Protein 3BB9 (pdb70)

Foldseek 3Di:
DAEPLPDLLNVLVVQCVVCLCPPLVSVLVQADQQAWEADPNDIDGGPCRCSVPVVVSCVSPFWDKAWDYWYWDDDPFKIKIDTDIFIAGDDCGDTDWWIWIWGQDPVRHIHTRYIHID/DEEPLPDLLNVLVVQCVVCLCPPPVSVVLAADQQAWEADDNDIAGGPVRCVVPVVVSLQSPFWDKAWDYWYWDDDDQKIKIDTDIFIFGAHPRHTGTGWWIWIWGQDPVRRIHTRYIHMD/DAECCPPLLVVLVVQCVVCLCPPLVSVLLQADQQAWEADDNDIDGGPVRCSPPVVVSLQSPFKDWAWDYWYWDDDPQKIWIDTDTWIFGDDPRHTDTDWWIWIWGQDPVGDIHTRYIHID/DDPFCPDLLVVLVVQCVVCLCPPVVSVLLQADQQAWEADDNDIDGGPVRCVVPCVVSLVSPFKDWAWDDWDWDDDDFKMKIDTDTWIFGDDPPHTDTDWWIWMWGQDPVRHIHTRYIHID/DEEPLPDLQNVLVVQCVVCLCPPLVSVVVAADQQAWEADDNDIDGGPVRCVPPCVVSLQSPFKDKAWDYWYWDDDPQKIKIDTDIWIFGADPRHTGTGWWIWIWGLDPVRHIHTRYIYMD/DDLLVVLVVQCVVCLCPPLVSVLVQAAQQAWEADDNDIDGGPVSCSVPVVVSLQSPFKDKAWDDWDWDDDPFKIKIDTDIWIFGDDPHDGDTGWWIWIWGQDPVGHIHTRYIHID

Nearest PDB structures (foldseek):
  3bb9-assembly3_E  TM=1.002E+00  e=1.475E-18  Shewanella frigidimarina NCIMB 400
  3bb9-assembly1_A  TM=9.875E-01  e=2.648E-18  Shewanella frigidimarina NCIMB 400
  3ke7-assembly1_A  TM=6.988E-01  e=7.154E-06  Parabacteroides distasonis ATCC 8503
  3ksp-assembly1_A-2  TM=7.611E-01  e=5.885E-05  Exiguobacterium sibiricum 255-15
  7rxf-assembly1_B  TM=6.652E-01  e=6.000E-03  Pseudomonas putida

Sequence (713 aa):
AFIGVDSAAGNVVKQFHAALQGNEAIVRQSLAANVQIYEGGKVERSLTEYANHHLADAYLKGLTITPKEHQITITGDIIAISTSISHAQGEYKSIDSTETLVLIKQADGRWKITHVHWSAFIGVDSAAGNVVKQFHAALQGNEAIVRQSLAANVQIYEGGKVERSLTEYANHHLADAYLKGLTITPKEHQITTITGDIIAISTSISHAQGEYKGKSSIDSTETLVLIIKQADGRWKITHVHWSAFIGVDSAAGNVVKQFHAALQGNEAIIVRQSLAANVQIIYEGGKVERSLTEYANHHLADAYLKGLTITPKEHQITITGDIAISTSISHAQGEYKGKSIDSTETLVLIKQQADGRWKITHVHWSAFIGVDDSAAGNVVKQFHAALQGNEAIVRRQSLAANVQIYEGGKVERSLTTEYANNHHLADAYLKGLTITPKEHQIITITGDIAISTSISHAQGEYKGKSIDSTETLVLIKQADGRWKITHVHWSAFIGVDSAAGNVVKQFHAALQGNEAIVRRQSLAANVQIYEGGKVERSLTEYANHHLADAYLKGLTITPKEHQITITGDIAISTSISHAQGEYKGKSIDSTETLVLIKQADGRWKITHVHWSDSAAGNVVKQFHAALQGNEEAIVRQSLAANVQIYEGGKVERSLTEYANHHLADAYLKGLTITPKEHQITITGDIAISTSISHAQGEYKGKSIDSTETLVLIIKQADGRWKITHVHWS

InterPro domains:
  IPR032710 NTF2-like domain superfamily [SSF54427] (32-147)
  IPR037401 SnoaL-like domain [PF13474] (34-147)

Secondary structure (DSSP, 8-state):
-EESTTSHHHHHHHHHHHHH---HHHHHHHEEEEEEEEETTEEE-SHHHHHH------TGGGEEEEEEEEEEEEETTEEEEEEEEEEEE----EE---EEEEEE-TTS-EEEEEEEE-/-EESTTSHHHHHHHHHHHHH---HHHHHHHEEEEEEEEETTEEE-SHHHHHHH-----TTTTEEEEEEEEEEEEETTEEEEEEEEEEEEEETTEEEE---EEEEEE-TTS-EEEEEEEE-/-EESTTSHHHHHHHHHHHHH---HHHHHHHEEEEEEEEETTEEE-SHHHHHH------TTTTEEEEEEEEEEEEETTEEEEEEEEEEEEEETTEEEE---EEEEEE-TTS-EEEEEEEE-/--TTTTSHHHHHHHHHHHHH---HHHHHHHEEEEEEEEETTEEE-SHHHHHH------TTTTEEEEEEEEEEEEETTEEEEEEEEEEEEEETTEEEE---EEEEEE-TTS-EEEEEEEE-/-EES-SSHHHHHHHHHHHHH---HHHHHHHEEEEEEEEETTEEE-SHHHHHH------TGGGEEEEEEEEEEEEETTEEEEEEEEEEEEEETTEEEE---EEEEEE-TTS-EEEEEEE--/--HHHHHHHHHHHHH---HHHHHHHEEEEEEEEETTEEE-SHHHHHH------GGGGEEEEEEEEEEEEETTEEEEEEEEEEEEEETTEEEE---EEEEEE-TTS-EEEEEEEE-

CATH classification: 3.10.450.50

B-factor: mean 24.29, std 7.82, range [7.96, 63.89]

Structure (mmCIF, N/CA/C/O backbone):
data_3BB9
#
_entry.id   3BB9
#
_cell.length_a   42.558
_cell.length_b   113.820
_cell.length_c   137.132
_cell.angle_alpha  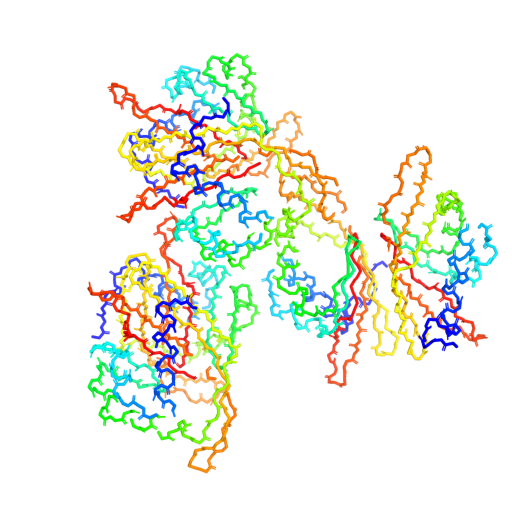 90.000
_cell.angle_beta   90.000
_cell.angle_gamma   90.000
#
_symmetry.space_group_name_H-M   'P 21 21 21'
#
loop_
_entity.id
_entity.type
_entity.pdbx_description
1 polymer 'Putative orphan protein'
2 non-polymer 1,2-ETHANEDIOL
3 water water
#
loop_
_atom_site.group_PDB
_atom_site.id
_atom_site.type_symbol
_atom_site.label_atom_id
_atom_site.label_alt_id
_atom_site.label_comp_id
_atom_site.label_asym_id
_atom_site.label_entity_id
_atom_site.label_seq_id
_atom_site.pdbx_PDB_ins_code
_atom_site.Cartn_x
_atom_site.Cartn_y
_atom_site.Cartn_z
_atom_site.occupancy
_atom_site.B_iso_or_equiv
_atom_site.auth_seq_id
_atom_site.auth_comp_id
_atom_site.auth_asym_id
_atom_site.auth_atom_id
_atom_site.pdbx_PDB_model_num
ATOM 1 N N . ALA A 1 24 ? -0.954 106.676 12.375 1.00 27.98 23 ALA A N 1
ATOM 2 C CA . ALA A 1 24 ? -0.758 105.819 13.585 1.00 29.42 23 ALA A CA 1
ATOM 3 C C . ALA A 1 24 ? -1.345 104.420 13.426 1.00 26.91 23 ALA A C 1
ATOM 4 O O . ALA A 1 24 ? -0.936 103.564 14.159 1.00 22.48 23 ALA A O 1
ATOM 6 N N . PHE A 1 25 ? -2.301 104.191 12.535 1.00 23.08 24 PHE A N 1
ATOM 7 C CA . PHE A 1 25 ? -2.409 102.888 11.881 1.00 22.90 24 PHE A CA 1
ATOM 8 C C . PHE A 1 25 ? -2.105 102.908 10.404 1.00 22.59 24 PHE A C 1
ATOM 9 O O . PHE A 1 25 ? -2.925 103.251 9.636 1.00 22.16 24 PHE A O 1
ATOM 17 N N . ILE A 1 26 ? -0.916 102.466 10.049 1.00 23.49 25 ILE A N 1
ATOM 18 C CA . ILE A 1 26 ? -0.373 102.534 8.699 1.00 24.82 25 ILE A CA 1
ATOM 19 C C . ILE A 1 26 ? 0.108 101.175 8.271 1.00 24.46 25 ILE A C 1
ATOM 20 O O . ILE A 1 26 ? 0.784 100.483 9.048 1.00 27.46 25 ILE A O 1
ATOM 25 N N . GLY A 1 27 ? -0.239 100.786 7.046 1.00 24.11 26 GLY A N 1
ATOM 26 C CA . GLY A 1 27 ? 0.270 99.536 6.452 1.00 27.99 26 GLY A CA 1
ATOM 27 C C . GLY A 1 27 ? -0.249 98.221 7.031 1.00 28.63 26 GLY A C 1
ATOM 28 O O . GLY A 1 27 ? 0.276 97.160 6.703 1.00 29.97 26 GLY A O 1
ATOM 29 N N . VAL A 1 28 ? -1.296 98.269 7.856 1.00 28.12 27 VAL A N 1
ATOM 30 C CA . VAL A 1 28 ? -1.760 97.081 8.603 1.00 30.93 27 VAL A CA 1
ATOM 31 C C . VAL A 1 28 ? -2.561 96.060 7.753 1.00 30.79 27 VAL A C 1
ATOM 32 O O . VAL A 1 28 ? -2.741 94.894 8.144 1.00 30.03 27 VAL A O 1
ATOM 36 N N . ASP A 1 29 ? -3.047 96.507 6.601 1.00 31.81 28 ASP A N 1
ATOM 37 C CA . ASP A 1 29 ? -3.811 95.645 5.692 1.00 33.08 28 ASP A CA 1
ATOM 38 C C . ASP A 1 29 ? -2.941 95.007 4.583 1.00 30.90 28 ASP A C 1
ATOM 39 O O . ASP A 1 29 ? -3.452 94.388 3.646 1.00 33.50 28 ASP A O 1
ATOM 44 N N . SER A 1 30 ? -1.629 95.125 4.718 1.00 29.44 29 SER A N 1
ATOM 45 C CA . SER A 1 30 ? -0.716 94.526 3.773 1.00 26.57 29 SER A CA 1
ATOM 46 C C . SER A 1 30 ? -0.655 93.027 4.018 1.00 24.35 29 SER A C 1
ATOM 47 O O . SER A 1 30 ? -1.212 92.509 5.005 1.00 24.02 29 SER A O 1
ATOM 50 N N . ALA A 1 31 ? -0.012 92.336 3.079 1.00 23.63 30 ALA A N 1
ATOM 51 C CA . ALA A 1 31 ? 0.230 90.913 3.178 1.00 23.66 30 ALA A CA 1
ATOM 52 C C . ALA A 1 31 ? 1.012 90.624 4.453 1.00 21.01 30 ALA A C 1
ATOM 53 O O . ALA A 1 31 ? 0.717 89.691 5.177 1.00 18.65 30 ALA A O 1
ATOM 55 N N . ALA A 1 32 ? 2.017 91.440 4.744 1.00 21.22 31 ALA A N 1
ATOM 56 C CA . ALA A 1 32 ? 2.796 91.238 5.975 1.00 18.03 31 ALA A CA 1
ATOM 57 C C . ALA A 1 32 ? 1.953 91.519 7.220 1.00 18.13 31 ALA A C 1
ATOM 58 O O . ALA A 1 32 ? 2.038 90.808 8.222 1.00 18.53 31 ALA A O 1
ATOM 60 N N . GLY A 1 33 ? 1.090 92.523 7.100 1.00 19.88 32 GLY A N 1
ATOM 61 C CA . GLY A 1 33 ? 0.146 92.924 8.113 1.00 18.45 32 GLY A CA 1
ATOM 62 C C . GLY A 1 33 ? -0.803 91.819 8.448 1.00 18.67 32 GLY A C 1
ATOM 63 O O . GLY A 1 33 ? -1.138 91.644 9.604 1.00 21.87 32 GLY A O 1
ATOM 64 N N . ASN A 1 34 ? -1.218 91.043 7.457 1.00 20.42 33 ASN A N 1
ATOM 65 C CA . ASN A 1 34 ? -2.084 89.902 7.720 1.00 19.61 33 ASN A CA 1
ATOM 66 C C . ASN A 1 34 ? -1.395 88.796 8.520 1.00 16.95 33 ASN A C 1
ATOM 67 O O . ASN A 1 34 ? -2.044 88.087 9.241 1.00 18.71 33 ASN A O 1
ATOM 72 N N . VAL A 1 35 ? -0.097 88.597 8.334 1.00 17.83 34 VAL A N 1
ATOM 73 C CA . VAL A 1 35 ? 0.628 87.594 9.115 1.00 17.34 34 VAL A CA 1
ATOM 74 C C . VAL A 1 35 ? 0.724 88.126 10.552 1.00 18.34 34 VAL A C 1
ATOM 75 O O . VAL A 1 35 ? 0.570 87.379 11.509 1.00 17.52 34 VAL A O 1
ATOM 79 N N . VAL A 1 36 ? 0.959 89.428 10.699 1.00 18.94 35 VAL A N 1
ATOM 80 C CA . VAL A 1 36 ? 1.062 90.043 12.035 1.00 18.08 35 VAL A CA 1
ATOM 81 C C . VAL A 1 36 ? -0.291 89.853 12.763 1.00 20.19 35 VAL A C 1
ATOM 82 O O . VAL A 1 36 ? -0.322 89.453 13.932 1.00 17.51 35 VAL A O 1
ATOM 86 N N . LYS A 1 37 ? -1.391 90.104 12.054 1.00 19.67 36 LYS A N 1
ATOM 87 C CA . LYS A 1 37 ? -2.747 89.959 12.605 1.00 21.41 36 LYS A CA 1
ATOM 88 C C . LYS A 1 37 ? -3.059 88.526 13.051 1.00 20.49 36 LYS A C 1
ATOM 89 O O . LYS A 1 37 ? -3.522 88.303 14.181 1.00 20.19 36 LYS A O 1
ATOM 92 N N . GLN A 1 38 ? -2.811 87.561 12.167 1.00 20.97 37 GLN A N 1
ATOM 93 C CA . GLN A 1 38 ? -2.924 86.133 12.511 1.00 21.15 37 GLN A CA 1
ATOM 94 C C . GLN A 1 38 ? -2.064 85.679 13.677 1.00 20.83 37 GLN A C 1
ATOM 95 O O . GLN A 1 38 ? -2.454 84.799 14.434 1.00 20.71 37 GLN A O 1
ATOM 101 N N . PHE A 1 39 ? -0.868 86.251 13.797 1.00 21.79 38 PHE A N 1
ATOM 102 C CA . PHE A 1 39 ? 0.065 85.891 14.873 1.00 19.95 38 PHE A CA 1
ATOM 103 C C . PHE A 1 39 ? -0.506 86.359 16.209 1.00 18.25 38 PHE A C 1
ATOM 104 O O . PHE A 1 39 ? -0.561 85.616 17.210 1.00 22.14 38 PHE A O 1
ATOM 112 N N . HIS A 1 40 ? -0.881 87.636 16.230 1.00 20.50 39 HIS A N 1
ATOM 113 C CA . HIS A 1 40 ? -1.509 88.247 17.399 1.00 21.16 39 HIS A CA 1
ATOM 114 C C . HIS A 1 40 ? -2.750 87.441 17.776 1.00 22.40 39 HIS A C 1
ATOM 115 O O . HIS A 1 40 ? -2.891 87.024 18.911 1.00 22.06 39 HIS A O 1
ATOM 122 N N . ALA A 1 41 ? -3.655 87.228 16.821 1.00 21.44 40 ALA A N 1
ATOM 123 C CA . ALA A 1 41 ? -4.900 86.536 17.135 1.00 21.04 40 ALA A CA 1
ATOM 124 C C . ALA A 1 41 ? -4.629 85.112 17.645 1.00 23.46 40 ALA A C 1
ATOM 125 O O . ALA A 1 41 ? -5.260 84.653 18.593 1.00 23.77 40 ALA A O 1
ATOM 127 N N . ALA A 1 42 ? -3.669 84.430 17.020 1.00 23.14 41 ALA A N 1
ATOM 128 C CA . ALA A 1 42 ? -3.318 83.057 17.367 1.00 23.50 41 ALA A CA 1
ATOM 129 C C . ALA A 1 42 ? -2.710 82.925 18.779 1.00 22.62 41 ALA A C 1
ATOM 130 O O . ALA A 1 42 ? -3.005 81.977 19.488 1.00 22.31 41 ALA A O 1
ATOM 132 N N . LEU A 1 43 ? -1.849 83.848 19.183 1.00 22.70 42 LEU A N 1
ATOM 133 C CA . LEU A 1 43 ? -1.381 83.872 20.564 1.00 22.02 42 LEU A CA 1
ATOM 134 C C . LEU A 1 43 ? -2.541 84.111 21.551 1.00 23.89 42 LEU A C 1
ATOM 135 O O . LEU A 1 43 ? -2.677 83.399 22.571 1.00 26.96 42 LEU A O 1
ATOM 140 N N . GLN A 1 44 ? -3.387 85.090 21.228 1.00 25.88 43 GLN A N 1
ATOM 141 C CA . GLN A 1 44 ? -4.487 85.483 22.117 1.00 27.68 43 GLN A CA 1
ATOM 142 C C . GLN A 1 44 ? -5.545 84.381 22.188 1.00 28.26 43 GLN A C 1
ATOM 143 O O . GLN A 1 44 ? -6.263 84.286 23.177 1.00 32.22 43 GLN A O 1
ATOM 157 N N . GLY A 1 46 ? -4.782 80.931 21.557 1.00 26.59 45 GLY A N 1
ATOM 158 C CA . GLY A 1 46 ? -4.189 79.654 21.810 1.00 25.36 45 GLY A CA 1
ATOM 159 C C . GLY A 1 46 ? -4.105 78.751 20.587 1.00 24.24 45 GLY A C 1
ATOM 160 O O . GLY A 1 46 ? -4.217 77.546 20.714 1.00 23.61 45 GLY A O 1
ATOM 161 N N . ASN A 1 47 ? -3.857 79.305 19.405 1.00 23.42 46 ASN A N 1
ATOM 162 C CA . ASN A 1 47 ? -3.745 78.447 18.209 1.00 23.33 46 ASN A CA 1
ATOM 163 C C . ASN A 1 47 ? -2.259 78.207 17.826 1.00 23.51 46 ASN A C 1
ATOM 164 O O . ASN A 1 47 ? -1.634 79.019 17.167 1.00 23.85 46 ASN A O 1
ATOM 169 N N . GLU A 1 48 ? -1.715 77.078 18.252 1.00 24.24 47 GLU A N 1
ATOM 170 C CA . GLU A 1 48 ? -0.293 76.773 18.053 1.00 28.30 47 GLU A CA 1
ATOM 171 C C . GLU A 1 48 ? 0.066 76.574 16.582 1.00 25.38 47 GLU A C 1
ATOM 172 O O . GLU A 1 48 ? 1.160 76.955 16.167 1.00 25.34 47 GLU A O 1
ATOM 178 N N . ALA A 1 49 ? -0.843 75.962 15.809 1.00 21.98 48 ALA A N 1
ATOM 179 C CA . ALA A 1 49 ? -0.598 75.730 14.411 1.00 22.62 48 ALA A CA 1
ATOM 180 C C . ALA A 1 49 ? -0.341 77.050 13.702 1.00 21.90 48 ALA A C 1
ATOM 181 O O . ALA A 1 49 ? 0.573 77.156 12.877 1.00 23.91 48 ALA A O 1
ATOM 183 N N . ILE A 1 50 ? -1.163 78.052 13.993 1.00 21.62 49 ILE A N 1
ATOM 184 C CA . ILE A 1 50 ? -1.021 79.338 13.311 1.00 23.21 49 ILE A CA 1
ATOM 185 C C . ILE A 1 50 ? 0.251 80.043 13.809 1.00 24.13 49 ILE A C 1
ATOM 186 O O . ILE A 1 50 ? 1.024 80.527 13.000 1.00 25.82 49 ILE A O 1
ATOM 191 N N . VAL A 1 51 ? 0.478 80.087 15.116 1.00 23.66 50 VAL A N 1
ATOM 192 C CA . VAL A 1 51 ? 1.721 80.710 15.629 1.00 23.55 50 VAL A CA 1
ATOM 193 C C . VAL A 1 51 ? 2.942 80.063 14.919 1.00 23.99 50 VAL A C 1
ATOM 194 O O . VAL A 1 51 ? 3.778 80.773 14.381 1.00 24.23 50 VAL A O 1
ATOM 198 N N . ARG A 1 52 ? 2.964 78.735 14.811 1.00 23.94 51 ARG A N 1
ATOM 199 C CA . ARG A 1 52 ? 4.077 78.025 14.170 1.00 28.16 51 ARG A CA 1
ATOM 200 C C . ARG A 1 52 ? 4.248 78.360 12.674 1.00 28.44 51 ARG A C 1
ATOM 201 O O . ARG A 1 52 ? 5.377 78.382 12.173 1.00 33.07 51 ARG A O 1
ATOM 209 N N . GLN A 1 53 ? 3.159 78.655 11.972 1.00 24.33 52 GLN A N 1
ATOM 210 C CA . GLN A 1 53 ? 3.266 78.988 10.547 1.00 25.30 52 GLN A CA 1
ATOM 211 C C . GLN A 1 53 ? 3.670 80.437 10.335 1.00 21.86 52 GLN A C 1
ATOM 212 O O . GLN A 1 53 ? 4.122 80.805 9.262 1.00 23.78 52 GLN A O 1
ATOM 218 N N . SER A 1 54 ? 3.506 81.251 11.370 1.00 21.75 53 SER A N 1
ATOM 219 C CA . SER A 1 54 ? 3.807 82.679 11.333 1.00 21.75 53 SER A CA 1
ATOM 220 C C . SER A 1 54 ? 5.270 82.997 11.597 1.00 20.62 53 SER A C 1
ATOM 221 O O . SER A 1 54 ? 5.768 84.024 11.138 1.00 20.52 53 SER A O 1
ATOM 224 N N . LEU A 1 55 ? 5.943 82.120 12.329 1.00 19.37 54 LEU A N 1
ATOM 225 C CA . LEU A 1 55 ? 7.337 82.351 12.701 1.00 20.53 54 LEU A CA 1
ATOM 226 C C . LEU A 1 55 ? 8.325 81.543 11.841 1.00 20.22 54 LEU A C 1
ATOM 227 O O . LEU A 1 55 ? 8.081 80.391 11.495 1.00 21.05 54 LEU A O 1
ATOM 232 N N . ALA A 1 56 ? 9.410 82.170 11.442 1.00 17.27 55 ALA A N 1
ATOM 233 C CA . ALA A 1 56 ? 10.488 81.465 10.790 1.00 17.93 55 ALA A CA 1
ATOM 234 C C . ALA A 1 56 ? 11.091 80.411 11.752 1.00 18.12 55 ALA A C 1
ATOM 235 O O . ALA A 1 56 ? 11.040 80.570 12.964 1.00 17.43 55 ALA A O 1
ATOM 237 N N . ALA A 1 57 ? 11.680 79.344 11.192 1.00 20.28 56 ALA A N 1
ATOM 238 C CA . ALA A 1 57 ? 12.320 78.267 11.968 1.00 18.63 56 ALA A CA 1
ATOM 239 C C . ALA A 1 57 ? 13.387 78.772 12.925 1.00 19.39 56 ALA A C 1
ATOM 240 O O . ALA A 1 57 ? 13.635 78.202 13.996 1.00 17.58 56 ALA A O 1
ATOM 242 N N . ASN A 1 58 ? 14.074 79.812 12.491 1.00 19.03 57 ASN A N 1
ATOM 243 C CA . ASN A 1 58 ? 15.190 80.364 13.239 1.00 21.20 57 ASN A CA 1
ATOM 244 C C . ASN A 1 58 ? 14.861 81.760 13.773 1.00 20.62 57 ASN A C 1
ATOM 245 O O . ASN A 1 58 ? 15.738 82.627 13.900 1.00 19.01 57 ASN A O 1
ATOM 250 N N . VAL A 1 59 ? 13.593 81.950 14.122 1.00 19.49 58 VAL A N 1
ATOM 251 C CA . VAL A 1 59 ? 13.127 83.209 14.708 1.00 18.75 58 VAL A CA 1
ATOM 252 C C . VAL A 1 59 ? 13.890 83.516 15.990 1.00 19.39 58 VAL A C 1
ATOM 253 O O . VAL A 1 59 ? 14.258 82.611 16.752 1.00 16.76 58 VAL A O 1
ATOM 257 N N . GLN A 1 60 ? 14.137 84.809 16.214 1.00 18.82 59 GLN A N 1
ATOM 258 C CA . GLN A 1 60 ? 14.702 85.298 17.444 1.00 18.22 59 GLN A CA 1
ATOM 259 C C . GLN A 1 60 ? 13.611 86.047 18.212 1.00 17.68 59 GLN A C 1
ATOM 260 O O . GLN A 1 60 ? 12.849 86.830 17.614 1.00 19.10 59 GLN A O 1
ATOM 266 N N . ILE A 1 61 ? 13.509 85.752 19.507 1.00 18.30 60 ILE A N 1
ATOM 267 C CA . ILE A 1 61 ? 12.554 86.377 20.420 1.00 21.07 60 ILE A CA 1
ATOM 268 C C . ILE A 1 61 ? 13.296 87.043 21.557 1.00 20.14 60 ILE A C 1
ATOM 269 O O . ILE A 1 61 ? 14.037 86.355 22.298 1.00 18.18 60 ILE A O 1
ATOM 274 N N . TYR A 1 62 ? 13.110 88.361 21.679 1.00 18.16 61 TYR A N 1
ATOM 275 C CA . TYR A 1 62 ? 13.653 89.170 22.761 1.00 17.77 61 TYR A CA 1
ATOM 276 C C . TYR A 1 62 ? 12.514 89.581 23.718 1.00 17.75 61 TYR A C 1
ATOM 277 O O . TYR A 1 62 ? 11.569 90.257 23.318 1.00 17.74 61 TYR A O 1
ATOM 286 N N . GLU A 1 63 ? 12.634 89.230 24.994 1.00 18.83 62 GLU A N 1
ATOM 287 C CA . GLU A 1 63 ? 11.670 89.684 26.008 1.00 19.08 62 GLU A CA 1
ATOM 288 C C . GLU A 1 63 ? 12.229 89.560 27.426 1.00 16.92 62 GLU A C 1
ATOM 289 O O . GLU A 1 63 ? 12.821 88.549 27.781 1.00 16.14 62 GLU A O 1
ATOM 295 N N . GLY A 1 64 ? 12.045 90.595 28.247 1.00 19.13 63 GLY A N 1
ATOM 296 C CA . GLY A 1 64 ? 12.431 90.506 29.644 1.00 20.60 63 GLY A CA 1
ATOM 297 C C . GLY A 1 64 ? 13.871 90.113 29.887 1.00 20.85 63 GLY A C 1
ATOM 298 O O . GLY A 1 64 ? 14.197 89.397 30.831 1.00 19.95 63 GLY A O 1
ATOM 299 N N . GLY A 1 65 ? 14.753 90.610 29.041 1.00 19.52 64 GLY A N 1
ATOM 300 C CA . GLY A 1 65 ? 16.166 90.337 29.162 1.00 21.41 64 GLY A CA 1
ATOM 301 C C . GLY A 1 65 ? 16.635 88.977 28.649 1.00 23.56 64 GLY A C 1
ATOM 302 O O . GLY A 1 65 ? 17.828 88.704 28.693 1.00 26.45 64 GLY A O 1
ATOM 303 N N . LYS A 1 66 ? 15.721 88.141 28.174 1.00 21.78 65 LYS A N 1
ATOM 304 C CA . LYS A 1 66 ? 16.047 86.800 27.676 1.00 24.84 65 LYS A CA 1
ATOM 305 C C . LYS A 1 66 ? 15.783 86.608 26.166 1.00 21.21 65 LYS A C 1
ATOM 306 O O . LYS A 1 66 ? 14.887 87.188 25.592 1.00 17.28 65 LYS A O 1
ATOM 310 N N . VAL A 1 67 ? 16.529 85.704 25.561 1.00 22.68 66 VAL A N 1
ATOM 311 C CA . VAL A 1 67 ? 16.443 85.496 24.143 1.00 20.64 66 VAL A CA 1
ATOM 312 C C . VAL A 1 67 ? 16.199 84.010 23.815 1.00 22.98 66 VAL A C 1
ATOM 313 O O . VAL A 1 67 ? 16.787 83.101 24.423 1.00 21.66 66 VAL A O 1
ATOM 317 N N . GLU A 1 68 ? 15.266 83.765 22.920 1.00 23.06 67 GLU A N 1
ATOM 318 C CA . GLU A 1 68 ? 15.126 82.465 22.313 1.00 22.13 67 GLU A CA 1
ATOM 319 C C . GLU A 1 68 ? 15.573 82.600 20.886 1.00 21.00 67 GLU A C 1
ATOM 320 O O . GLU A 1 68 ? 15.452 83.677 20.299 1.00 20.90 67 GLU A O 1
ATOM 326 N N . ARG A 1 69 ? 16.074 81.495 20.335 1.00 21.19 68 ARG A N 1
ATOM 327 C CA . ARG A 1 69 ? 16.782 81.519 19.070 1.00 19.79 68 ARG A CA 1
ATOM 328 C C . ARG A 1 69 ? 16.253 80.572 18.027 1.00 18.44 68 ARG A C 1
ATOM 329 O O . ARG A 1 69 ? 16.896 80.332 17.031 1.00 19.10 68 ARG A O 1
ATOM 337 N N . SER A 1 70 ? 15.065 80.029 18.222 1.00 16.62 69 SER A N 1
ATOM 338 C CA . SER A 1 70 ? 14.471 79.203 17.205 1.00 18.72 69 SER A CA 1
ATOM 339 C C . SER A 1 70 ? 13.006 78.977 17.486 1.00 18.49 69 SER A C 1
ATOM 340 O O . SER A 1 70 ? 12.589 79.106 18.626 1.00 18.17 69 SER A O 1
ATOM 343 N N . LEU A 1 71 ? 12.244 78.593 16.457 1.00 20.09 70 LEU A N 1
ATOM 344 C CA . LEU A 1 71 ? 10.830 78.319 16.634 1.00 20.01 70 LEU A CA 1
ATOM 345 C C . LEU A 1 71 ? 10.645 77.177 17.617 1.00 21.61 70 LEU A C 1
ATOM 346 O O . LEU A 1 71 ? 9.848 77.287 18.556 1.00 21.57 70 LEU A O 1
ATOM 351 N N . THR A 1 72 ? 11.400 76.103 17.442 1.00 22.12 71 THR A N 1
ATOM 352 C CA . THR A 1 72 ? 11.220 74.925 18.287 1.00 24.00 71 THR A CA 1
ATOM 353 C C . THR A 1 72 ? 11.434 75.235 19.760 1.00 23.91 71 THR A C 1
ATOM 354 O O . THR A 1 72 ? 10.660 74.783 20.602 1.00 22.18 71 THR A O 1
ATOM 358 N N . GLU A 1 73 ? 12.477 76.012 20.063 1.00 22.28 72 GLU A N 1
ATOM 359 C CA . GLU A 1 73 ? 12.732 76.456 21.433 1.00 23.70 72 GLU A CA 1
ATOM 360 C C . GLU A 1 73 ? 11.550 77.270 21.935 1.00 23.10 72 GLU A C 1
ATOM 361 O O . GLU A 1 73 ? 11.002 76.988 23.005 1.00 25.29 72 GLU A O 1
ATOM 367 N N . TYR A 1 74 ? 11.162 78.312 21.191 1.00 21.58 73 TYR A N 1
ATOM 368 C CA . TYR A 1 74 ? 10.037 79.153 21.643 1.00 19.95 73 TYR A CA 1
ATOM 369 C C . TYR A 1 74 ? 8.779 78.324 21.875 1.00 22.15 73 TYR A C 1
ATOM 370 O O . TYR A 1 74 ? 8.149 78.467 22.896 1.00 17.29 73 TYR A O 1
ATOM 379 N N . ALA A 1 75 ? 8.457 77.460 20.906 1.00 20.60 74 ALA A N 1
ATOM 380 C CA . ALA A 1 75 ? 7.195 76.702 20.896 1.00 22.65 74 ALA A CA 1
ATOM 381 C C . ALA A 1 75 ? 7.132 75.672 22.013 1.00 26.05 74 ALA A C 1
ATOM 382 O O . ALA A 1 75 ? 6.053 75.347 22.536 1.00 26.58 74 ALA A O 1
ATOM 384 N N . ASN A 1 76 ? 8.291 75.152 22.399 1.00 28.64 75 ASN A N 1
ATOM 385 C CA . ASN A 1 76 ? 8.306 74.089 23.391 1.00 30.33 75 ASN A CA 1
ATOM 386 C C . ASN A 1 76 ? 7.824 74.552 24.755 1.00 30.10 75 ASN A C 1
ATOM 387 O O . ASN A 1 76 ? 7.306 73.759 25.531 1.00 35.46 75 ASN A O 1
ATOM 392 N N . HIS A 1 77 ? 7.936 75.832 25.025 1.00 27.84 76 HIS A N 1
ATOM 393 C CA . HIS A 1 77 ? 7.660 76.365 26.336 1.00 24.83 76 HIS A CA 1
ATOM 394 C C . HIS A 1 77 ? 7.132 77.824 26.428 1.00 24.95 76 HIS A C 1
ATOM 395 O O . HIS A 1 77 ? 6.050 78.043 26.860 1.00 22.03 76 HIS A O 1
ATOM 402 N N . HIS A 1 78 ? 7.951 78.794 26.059 1.00 21.76 77 HIS A N 1
ATOM 403 C CA . HIS A 1 78 ? 7.598 80.229 26.135 1.00 22.92 77 HIS A CA 1
ATOM 404 C C . HIS A 1 78 ? 6.271 80.524 25.421 1.00 20.32 77 HIS A C 1
ATOM 405 O O . HIS A 1 78 ? 5.459 81.260 25.950 1.00 19.52 77 HIS A O 1
ATOM 420 N N . LEU A 1 80 ? 3.534 78.602 25.092 1.00 21.67 79 LEU A N 1
ATOM 421 C CA . LEU A 1 80 ? 2.418 78.147 25.925 1.00 22.11 79 LEU A CA 1
ATOM 422 C C . LEU A 1 80 ? 2.234 79.033 27.185 1.00 20.63 79 LEU A C 1
ATOM 423 O O . LEU A 1 80 ? 1.115 79.315 27.595 1.00 16.69 79 LEU A O 1
ATOM 428 N N . ALA A 1 81 ? 3.339 79.541 27.726 1.00 16.48 80 ALA A N 1
ATOM 429 C CA . ALA A 1 81 ? 3.311 80.485 28.821 1.00 17.82 80 ALA A CA 1
ATOM 430 C C . ALA A 1 81 ? 2.697 81.812 28.392 1.00 18.98 80 ALA A C 1
ATOM 431 O O . ALA A 1 81 ? 1.863 82.396 29.091 1.00 17.77 80 ALA A O 1
ATOM 433 N N . ASP A 1 82 ? 3.069 82.264 27.184 1.00 22.33 81 ASP A N 1
ATOM 434 C CA . ASP A 1 82 ? 2.527 83.490 26.598 1.00 19.80 81 ASP A CA 1
ATOM 435 C C . ASP A 1 82 ? 1.037 83.373 26.365 1.00 21.81 81 ASP A C 1
ATOM 436 O O . ASP A 1 82 ? 0.274 84.286 26.661 1.00 21.96 81 ASP A O 1
ATOM 449 N N . ALA A 1 84 ? -0.995 81.430 27.925 1.00 20.35 83 ALA A N 1
ATOM 450 C CA . ALA A 1 84 ? -1.640 81.339 29.248 1.00 19.42 83 ALA A CA 1
ATOM 451 C C . ALA A 1 84 ? -1.741 82.757 29.850 1.00 19.53 83 ALA A C 1
ATOM 452 O O . ALA A 1 84 ? -2.752 83.139 30.398 1.00 16.42 83 ALA A O 1
ATOM 454 N N . TYR A 1 85 ? -0.685 83.547 29.725 1.00 19.80 84 TYR A N 1
ATOM 455 C CA . TYR A 1 85 ? -0.704 84.914 30.197 1.00 20.88 84 TYR A CA 1
ATOM 456 C C . TYR A 1 85 ? -1.806 85.708 29.490 1.00 21.90 84 TYR A C 1
ATOM 457 O O . TYR A 1 85 ? -2.551 86.417 30.121 1.00 21.60 84 TYR A O 1
ATOM 466 N N . LEU A 1 86 ? -1.881 85.592 28.165 1.00 21.07 85 LEU A N 1
ATOM 467 C CA . LEU A 1 86 ? -2.890 86.355 27.367 1.00 24.48 85 LEU A CA 1
ATOM 468 C C . LEU A 1 86 ? -4.374 85.965 27.564 1.00 26.36 85 LEU A C 1
ATOM 469 O O . LEU A 1 86 ? -5.280 86.766 27.262 1.00 25.79 85 LEU A O 1
ATOM 474 N N . LYS A 1 87 ? -4.620 84.762 28.071 1.00 27.63 86 LYS A N 1
ATOM 475 C CA . LYS A 1 87 ? -5.964 84.241 28.222 1.00 29.04 86 LYS A CA 1
ATOM 476 C C . LYS A 1 87 ? -6.805 85.158 29.133 1.00 30.17 86 LYS A C 1
ATOM 477 O O . LYS A 1 87 ? -8.004 85.379 28.886 1.00 30.07 86 LYS A O 1
ATOM 481 N N . GLY A 1 88 ? -6.163 85.733 30.151 1.00 29.69 87 GLY A N 1
ATOM 482 C CA . GLY A 1 88 ? -6.837 86.639 31.088 1.00 30.28 87 GLY A CA 1
ATOM 483 C C . GLY A 1 88 ? -6.708 88.138 30.817 1.00 31.65 87 GLY A C 1
ATOM 484 O O . GLY A 1 88 ? -7.153 88.958 31.639 1.00 33.46 87 GLY A O 1
ATOM 485 N N . LEU A 1 89 ? -6.101 88.506 29.687 1.00 29.92 88 LEU A N 1
ATOM 486 C CA . LEU A 1 89 ? -5.903 89.915 29.327 1.00 28.23 88 LEU A CA 1
ATOM 487 C C . LEU A 1 89 ? -6.778 90.363 28.151 1.00 28.28 88 LEU A C 1
ATOM 488 O O . LEU A 1 89 ? -7.181 89.536 27.310 1.00 27.88 88 LEU A O 1
ATOM 493 N N . THR A 1 90 ? -7.121 91.664 28.175 1.00 26.00 89 THR A N 1
ATOM 494 C CA . THR A 1 90 ? -7.711 92.384 27.036 1.00 27.84 89 THR A CA 1
ATOM 495 C C . THR A 1 90 ? -6.603 93.251 26.384 1.00 27.29 89 THR A C 1
ATOM 496 O O . THR A 1 90 ? -5.991 94.104 27.057 1.00 29.86 89 THR A O 1
ATOM 498 N N . ILE A 1 91 ? -6.300 92.963 25.111 1.00 26.80 90 ILE A N 1
ATOM 499 C CA . ILE A 1 91 ? -5.244 93.654 24.315 1.00 27.08 90 ILE A CA 1
ATOM 500 C C . ILE A 1 91 ? -5.868 94.642 23.327 1.00 27.06 90 ILE A C 1
ATOM 501 O O . ILE A 1 91 ? -6.442 94.233 22.324 1.00 26.51 90 ILE A O 1
ATOM 506 N N . THR A 1 92 ? -5.723 95.936 23.621 1.00 25.10 91 THR A N 1
ATOM 507 C CA . THR A 1 92 ? -6.248 97.002 22.771 1.00 25.20 91 THR A CA 1
ATOM 508 C C . THR A 1 92 ? -5.138 97.711 21.976 1.00 24.11 91 THR A C 1
ATOM 509 O O . THR A 1 92 ? -4.294 98.400 22.555 1.00 23.45 91 THR A O 1
ATOM 513 N N . PRO A 1 93 ? -5.111 97.522 20.652 1.00 25.81 92 PRO A N 1
ATOM 514 C CA . PRO A 1 93 ? -4.118 98.292 19.863 1.00 24.91 92 PRO A CA 1
ATOM 515 C C . PRO A 1 93 ? -4.266 99.812 19.945 1.00 20.47 92 PRO A C 1
ATOM 516 O O . PRO A 1 93 ? -5.375 100.334 19.799 1.00 24.32 92 PRO A O 1
ATOM 520 N N . LYS A 1 94 ? -3.164 100.515 20.231 1.00 19.10 93 LYS A N 1
ATOM 521 C CA . LYS A 1 94 ? -3.153 101.979 20.292 1.00 21.24 93 LYS A CA 1
ATOM 522 C C . LYS A 1 94 ? -2.511 102.592 19.066 1.00 20.12 93 LYS A C 1
ATOM 523 O O . LYS A 1 94 ? -2.914 103.649 18.620 1.00 21.09 93 LYS A O 1
ATOM 529 N N . GLU A 1 95 ? -1.475 101.945 18.542 1.00 20.91 94 GLU A N 1
ATOM 530 C CA . GLU A 1 95 ? -0.939 102.365 17.266 1.00 21.08 94 GLU A CA 1
ATOM 531 C C . GLU A 1 95 ? -0.205 101.183 16.617 1.00 21.52 94 GLU A C 1
ATOM 532 O O . GLU A 1 95 ? 0.171 100.246 17.303 1.00 18.73 94 GLU A O 1
ATOM 538 N N . HIS A 1 96 ? -0.077 101.209 15.285 1.00 19.78 95 HIS A N 1
ATOM 539 C CA . HIS A 1 96 ? 0.552 100.137 14.515 1.00 21.22 95 HIS A CA 1
ATOM 540 C C . HIS A 1 96 ? 1.003 100.634 13.146 1.00 21.12 95 HIS A C 1
ATOM 541 O O . HIS A 1 96 ? 0.204 101.108 12.366 1.00 21.24 95 HIS A O 1
ATOM 548 N N . GLN A 1 97 ? 2.308 100.536 12.898 1.00 19.54 96 GLN A N 1
ATOM 549 C CA . GLN A 1 97 ? 2.924 100.936 11.641 1.00 20.80 96 GLN A CA 1
ATOM 550 C C . GLN A 1 97 ? 3.702 99.753 11.072 1.00 18.65 96 GLN A C 1
ATOM 551 O O . GLN A 1 97 ? 4.512 99.142 11.757 1.00 22.39 96 GLN A O 1
ATOM 557 N N . ILE A 1 98 ? 3.395 99.400 9.830 1.00 18.44 97 ILE A N 1
ATOM 558 C CA . ILE A 1 98 ? 4.168 98.398 9.104 1.00 20.81 97 ILE A CA 1
ATOM 559 C C . ILE A 1 98 ? 4.766 99.079 7.914 1.00 23.70 97 ILE A C 1
ATOM 560 O O . ILE A 1 98 ? 4.059 99.798 7.204 1.00 25.06 97 ILE A O 1
ATOM 565 N N . THR A 1 99 ? 6.069 98.884 7.707 1.00 24.11 98 THR A N 1
ATOM 566 C CA . THR A 1 99 ? 6.788 99.476 6.608 1.00 23.53 98 THR A CA 1
ATOM 567 C C . THR A 1 99 ? 7.456 98.351 5.849 1.00 23.81 98 THR A C 1
ATOM 568 O O . THR A 1 99 ? 8.126 97.511 6.447 1.00 21.65 98 THR A O 1
ATOM 572 N N . ILE A 1 100 ? 7.278 98.353 4.531 1.00 24.96 99 ILE A N 1
ATOM 573 C CA . ILE A 1 100 ? 7.790 97.310 3.653 1.00 25.90 99 ILE A CA 1
ATOM 574 C C . ILE A 1 100 ? 8.907 97.878 2.798 1.00 27.41 99 ILE A C 1
ATOM 575 O O . ILE A 1 100 ? 8.775 98.979 2.256 1.00 25.04 99 ILE A O 1
ATOM 580 N N . THR A 1 101 ? 10.020 97.152 2.732 1.00 26.86 100 THR A N 1
ATOM 581 C CA . THR A 1 101 ? 11.177 97.504 1.915 1.00 29.49 100 THR A CA 1
ATOM 582 C C . THR A 1 101 ? 11.636 96.240 1.176 1.00 27.36 100 THR A C 1
ATOM 583 O O . THR A 1 101 ? 12.400 95.431 1.701 1.00 27.30 100 THR A O 1
ATOM 587 N N . GLY A 1 102 ? 11.158 96.073 -0.044 1.00 28.35 101 GLY A N 1
ATOM 588 C CA . GLY A 1 102 ? 11.387 94.850 -0.781 1.00 27.03 101 GLY A CA 1
ATOM 589 C C . GLY A 1 102 ? 10.885 93.636 -0.020 1.00 26.13 101 GLY A C 1
ATOM 590 O O . GLY A 1 102 ? 9.695 93.527 0.287 1.00 30.04 101 GLY A O 1
ATOM 591 N N . ASP A 1 103 ? 11.800 92.730 0.313 1.00 24.16 102 ASP A N 1
ATOM 592 C CA . ASP A 1 103 ? 11.417 91.480 0.999 1.00 24.31 102 ASP A CA 1
ATOM 593 C C . ASP A 1 103 ? 11.433 91.518 2.542 1.00 18.76 102 ASP A C 1
ATOM 594 O O . ASP A 1 103 ? 11.331 90.494 3.171 1.00 20.33 102 ASP A O 1
ATOM 599 N N A ILE A 1 104 ? 11.613 92.707 3.119 0.50 19.06 103 ILE A N 1
ATOM 600 N N B ILE A 1 104 ? 11.581 92.697 3.137 0.50 19.50 103 ILE A N 1
ATOM 601 C CA A ILE A 1 104 ? 11.566 92.910 4.572 0.50 18.01 103 ILE A CA 1
ATOM 602 C CA B ILE A 1 104 ? 11.529 92.816 4.598 0.50 18.58 103 ILE A CA 1
ATOM 603 C C A ILE A 1 104 ? 10.367 93.801 4.907 0.50 17.35 103 ILE A C 1
ATOM 604 C C B ILE A 1 104 ? 10.483 93.860 5.009 0.50 17.96 103 ILE A C 1
ATOM 605 O O A ILE A 1 104 ? 10.036 94.717 4.150 0.50 17.79 103 ILE A O 1
ATOM 606 O O B ILE A 1 104 ? 10.405 94.957 4.440 0.50 19.09 103 ILE A O 1
ATOM 615 N N . ALA A 1 105 ? 9.688 93.493 6.010 1.00 16.66 104 ALA A N 1
ATOM 616 C CA . ALA A 1 105 ? 8.646 94.331 6.552 1.00 17.71 104 ALA A CA 1
ATOM 617 C C . ALA A 1 105 ? 8.998 94.535 8.034 1.00 18.01 104 ALA A C 1
ATOM 618 O O . ALA A 1 105 ? 9.487 93.617 8.698 1.00 18.44 104 ALA A O 1
ATOM 620 N N . ILE A 1 106 ? 8.736 95.721 8.558 1.00 17.69 105 ILE A N 1
ATOM 621 C CA . ILE A 1 106 ? 8.986 96.023 9.928 1.00 18.16 105 ILE A CA 1
ATOM 622 C C . ILE A 1 106 ? 7.651 96.441 10.516 1.00 18.73 105 ILE A C 1
ATOM 623 O O . ILE A 1 106 ? 6.982 97.307 9.941 1.00 20.45 105 ILE A O 1
ATOM 628 N N . SER A 1 107 ? 7.248 95.800 11.607 1.00 19.22 106 SER A N 1
ATOM 629 C CA . SER A 1 107 ? 5.984 96.121 12.310 1.00 19.06 106 SER A CA 1
ATOM 630 C C . SER A 1 107 ? 6.284 96.681 13.701 1.00 19.86 106 SER A C 1
ATOM 631 O O . SER A 1 107 ? 6.923 96.016 14.508 1.00 18.54 106 SER A O 1
ATOM 634 N N . THR A 1 108 ? 5.801 97.894 14.000 1.00 18.75 107 THR A N 1
ATOM 635 C CA . THR A 1 108 ? 6.003 98.516 15.293 1.00 16.99 107 THR A CA 1
ATOM 636 C C . THR A 1 108 ? 4.622 98.831 15.818 1.00 16.89 107 THR A C 1
ATOM 637 O O . THR A 1 108 ? 3.844 99.497 15.137 1.00 14.71 107 THR A O 1
ATOM 641 N N . SER A 1 109 ? 4.298 98.281 16.985 1.00 17.26 108 SER A N 1
ATOM 642 C CA . SER A 1 109 ? 3.004 98.539 17.604 1.00 18.80 108 SER A CA 1
ATOM 643 C C . SER A 1 109 ? 3.086 98.800 19.111 1.00 18.90 108 SER A C 1
ATOM 644 O O . SER A 1 109 ? 4.034 98.385 19.810 1.00 18.42 108 SER A O 1
ATOM 647 N N . ILE A 1 110 ? 2.059 99.498 19.588 1.00 18.29 109 ILE A N 1
ATOM 648 C CA . ILE A 1 110 ? 1.891 99.783 20.982 1.00 20.55 109 ILE A CA 1
ATOM 649 C C . ILE A 1 110 ? 0.444 99.442 21.307 1.00 20.78 109 ILE A C 1
ATOM 650 O O . ILE A 1 110 ? -0.461 99.834 20.574 1.00 18.53 109 ILE A O 1
ATOM 655 N N . SER A 1 111 ? 0.249 98.706 22.385 1.00 21.67 110 SER A N 1
ATOM 656 C CA . SER A 1 111 ? -1.072 98.273 22.783 1.00 23.06 110 SER A CA 1
ATOM 657 C C . SER A 1 111 ? -1.231 98.360 24.291 1.00 23.90 110 SER A C 1
ATOM 658 O O . SER A 1 111 ? -0.259 98.317 25.049 1.00 26.83 110 SER A O 1
ATOM 661 N N . HIS A 1 112 ? -2.487 98.482 24.710 1.00 27.71 111 HIS A N 1
ATOM 662 C CA . HIS A 1 112 ? -2.869 98.493 26.134 1.00 23.94 111 HIS A CA 1
ATOM 663 C C . HIS A 1 112 ? -3.242 97.092 26.561 1.00 23.37 111 HIS A C 1
ATOM 664 O O . HIS A 1 112 ? -4.146 96.467 25.964 1.00 24.05 111 HIS A O 1
ATOM 671 N N . ALA A 1 113 ? -2.584 96.631 27.634 1.00 22.58 112 ALA A N 1
ATOM 672 C CA . ALA A 1 113 ? -2.831 95.321 28.193 1.00 22.61 112 ALA A CA 1
ATOM 673 C C . ALA A 1 113 ? -3.484 95.559 29.563 1.00 24.23 112 ALA A C 1
ATOM 674 O O . ALA A 1 113 ? -2.902 96.216 30.466 1.00 23.24 112 ALA A O 1
ATOM 676 N N . GLN A 1 114 ? -4.712 95.077 29.707 1.00 22.75 113 GLN A N 1
ATOM 677 C CA . GLN A 1 114 ? -5.422 95.286 30.939 1.00 25.62 113 GLN A CA 1
ATOM 678 C C . GLN A 1 114 ? -6.121 93.983 31.328 1.00 26.45 113 GLN A C 1
ATOM 679 O O . GLN A 1 114 ? -6.767 93.324 30.483 1.00 26.40 113 GLN A O 1
ATOM 681 N N . GLY A 1 115 ? -5.980 93.631 32.610 1.00 26.63 114 GLY A N 1
ATOM 682 C CA . GLY A 1 115 ? -6.544 92.380 33.147 1.00 28.58 114 GLY A CA 1
ATOM 683 C C . GLY A 1 115 ? -5.845 91.949 34.420 1.00 28.40 114 GLY A C 1
ATOM 684 O O . GLY A 1 115 ? -5.536 92.773 35.294 1.00 25.84 114 GLY A O 1
ATOM 685 N N . GLU A 1 116 ? -5.625 90.638 34.555 1.00 29.91 115 GLU A N 1
ATOM 686 C CA . GLU A 1 116 ? -4.809 90.138 35.665 1.00 30.85 115 GLU A CA 1
ATOM 687 C C . GLU A 1 116 ? -4.207 88.747 35.352 1.00 30.18 115 GLU A C 1
ATOM 688 O O . GLU A 1 116 ? -4.635 88.022 34.438 1.00 29.87 115 GLU A O 1
ATOM 694 N N . TYR A 1 117 ? -3.162 88.442 36.113 1.00 28.76 116 TYR A N 1
ATOM 695 C CA . TYR A 1 117 ? -2.454 87.206 36.009 1.00 28.41 116 TYR A CA 1
ATOM 696 C C . TYR A 1 117 ? -1.827 86.987 37.374 1.00 29.64 116 TYR A C 1
ATOM 697 O O . TYR A 1 117 ? -1.380 87.965 37.998 1.00 30.72 116 TYR A O 1
ATOM 706 N N . LYS A 1 118 ? -1.774 85.730 37.831 1.00 30.56 117 LYS A N 1
ATOM 707 C CA . LYS A 1 118 ? -1.164 85.387 39.128 1.00 29.68 117 LYS A CA 1
ATOM 708 C C . LYS A 1 118 ? -1.576 86.390 40.223 1.00 29.99 117 LYS A C 1
ATOM 709 O O . LYS A 1 118 ? -0.716 86.968 40.906 1.00 28.99 117 LYS A O 1
ATOM 715 N N . SER A 1 121 ? -3.321 92.621 39.341 1.00 32.89 120 SER A N 1
ATOM 716 C CA . SER A 1 121 ? -3.604 93.711 38.404 1.00 34.82 120 SER A CA 1
ATOM 717 C C . SER A 1 121 ? -2.564 93.915 37.308 1.00 35.23 120 SER A C 1
ATOM 718 O O . SER A 1 121 ? -1.416 94.269 37.614 1.00 37.33 120 SER A O 1
ATOM 721 N N . ILE A 1 122 ? -2.954 93.731 36.040 1.00 32.21 121 ILE A N 1
ATOM 722 C CA . ILE A 1 122 ? -2.137 94.188 34.920 1.00 29.74 121 ILE A CA 1
ATOM 723 C C . ILE A 1 122 ? -2.826 95.385 34.299 1.00 29.18 121 ILE A C 1
ATOM 724 O O . ILE A 1 122 ? -4.000 95.321 33.919 1.00 25.95 121 ILE A O 1
ATOM 729 N N . ASP A 1 123 ? -2.101 96.489 34.206 1.00 30.20 122 ASP A N 1
ATOM 730 C CA . ASP A 1 123 ? -2.581 97.640 33.458 1.00 30.13 122 ASP A CA 1
ATOM 731 C C . ASP A 1 123 ? -1.333 98.255 32.932 1.00 31.68 122 ASP A C 1
ATOM 732 O O . ASP A 1 123 ? -0.684 99.034 33.639 1.00 33.16 122 ASP A O 1
ATOM 737 N N . SER A 1 124 ? -0.962 97.878 31.706 1.00 30.81 123 SER A N 1
ATOM 738 C CA . SER A 1 124 ? 0.253 98.392 31.128 1.00 30.50 123 SER A CA 1
ATOM 739 C C . SER A 1 124 ? 0.179 98.590 29.617 1.00 27.53 123 SER A C 1
ATOM 740 O O . SER A 1 124 ? -0.605 97.959 28.879 1.00 26.07 123 SER A O 1
ATOM 751 N N . THR A 1 126 ? 2.030 98.054 26.238 1.00 22.22 125 THR A N 1
ATOM 752 C CA . THR A 1 126 ? 2.926 97.030 25.772 1.00 22.30 125 THR A CA 1
ATOM 753 C C . THR A 1 126 ? 3.432 97.513 24.439 1.00 21.58 125 THR A C 1
ATOM 754 O O . THR A 1 126 ? 2.753 98.280 23.759 1.00 18.89 125 THR A O 1
ATOM 766 N N . GLU A 1 128 ? 5.805 96.291 20.819 1.00 17.86 127 GLU A N 1
ATOM 767 C CA . GLU A 1 128 ? 6.299 95.233 19.971 1.00 20.09 127 GLU A CA 1
ATOM 768 C C . GLU A 1 128 ? 6.943 95.707 18.667 1.00 19.24 127 GLU A C 1
ATOM 769 O O . GLU A 1 128 ? 6.368 96.463 17.884 1.00 20.16 127 GLU A O 1
ATOM 775 N N . THR A 1 129 ? 8.150 95.204 18.443 1.00 19.23 128 THR A N 1
ATOM 776 C CA . THR A 1 129 ? 8.799 95.330 17.156 1.00 15.43 128 THR A CA 1
ATOM 777 C C . THR A 1 129 ? 8.885 93.904 16.547 1.00 17.06 128 THR A C 1
ATOM 778 O O . THR A 1 129 ? 9.390 92.981 17.180 1.00 17.51 128 THR A O 1
ATOM 782 N N . LEU A 1 130 ? 8.318 93.748 15.354 1.00 18.51 129 LEU A N 1
ATOM 783 C CA . LEU A 1 130 ? 8.477 92.546 14.512 1.00 19.77 129 LEU A CA 1
ATOM 784 C C . LEU A 1 130 ? 9.207 92.832 13.206 1.00 19.63 129 LEU A C 1
ATOM 785 O O . LEU A 1 130 ? 8.968 93.846 12.540 1.00 19.59 129 LEU A O 1
ATOM 790 N N . VAL A 1 131 ? 10.098 91.920 12.822 1.00 19.65 130 VAL A N 1
ATOM 791 C CA . VAL A 1 131 ? 10.702 91.910 11.513 1.00 18.96 130 VAL A CA 1
ATOM 792 C C . VAL A 1 131 ? 10.143 90.666 10.802 1.00 18.69 130 VAL A C 1
ATOM 793 O O . VAL A 1 131 ? 10.122 89.562 11.384 1.00 20.30 130 VAL A O 1
ATOM 797 N N . LEU A 1 132 ? 9.691 90.858 9.565 1.00 16.48 131 LEU A N 1
ATOM 798 C CA . LEU A 1 132 ? 9.163 89.772 8.724 1.00 15.84 131 LEU A CA 1
ATOM 799 C C . LEU A 1 132 ? 9.957 89.738 7.452 1.00 17.04 131 LEU A C 1
ATOM 800 O O . LEU A 1 132 ? 10.363 90.805 6.988 1.00 18.22 131 LEU A O 1
ATOM 805 N N . ILE A 1 133 ? 10.203 88.535 6.900 1.00 17.89 132 ILE A N 1
ATOM 806 C CA . ILE A 1 133 ? 10.950 88.357 5.652 1.00 21.35 132 ILE A CA 1
ATOM 807 C C . ILE A 1 133 ? 10.101 87.500 4.705 1.00 20.93 132 ILE A C 1
ATOM 808 O O . ILE A 1 133 ? 9.567 86.467 5.106 1.00 18.32 132 ILE A O 1
ATOM 813 N N . LYS A 1 134 ? 9.935 87.988 3.481 1.00 21.40 133 LYS A N 1
ATOM 814 C CA . LYS A 1 134 ? 9.211 87.283 2.433 1.00 22.79 133 LYS A CA 1
ATOM 815 C C . LYS A 1 134 ? 10.024 86.064 1.986 1.00 22.89 133 LYS A C 1
ATOM 816 O O . LYS A 1 134 ? 11.159 86.192 1.492 1.00 22.55 133 LYS A O 1
ATOM 820 N N . GLN A 1 135 ? 9.440 84.888 2.164 1.00 25.27 134 GLN A N 1
ATOM 821 C CA . GLN A 1 135 ? 10.071 83.604 1.830 1.00 26.48 134 GLN A CA 1
ATOM 822 C C . GLN A 1 135 ? 9.975 83.299 0.327 1.00 25.09 134 GLN A C 1
ATOM 823 O O . GLN A 1 135 ? 9.272 83.991 -0.409 1.00 24.71 134 GLN A O 1
ATOM 829 N N . ALA A 1 136 ? 10.670 82.248 -0.120 1.00 24.66 135 ALA A N 1
ATOM 830 C CA . ALA A 1 136 ? 10.686 81.836 -1.546 1.00 25.58 135 ALA A CA 1
ATOM 831 C C . ALA A 1 136 ? 9.301 81.531 -2.134 1.00 24.50 135 ALA A C 1
ATOM 832 O O . ALA A 1 136 ? 9.101 81.667 -3.340 1.00 27.62 135 ALA A O 1
ATOM 834 N N . ASP A 1 137 ? 8.362 81.109 -1.295 1.00 24.26 136 ASP A N 1
ATOM 835 C CA . ASP A 1 137 ? 6.984 80.827 -1.750 1.00 25.03 136 ASP A CA 1
ATOM 836 C C . ASP A 1 137 ? 6.062 82.065 -1.693 1.00 25.42 136 ASP A C 1
ATOM 837 O O . ASP A 1 137 ? 4.874 81.966 -2.045 1.00 24.13 136 ASP A O 1
ATOM 842 N N . GLY A 1 138 ? 6.606 83.199 -1.232 1.00 25.06 137 GLY A N 1
ATOM 843 C CA . GLY A 1 138 ? 5.871 84.471 -1.161 1.00 24.65 137 GLY A CA 1
ATOM 844 C C . GLY A 1 138 ? 5.217 84.774 0.183 1.00 26.55 137 GLY A C 1
ATOM 845 O O . GLY A 1 138 ? 4.743 85.905 0.428 1.00 31.65 137 GLY A O 1
ATOM 846 N N . ARG A 1 139 ? 5.195 83.803 1.070 1.00 23.41 138 ARG A N 1
ATOM 847 C CA . ARG A 1 139 ? 4.620 83.996 2.377 1.00 24.07 138 ARG A CA 1
ATOM 848 C C . ARG A 1 139 ? 5.594 84.761 3.256 1.00 20.85 138 ARG A C 1
ATOM 849 O O . ARG A 1 139 ? 6.794 84.540 3.169 1.00 19.99 138 ARG A O 1
ATOM 854 N N . TRP A 1 140 ? 5.059 85.650 4.093 1.00 19.31 139 TRP A N 1
ATOM 855 C CA . TRP A 1 140 ? 5.854 86.374 5.049 1.00 18.58 139 TRP A CA 1
ATOM 856 C C . TRP A 1 140 ? 5.996 85.550 6.337 1.00 19.52 139 TRP A C 1
ATOM 857 O O . TRP A 1 140 ? 5.055 84.915 6.790 1.00 22.64 139 TRP A O 1
ATOM 868 N N . LYS A 1 141 ? 7.193 85.570 6.921 1.00 19.97 140 LYS A N 1
ATOM 869 C CA . LYS A 1 141 ? 7.460 84.911 8.176 1.00 18.58 140 LYS A CA 1
ATOM 870 C C . LYS A 1 141 ? 8.236 85.853 9.112 1.00 18.25 140 LYS A C 1
ATOM 871 O O . LYS A 1 141 ? 9.145 86.553 8.677 1.00 19.38 140 LYS A O 1
ATOM 877 N N . ILE A 1 142 ? 7.839 85.857 10.378 1.00 17.57 141 ILE A N 1
ATOM 878 C CA . ILE A 1 142 ? 8.478 86.661 11.442 1.00 15.44 141 ILE A CA 1
ATOM 879 C C . ILE A 1 142 ? 9.854 86.070 11.815 1.00 16.41 141 ILE A C 1
ATOM 880 O O . ILE A 1 142 ? 9.970 84.886 12.193 1.00 17.02 141 ILE A O 1
ATOM 885 N N . THR A 1 143 ? 10.890 86.879 11.670 1.00 17.63 142 THR A N 1
ATOM 886 C CA . THR A 1 143 ? 12.257 86.428 11.951 1.00 18.45 142 THR A CA 1
ATOM 887 C C . THR A 1 143 ? 12.805 87.029 13.251 1.00 17.93 142 THR A C 1
ATOM 888 O O . THR A 1 143 ? 13.765 86.497 13.822 1.00 16.26 142 THR A O 1
ATOM 892 N N . HIS A 1 144 ? 12.205 88.114 13.739 1.00 18.94 143 HIS A N 1
ATOM 893 C CA . HIS A 1 144 ? 12.660 88.754 14.978 1.00 18.10 143 HIS A CA 1
ATOM 894 C C . HIS A 1 144 ? 11.456 89.373 15.665 1.00 16.10 143 HIS A C 1
ATOM 895 O O . HIS A 1 144 ? 10.621 90.002 14.996 1.00 15.92 143 HIS A O 1
ATOM 902 N N . VAL A 1 145 ? 11.382 89.129 16.981 1.00 14.91 144 VAL A N 1
ATOM 903 C CA . VAL A 1 145 ? 10.381 89.664 17.892 1.00 15.70 144 VAL A CA 1
ATOM 904 C C . VAL A 1 145 ? 11.064 90.366 19.081 1.00 17.73 144 VAL A C 1
ATOM 905 O O . VAL A 1 145 ? 11.966 89.805 19.757 1.00 17.53 144 VAL A O 1
ATOM 909 N N . HIS A 1 146 ? 10.639 91.594 19.345 1.00 18.95 145 HIS A N 1
ATOM 910 C CA . HIS A 1 146 ? 11.076 92.317 20.531 1.00 15.20 145 HIS A CA 1
ATOM 911 C C . HIS A 1 146 ? 9.832 92.794 21.234 1.00 16.49 145 HIS A C 1
ATOM 912 O O . HIS A 1 146 ? 9.101 93.622 20.720 1.00 16.77 145 HIS A O 1
ATOM 919 N N . TRP A 1 147 ? 9.585 92.230 22.414 1.00 16.91 146 TRP A N 1
ATOM 920 C CA . TRP A 1 147 ? 8.449 92.606 23.275 1.00 17.08 146 TRP A CA 1
ATOM 921 C C . TRP A 1 147 ? 8.887 93.340 24.518 1.00 18.64 146 TRP A C 1
ATOM 922 O O . TRP A 1 147 ? 9.821 92.947 25.179 1.00 15.30 146 TRP A O 1
ATOM 933 N N . SER A 1 148 ? 8.159 94.389 24.879 1.00 19.79 147 SER A N 1
ATOM 934 C CA . SER A 1 148 ? 8.352 95.014 26.163 1.00 19.02 147 SER A CA 1
ATOM 935 C C . SER A 1 148 ? 7.045 95.632 26.660 1.00 19.62 147 SER A C 1
ATOM 936 O O . SER A 1 148 ? 6.036 95.442 25.990 1.00 17.42 147 SER A O 1
ATOM 940 N N . ALA B 1 24 ? 26.231 85.626 20.171 1.00 22.72 23 ALA B N 1
ATOM 941 C CA . ALA B 1 24 ? 27.230 85.779 19.070 1.00 15.82 23 ALA B CA 1
ATOM 942 C C . ALA B 1 24 ? 27.405 87.229 18.710 1.00 20.37 23 ALA B C 1
ATOM 943 O O . ALA B 1 24 ? 26.587 88.079 19.078 1.00 18.81 23 ALA B O 1
ATOM 945 N N . PHE B 1 25 ? 28.463 87.501 17.965 1.00 19.46 24 PHE B N 1
ATOM 946 C CA . PHE B 1 25 ? 28.707 88.823 17.374 1.00 20.40 24 PHE B CA 1
ATOM 947 C C . PHE B 1 25 ? 28.793 88.619 15.870 1.00 21.96 24 PHE B C 1
ATOM 948 O O . PHE B 1 25 ? 29.779 88.079 15.337 1.00 21.81 24 PHE B O 1
ATOM 956 N N . ILE B 1 26 ? 27.738 89.020 15.182 1.00 21.02 25 ILE B N 1
ATOM 957 C CA . ILE B 1 26 ? 27.587 88.714 13.764 1.00 22.84 25 ILE B CA 1
ATOM 958 C C . ILE B 1 26 ? 27.240 89.969 13.013 1.00 23.66 25 ILE B C 1
ATOM 959 O O . ILE B 1 26 ? 26.379 90.735 13.458 1.00 20.75 25 ILE B O 1
ATOM 964 N N . GLY B 1 27 ? 27.916 90.183 11.885 1.00 24.56 26 GLY B N 1
ATOM 965 C CA . GLY B 1 27 ? 27.635 91.321 11.018 1.00 26.96 26 GLY B CA 1
ATOM 966 C C . GLY B 1 27 ? 28.032 92.695 11.517 1.00 25.51 26 GLY B C 1
ATOM 967 O O . GLY B 1 27 ? 27.651 93.697 10.909 1.00 27.68 26 GLY B O 1
ATOM 968 N N . VAL B 1 28 ? 28.810 92.767 12.592 1.00 23.38 27 VAL B N 1
ATOM 969 C CA . VAL B 1 28 ? 29.078 94.055 13.241 1.00 27.90 27 VAL B CA 1
ATOM 970 C C . VAL B 1 28 ? 30.155 94.850 12.511 1.00 27.10 27 VAL B C 1
ATOM 971 O O . VAL B 1 28 ? 30.245 96.060 12.696 1.00 27.04 27 VAL B O 1
ATOM 975 N N . ASP B 1 29 ? 30.937 94.160 11.681 1.00 29.00 28 ASP B N 1
ATOM 976 C CA . ASP B 1 29 ? 32.029 94.778 10.897 1.00 29.73 28 ASP B CA 1
ATOM 977 C C . ASP B 1 29 ? 31.547 95.688 9.754 1.00 31.12 28 ASP B C 1
ATOM 978 O O . ASP B 1 29 ? 32.332 96.440 9.204 1.00 40.42 28 ASP B O 1
ATOM 980 N N . SER B 1 30 ? 30.262 95.659 9.444 1.00 26.33 29 SER B N 1
ATOM 981 C CA . SER B 1 30 ? 29.700 96.302 8.276 1.00 21.73 29 SER B CA 1
ATOM 982 C C . SER B 1 30 ? 29.545 97.829 8.461 1.00 21.53 29 SER B C 1
ATOM 983 O O . SER B 1 30 ? 29.740 98.356 9.533 1.00 18.09 29 SER B O 1
ATOM 986 N N . ALA B 1 31 ? 29.165 98.515 7.400 1.00 21.23 30 ALA B N 1
ATOM 987 C CA . ALA B 1 31 ? 28.854 99.926 7.476 1.00 20.00 30 ALA B CA 1
ATOM 988 C C . ALA B 1 31 ? 27.726 100.164 8.487 1.00 18.45 30 ALA B C 1
ATOM 989 O O . ALA B 1 31 ? 27.817 101.080 9.279 1.00 16.32 30 ALA B O 1
ATOM 991 N N . ALA B 1 32 ? 26.654 99.355 8.469 1.00 17.73 31 ALA B N 1
ATOM 992 C CA . ALA B 1 32 ? 25.543 99.510 9.452 1.00 17.92 31 ALA B CA 1
ATOM 993 C C . ALA B 1 32 ? 26.066 99.315 10.878 1.00 17.74 31 ALA B C 1
ATOM 994 O O . ALA B 1 32 ? 25.752 100.062 11.803 1.00 16.76 31 ALA B O 1
ATOM 996 N N . GLY B 1 33 ? 26.909 98.299 11.024 1.00 18.98 32 GLY B N 1
ATOM 997 C CA . GLY B 1 33 ? 27.591 98.032 12.265 1.00 18.04 32 GLY B CA 1
ATOM 998 C C . GLY B 1 33 ? 28.397 99.224 12.761 1.00 18.77 32 GLY B C 1
ATOM 999 O O . GLY B 1 33 ? 28.343 99.560 13.945 1.00 18.17 32 GLY B O 1
ATOM 1000 N N . ASN B 1 34 ? 29.139 99.870 11.867 1.00 18.79 33 ASN B N 1
ATOM 1001 C CA . ASN B 1 34 ? 29.918 101.052 12.234 1.00 16.98 33 ASN B CA 1
ATOM 1002 C C . ASN B 1 34 ? 29.044 102.165 12.833 1.00 16.54 33 ASN B C 1
ATOM 1003 O O . ASN B 1 34 ? 29.412 102.805 13.844 1.00 18.54 33 ASN B O 1
ATOM 1008 N N . VAL B 1 35 ? 27.884 102.371 12.224 1.00 16.55 34 VAL B N 1
ATOM 1009 C CA . VAL B 1 35 ? 26.883 103.348 12.685 1.00 17.58 34 VAL B CA 1
ATOM 1010 C C . VAL B 1 35 ? 26.283 102.962 14.031 1.00 18.66 34 VAL B C 1
ATOM 1011 O O . VAL B 1 35 ? 26.181 103.795 14.925 1.00 17.24 34 VAL B O 1
ATOM 1015 N N . VAL B 1 36 ? 25.918 101.694 14.191 1.00 16.78 35 VAL B N 1
ATOM 1016 C CA . VAL B 1 36 ? 25.405 101.260 15.479 1.00 15.94 35 VAL B CA 1
ATOM 1017 C C . VAL B 1 36 ? 26.460 101.466 16.597 1.00 15.05 35 VAL B C 1
ATOM 1018 O O . VAL B 1 36 ? 26.139 101.984 17.678 1.00 17.61 35 VAL B O 1
ATOM 1022 N N . LYS B 1 37 ? 27.705 101.068 16.345 1.00 16.46 3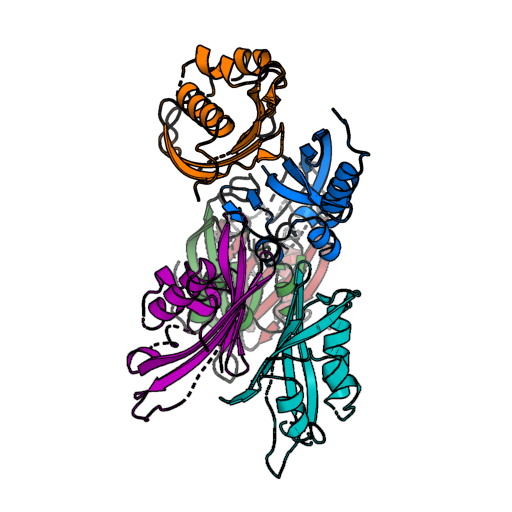6 LYS B N 1
ATOM 1023 C CA . LYS B 1 37 ? 28.780 101.204 17.333 1.00 17.30 36 LYS B CA 1
ATOM 1024 C C . LYS B 1 37 ? 29.066 102.654 17.743 1.00 18.94 36 LYS B C 1
ATOM 1025 O O . LYS B 1 37 ? 29.231 102.953 18.928 1.00 15.07 36 LYS B O 1
ATOM 1031 N N . GLN B 1 38 ? 29.107 103.560 16.768 1.00 18.33 37 GLN B N 1
ATOM 1032 C CA . GLN B 1 38 ? 29.341 104.967 17.050 1.00 21.59 37 GLN B CA 1
ATOM 1033 C C . GLN B 1 38 ? 28.172 105.580 17.802 1.00 18.16 37 GLN B C 1
ATOM 1034 O O . GLN B 1 38 ? 28.370 106.477 18.631 1.00 17.66 37 GLN B O 1
ATOM 1040 N N . PHE B 1 39 ? 26.963 105.098 17.509 1.00 18.18 38 PHE B N 1
ATOM 1041 C CA . PHE B 1 39 ? 25.753 105.525 18.201 1.00 18.48 38 PHE B CA 1
ATOM 1042 C C . PHE B 1 39 ? 25.752 105.175 19.714 1.00 18.35 38 PHE B C 1
ATOM 1043 O O . PHE B 1 39 ? 25.509 106.034 20.571 1.00 19.98 38 PHE B O 1
ATOM 1051 N N . HIS B 1 40 ? 26.025 103.924 20.015 1.00 18.14 39 HIS B N 1
ATOM 1052 C CA . HIS B 1 40 ? 26.263 103.453 21.373 1.00 20.79 39 HIS B CA 1
ATOM 1053 C C . HIS B 1 40 ? 27.291 104.313 22.117 1.00 18.89 39 HIS B C 1
ATOM 1054 O O . HIS B 1 40 ? 26.983 104.823 23.182 1.00 17.46 39 HIS B O 1
ATOM 1061 N N . ALA B 1 41 ? 28.498 104.428 21.565 1.00 19.47 40 ALA B N 1
ATOM 1062 C CA . ALA B 1 41 ? 29.566 105.222 22.188 1.00 20.22 40 ALA B CA 1
ATOM 1063 C C . ALA B 1 41 ? 29.157 106.666 22.399 1.00 20.66 40 ALA B C 1
ATOM 1064 O O . ALA B 1 41 ? 29.370 107.286 23.462 1.00 17.48 40 ALA B O 1
ATOM 1066 N N . ALA B 1 42 ? 28.573 107.226 21.370 1.00 20.28 41 ALA B N 1
ATOM 1067 C CA . ALA B 1 42 ? 28.206 108.613 21.393 1.00 20.72 41 ALA B CA 1
ATOM 1068 C C . ALA B 1 42 ? 27.161 108.877 22.444 1.00 20.31 41 ALA B C 1
ATOM 1069 O O . ALA B 1 42 ? 27.262 109.844 23.177 1.00 19.32 41 ALA B O 1
ATOM 1071 N N . LEU B 1 43 ? 26.165 108.007 22.566 1.00 21.46 42 LEU B N 1
ATOM 1072 C CA . LEU B 1 43 ? 25.128 108.232 23.590 1.00 19.81 42 LEU B CA 1
ATOM 1073 C C . LEU B 1 43 ? 25.737 108.055 25.017 1.00 22.48 42 LEU B C 1
ATOM 1074 O O . LEU B 1 43 ? 25.419 108.783 25.947 1.00 21.09 42 LEU B O 1
ATOM 1079 N N . GLN B 1 44 ? 26.636 107.081 25.152 1.00 23.29 43 GLN B N 1
ATOM 1080 C CA . GLN B 1 44 ? 27.359 106.830 26.384 1.00 24.24 43 GLN B CA 1
ATOM 1081 C C . GLN B 1 44 ? 28.333 107.951 26.720 1.00 23.70 43 GLN B C 1
ATOM 1082 O O . GLN B 1 44 ? 28.608 108.204 27.867 1.00 26.75 43 GLN B O 1
ATOM 1096 N N . GLY B 1 46 ? 27.888 111.207 25.587 1.00 23.31 45 GLY B N 1
ATOM 1097 C CA . GLY B 1 46 ? 27.254 112.514 25.525 1.00 21.57 45 GLY B CA 1
ATOM 1098 C C . GLY B 1 46 ? 27.672 113.312 24.295 1.00 22.45 45 GLY B C 1
ATOM 1099 O O . GLY B 1 46 ? 27.639 114.550 24.302 1.00 25.98 45 GLY B O 1
ATOM 1100 N N . ASN B 1 47 ? 28.060 112.620 23.223 1.00 19.89 46 ASN B N 1
ATOM 1101 C CA . ASN B 1 47 ? 28.466 113.288 21.978 1.00 18.66 46 ASN B CA 1
ATOM 1102 C C . ASN B 1 47 ? 27.258 113.500 21.036 1.00 21.32 46 ASN B C 1
ATOM 1103 O O . ASN B 1 47 ? 26.853 112.624 20.271 1.00 21.27 46 ASN B O 1
ATOM 1108 N N . GLU B 1 48 ? 26.685 114.689 21.114 1.00 18.80 47 GLU B N 1
ATOM 1109 C CA . GLU B 1 48 ? 25.513 115.029 20.320 1.00 20.23 47 GLU B CA 1
ATOM 1110 C C . GLU B 1 48 ? 25.792 115.084 18.791 1.00 18.71 47 GLU B C 1
ATOM 1111 O O . GLU B 1 48 ? 24.947 114.704 17.961 1.00 21.54 47 GLU B O 1
ATOM 1117 N N . ALA B 1 49 ? 26.989 115.484 18.396 1.00 21.88 48 ALA B N 1
ATOM 1118 C CA . ALA B 1 49 ? 27.317 115.515 16.970 1.00 21.37 48 ALA B CA 1
ATOM 1119 C C . ALA B 1 49 ? 27.174 114.126 16.327 1.00 23.45 48 ALA B C 1
ATOM 1120 O O . ALA B 1 49 ? 26.712 113.999 15.172 1.00 21.93 48 ALA B O 1
ATOM 1122 N N . ILE B 1 50 ? 27.587 113.086 17.057 1.00 22.31 49 ILE B N 1
ATOM 1123 C CA . ILE B 1 50 ? 27.578 111.732 16.503 1.00 21.94 49 ILE B CA 1
ATOM 1124 C C . ILE B 1 50 ? 26.188 111.126 16.676 1.00 21.15 49 ILE B C 1
ATOM 1125 O O . ILE B 1 50 ? 25.726 110.409 15.782 1.00 17.74 49 ILE B O 1
ATOM 1130 N N . VAL B 1 51 ? 25.495 111.430 17.761 1.00 21.71 50 VAL B N 1
ATOM 1131 C CA . VAL B 1 51 ? 24.122 110.924 17.911 1.00 23.61 50 VAL B CA 1
ATOM 1132 C C . VAL B 1 51 ? 23.286 111.462 16.731 1.00 23.91 50 VAL B C 1
ATOM 1133 O O . VAL B 1 51 ? 22.538 110.741 16.098 1.00 20.86 50 VAL B O 1
ATOM 1137 N N . ARG B 1 52 ? 23.487 112.731 16.398 1.00 24.72 51 ARG B N 1
ATOM 1138 C CA . ARG B 1 52 ? 22.809 113.375 15.285 1.00 24.97 51 ARG B CA 1
ATOM 1139 C C . ARG B 1 52 ? 23.046 112.681 13.957 1.00 23.66 51 ARG B C 1
ATOM 1140 O O . ARG B 1 52 ? 22.153 112.499 13.166 1.00 28.41 51 ARG B O 1
ATOM 1148 N N . GLN B 1 53 ? 24.305 112.392 13.687 1.00 22.69 52 GLN B N 1
ATOM 1149 C CA . GLN B 1 53 ? 24.728 111.790 12.444 1.00 23.21 52 GLN B CA 1
ATOM 1150 C C . GLN B 1 53 ? 24.105 110.360 12.244 1.00 21.44 52 GLN B C 1
ATOM 1151 O O . GLN B 1 53 ? 23.832 109.917 11.127 1.00 23.13 52 GLN B O 1
ATOM 1157 N N . SER B 1 54 ? 23.876 109.689 13.358 1.00 18.42 53 SER B N 1
ATOM 1158 C CA . SER B 1 54 ? 23.457 108.272 13.407 1.00 15.51 53 SER B CA 1
ATOM 1159 C C . SER B 1 54 ? 21.955 108.050 13.262 1.00 16.93 53 SER B C 1
ATOM 1160 O O . SER B 1 54 ? 21.548 107.007 12.762 1.00 20.00 53 SER B O 1
ATOM 1163 N N . LEU B 1 55 ? 21.150 109.016 13.705 1.00 17.49 54 LEU B N 1
ATOM 1164 C CA . LEU B 1 55 ? 19.711 108.909 13.713 1.00 16.30 54 LEU B CA 1
ATOM 1165 C C . LEU B 1 55 ? 19.086 109.653 12.550 1.00 17.98 54 LEU B C 1
ATOM 1166 O O . LEU B 1 55 ? 19.525 110.746 12.181 1.00 18.04 54 LEU B O 1
ATOM 1171 N N . ALA B 1 56 ? 18.083 109.025 11.925 1.00 16.74 55 ALA B N 1
ATOM 1172 C CA . ALA B 1 56 ? 17.339 109.629 10.838 1.00 17.99 55 ALA B CA 1
ATOM 1173 C C . ALA B 1 56 ? 16.497 110.789 11.409 1.00 17.93 55 ALA B C 1
ATOM 1174 O O . ALA B 1 56 ? 16.079 110.745 12.574 1.00 17.19 55 ALA B O 1
ATOM 1176 N N . ALA B 1 57 ? 16.273 111.820 10.588 1.00 19.09 56 ALA B N 1
ATOM 1177 C CA . ALA B 1 57 ? 15.470 112.983 10.989 1.00 19.75 56 ALA B CA 1
ATOM 1178 C C . ALA B 1 57 ? 14.149 112.518 11.556 1.00 17.91 56 ALA B C 1
ATOM 1179 O O . ALA B 1 57 ? 13.672 113.109 12.514 1.00 19.26 56 ALA B O 1
ATOM 1181 N N . ASN B 1 58 ? 13.571 111.469 10.955 1.00 18.06 57 ASN B N 1
ATOM 1182 C CA . ASN B 1 58 ? 12.264 110.996 11.414 1.00 19.74 57 ASN B CA 1
ATOM 1183 C C . ASN B 1 58 ? 12.336 109.691 12.176 1.00 17.83 57 ASN B C 1
ATOM 1184 O O . ASN B 1 58 ? 11.415 108.870 12.183 1.00 15.52 57 ASN B O 1
ATOM 1189 N N . VAL B 1 59 ? 13.424 109.538 12.908 1.00 18.97 58 VAL B N 1
ATOM 1190 C CA . VAL B 1 59 ? 13.553 108.358 13.797 1.00 16.77 58 VAL B CA 1
ATOM 1191 C C . VAL B 1 59 ? 12.373 108.179 14.786 1.00 18.36 58 VAL B C 1
ATOM 1192 O O . VAL B 1 59 ? 11.858 109.143 15.357 1.00 16.77 58 VAL B O 1
ATOM 1196 N N . GLN B 1 60 ? 11.935 106.931 14.959 1.00 15.72 59 GLN B N 1
ATOM 1197 C CA . GLN B 1 60 ? 10.964 106.536 15.953 1.00 17.42 59 GLN B CA 1
ATOM 1198 C C . GLN B 1 60 ? 11.672 105.763 17.077 1.00 17.49 59 GLN B C 1
ATOM 1199 O O . GLN B 1 60 ? 12.481 104.861 16.806 1.00 17.65 59 GLN B O 1
ATOM 1205 N N . ILE B 1 61 ? 11.390 106.137 18.328 1.00 16.44 60 ILE B N 1
ATOM 1206 C CA . ILE B 1 61 ? 12.081 105.589 19.483 1.00 20.17 60 ILE B CA 1
ATOM 1207 C C . ILE B 1 61 ? 11.018 105.074 20.437 1.00 19.68 60 ILE B C 1
ATOM 1208 O O . ILE B 1 61 ? 10.080 105.801 20.801 1.00 23.24 60 ILE B O 1
ATOM 1213 N N . TYR B 1 62 ? 11.149 103.792 20.779 1.00 16.59 61 TYR B N 1
ATOM 1214 C CA . TYR B 1 62 ? 10.257 103.075 21.672 1.00 17.90 61 TYR B CA 1
ATOM 1215 C C . TYR B 1 62 ? 10.987 102.716 22.970 1.00 16.63 61 TYR B C 1
ATOM 1216 O O . TYR B 1 62 ? 12.012 102.024 22.955 1.00 17.69 61 TYR B O 1
ATOM 1225 N N . GLU B 1 63 ? 10.463 103.150 24.097 1.00 18.01 62 GLU B N 1
ATOM 1226 C CA . GLU B 1 63 ? 11.005 102.748 25.412 1.00 18.89 62 GLU B CA 1
ATOM 1227 C C . GLU B 1 63 ? 10.004 102.993 26.530 1.00 20.48 62 GLU B C 1
ATOM 1228 O O . GLU B 1 63 ? 9.451 104.095 26.632 1.00 17.71 62 GLU B O 1
ATOM 1234 N N . GLY B 1 64 ? 9.714 101.928 27.283 1.00 19.86 63 GLY B N 1
ATOM 1235 C CA . GLY B 1 64 ? 8.863 101.954 28.481 1.00 24.64 63 GLY B CA 1
ATOM 1236 C C . GLY B 1 64 ? 7.457 102.473 28.308 1.00 22.30 63 GLY B C 1
ATOM 1237 O O . GLY B 1 64 ? 6.980 103.243 29.133 1.00 22.56 63 GLY B O 1
ATOM 1238 N N . GLY B 1 65 ? 6.833 102.089 27.217 1.00 20.05 64 GLY B N 1
ATOM 1239 C CA . GLY B 1 65 ? 5.483 102.495 26.883 1.00 22.18 64 GLY B CA 1
ATOM 1240 C C . GLY B 1 65 ? 5.396 103.858 26.218 1.00 25.64 64 GLY B C 1
ATOM 1241 O O . GLY B 1 65 ? 4.297 104.263 25.864 1.00 26.20 64 GLY B O 1
ATOM 1242 N N . LYS B 1 66 ? 6.530 104.565 26.043 1.00 23.45 65 LYS B N 1
ATOM 1243 C CA . LYS B 1 66 ? 6.501 105.914 25.442 1.00 24.21 65 LYS B CA 1
ATOM 1244 C C . LYS B 1 66 ? 7.217 105.908 24.098 1.00 23.33 65 LYS B C 1
ATOM 1245 O O . LYS B 1 66 ? 8.136 105.124 23.887 1.00 20.05 65 LYS B O 1
ATOM 1248 N N . VAL B 1 67 ? 6.736 106.746 23.182 1.00 23.51 66 VAL B N 1
ATOM 1249 C CA . VAL B 1 67 ? 7.290 106.828 21.829 1.00 23.33 66 VAL B CA 1
ATOM 1250 C C . VAL B 1 67 ? 7.634 108.265 21.488 1.00 21.85 66 VAL B C 1
ATOM 1251 O O . VAL B 1 67 ? 6.833 109.171 21.779 1.00 17.13 66 VAL B O 1
ATOM 1255 N N . GLU B 1 68 ? 8.838 108.478 20.951 1.00 20.64 67 GLU B N 1
ATOM 1256 C CA . GLU B 1 68 ? 9.240 109.762 20.351 1.00 21.97 67 GLU B CA 1
ATOM 1257 C C . GLU B 1 68 ? 9.245 109.590 18.845 1.00 21.68 67 GLU B C 1
ATOM 1258 O O . GLU B 1 68 ? 9.645 108.527 18.352 1.00 20.63 67 GLU B O 1
ATOM 1264 N N . ARG B 1 69 ? 8.789 110.616 18.112 1.00 19.76 68 ARG B N 1
ATOM 1265 C CA . ARG B 1 69 ? 8.527 110.428 16.677 1.00 18.68 68 ARG B CA 1
ATOM 1266 C C . ARG B 1 69 ? 9.463 111.108 15.691 1.00 18.72 68 ARG B C 1
ATOM 1267 O O . ARG B 1 69 ? 9.286 110.927 14.492 1.00 19.00 68 ARG B O 1
ATOM 1275 N N . SER B 1 70 ? 10.449 111.868 16.192 1.00 16.08 69 SER B N 1
ATOM 1276 C CA . SER B 1 70 ? 11.482 112.441 15.343 1.00 16.14 69 SER B CA 1
ATOM 1277 C C . SER B 1 70 ? 12.769 112.664 16.113 1.00 15.80 69 SER B C 1
ATOM 1278 O O . SER B 1 70 ? 12.759 112.607 17.368 1.00 13.73 69 SER B O 1
ATOM 1281 N N . LEU B 1 71 ? 13.879 112.899 15.371 1.00 16.85 70 LEU B N 1
ATOM 1282 C CA . LEU B 1 71 ? 15.155 113.187 16.015 1.00 17.16 70 LEU B CA 1
ATOM 1283 C C . LEU B 1 71 ? 15.042 114.406 16.929 1.00 19.26 70 LEU B C 1
ATOM 1284 O O . LEU B 1 71 ? 15.534 114.393 18.028 1.00 17.65 70 LEU B O 1
ATOM 1289 N N . THR B 1 72 ? 14.438 115.492 16.429 1.00 18.91 71 THR B N 1
ATOM 1290 C CA . THR B 1 72 ? 14.299 116.737 17.232 1.00 15.97 71 THR B CA 1
ATOM 1291 C C . THR B 1 72 ? 13.460 116.491 18.494 1.00 18.21 71 THR B C 1
ATOM 1292 O O . THR B 1 72 ? 13.803 116.990 19.538 1.00 17.31 71 THR B O 1
ATOM 1296 N N . GLU B 1 73 ? 12.397 115.699 18.385 1.00 16.35 72 GLU B N 1
ATOM 1297 C CA . GLU B 1 73 ? 11.603 115.329 19.548 1.00 18.05 72 GLU B CA 1
ATOM 1298 C C . GLU B 1 73 ? 12.451 114.584 20.580 1.00 18.61 72 GLU B C 1
ATOM 1299 O O . GLU B 1 73 ? 12.446 114.942 21.752 1.00 16.22 72 GLU B O 1
ATOM 1305 N N . TYR B 1 74 ? 13.188 113.561 20.154 1.00 18.57 73 TYR B N 1
ATOM 1306 C CA . TYR B 1 74 ? 14.029 112.815 21.075 1.00 13.98 73 TYR B CA 1
ATOM 1307 C C . TYR B 1 74 ? 15.018 113.782 21.718 1.00 17.51 73 TYR B C 1
ATOM 1308 O O . TYR B 1 74 ? 15.220 113.799 22.938 1.00 16.70 73 TYR B O 1
ATOM 1317 N N . ALA B 1 75 ? 15.672 114.576 20.880 1.00 17.82 74 ALA B N 1
ATOM 1318 C CA . ALA B 1 75 ? 16.668 115.538 21.367 1.00 20.22 74 ALA B CA 1
ATOM 1319 C C . ALA B 1 75 ? 16.132 116.539 22.404 1.00 21.32 74 ALA B C 1
ATOM 1320 O O . ALA B 1 75 ? 16.775 116.829 23.404 1.00 21.90 74 ALA B O 1
ATOM 1322 N N . ASN B 1 76 ? 14.968 117.104 22.126 1.00 20.95 75 ASN B N 1
ATOM 1323 C CA . ASN B 1 76 ? 14.331 118.084 23.001 1.00 21.39 75 ASN B CA 1
ATOM 1324 C C . ASN B 1 76 ? 13.759 117.477 24.270 1.00 20.57 75 ASN B C 1
ATOM 1325 O O . ASN B 1 76 ? 13.734 118.123 25.315 1.00 22.32 75 ASN B O 1
ATOM 1330 N N . HIS B 1 77 ? 13.361 116.219 24.205 1.00 21.93 76 HIS B N 1
ATOM 1331 C CA . HIS B 1 77 ? 12.643 115.627 25.344 1.00 23.29 76 HIS B CA 1
ATOM 1332 C C . HIS B 1 77 ? 13.404 114.604 26.146 1.00 24.36 76 HIS B C 1
ATOM 1333 O O . HIS B 1 77 ? 13.328 114.666 27.365 1.00 26.51 76 HIS B O 1
ATOM 1340 N N . HIS B 1 78 ? 14.155 113.685 25.511 1.00 19.62 77 HIS B N 1
ATOM 1341 C CA . HIS B 1 78 ? 14.745 112.547 26.258 1.00 20.83 77 HIS B CA 1
ATOM 1342 C C . HIS B 1 78 ? 16.245 112.281 26.156 1.00 19.47 77 HIS B C 1
ATOM 1343 O O . HIS B 1 78 ? 16.797 111.544 26.980 1.00 19.67 77 HIS B O 1
ATOM 1358 N N . LEU B 1 80 ? 18.974 114.088 26.630 1.00 18.71 79 LEU B N 1
ATOM 1359 C CA . LEU B 1 80 ? 19.783 114.539 27.757 1.00 18.63 79 LEU B CA 1
ATOM 1360 C C . LEU B 1 80 ? 19.577 113.654 28.984 1.00 19.99 79 LEU B C 1
ATOM 1361 O O . LEU B 1 80 ? 20.523 113.325 29.659 1.00 18.75 79 LEU B O 1
ATOM 1366 N N . ALA B 1 81 ? 18.341 113.265 29.254 1.00 19.45 80 ALA B N 1
ATOM 1367 C CA . ALA B 1 81 ? 18.084 112.349 30.349 1.00 19.64 80 ALA B CA 1
ATOM 1368 C C . ALA B 1 81 ? 18.767 111.029 30.099 1.00 19.58 80 ALA B C 1
ATOM 1369 O O . ALA B 1 81 ? 19.393 110.443 31.020 1.00 18.33 80 ALA B O 1
ATOM 1371 N N . ASP B 1 82 ? 18.673 110.521 28.858 1.00 20.03 81 ASP B N 1
ATOM 1372 C CA . ASP B 1 82 ? 19.275 109.221 28.532 1.00 19.96 81 ASP B CA 1
ATOM 1373 C C . ASP B 1 82 ? 20.791 109.284 28.726 1.00 18.42 81 ASP B C 1
ATOM 1374 O O . ASP B 1 82 ? 21.395 108.363 29.255 1.00 19.52 81 ASP B O 1
ATOM 1387 N N . ALA B 1 84 ? 22.411 111.239 30.771 1.00 19.78 83 ALA B N 1
ATOM 1388 C CA . ALA B 1 84 ? 22.676 111.358 32.196 1.00 19.51 83 ALA B CA 1
ATOM 1389 C C . ALA B 1 84 ? 22.607 109.968 32.826 1.00 20.10 83 ALA B C 1
ATOM 1390 O O . ALA B 1 84 ? 23.487 109.561 33.584 1.00 17.90 83 ALA B O 1
ATOM 1392 N N . TYR B 1 85 ? 21.565 109.235 32.465 1.00 18.77 84 TYR B N 1
ATOM 1393 C CA . TYR B 1 85 ? 21.360 107.859 32.967 1.00 17.84 84 TYR B CA 1
ATOM 1394 C C . TYR B 1 85 ? 22.518 106.920 32.671 1.00 17.94 84 TYR B C 1
ATOM 1395 O O . TYR B 1 85 ? 22.895 106.087 33.509 1.00 20.13 84 TYR B O 1
ATOM 1404 N N . LEU B 1 86 ? 23.092 107.033 31.470 1.00 17.72 85 LEU B N 1
ATOM 1405 C CA . LEU B 1 86 ? 24.192 106.168 31.053 1.00 21.39 85 LEU B CA 1
ATOM 1406 C C . LEU B 1 86 ? 25.559 106.513 31.656 1.00 23.38 85 LEU B C 1
ATOM 1407 O O . LEU B 1 86 ? 26.479 105.681 31.666 1.00 21.04 85 LEU B O 1
ATOM 1412 N N . LYS B 1 87 ? 25.705 107.747 32.124 1.00 26.23 86 LYS B N 1
ATOM 1413 C CA . LYS B 1 87 ? 27.017 108.240 32.545 1.00 28.16 86 LYS B CA 1
ATOM 1414 C C . LYS B 1 87 ? 27.642 107.422 33.694 1.00 28.68 86 LYS B C 1
ATOM 1415 O O . LYS B 1 87 ? 28.861 107.238 33.704 1.00 29.78 86 LYS B O 1
ATOM 1419 N N . GLY B 1 88 ? 26.821 106.893 34.606 1.00 28.65 87 GLY B N 1
ATOM 1420 C CA . GLY B 1 88 ? 27.306 106.102 35.747 1.00 29.27 87 GLY B CA 1
ATOM 1421 C C . GLY B 1 88 ? 27.194 104.590 35.603 1.00 29.26 87 GLY B C 1
ATOM 1422 O O . GLY B 1 88 ? 27.302 103.867 36.583 1.00 31.80 87 GLY B O 1
ATOM 1423 N N . LEU B 1 89 ? 26.975 104.111 34.379 1.00 26.97 88 LEU B N 1
ATOM 1424 C CA . LEU B 1 89 ? 26.790 102.680 34.117 1.00 23.58 88 LEU B CA 1
ATOM 1425 C C . LEU B 1 89 ? 27.911 102.190 33.261 1.00 24.91 88 LEU B C 1
ATOM 1426 O O . LEU B 1 89 ? 28.441 102.928 32.433 1.00 24.13 88 LEU B O 1
ATOM 1431 N N . THR B 1 90 ? 28.311 100.952 33.468 1.00 23.24 89 THR B N 1
ATOM 1432 C CA . THR B 1 90 ? 29.226 100.332 32.543 1.00 28.04 89 THR B CA 1
ATOM 1433 C C . THR B 1 90 ? 28.329 99.390 31.740 1.00 25.71 89 THR B C 1
ATOM 1434 O O . THR B 1 90 ? 27.573 98.611 32.309 1.00 25.67 89 THR B O 1
ATOM 1438 N N . ILE B 1 91 ? 28.379 99.523 30.418 1.00 26.65 90 ILE B N 1
ATOM 1439 C CA . ILE B 1 91 ? 27.576 98.716 29.533 1.00 25.74 90 ILE B CA 1
ATOM 1440 C C . ILE B 1 91 ? 28.490 97.673 28.904 1.00 27.17 90 ILE B C 1
ATOM 1441 O O . ILE B 1 91 ? 29.401 98.012 28.146 1.00 29.96 90 ILE B O 1
ATOM 1446 N N . THR B 1 92 ? 28.233 96.405 29.168 1.00 24.15 91 THR B N 1
ATOM 1447 C CA . THR B 1 92 ? 29.051 95.352 28.588 1.00 26.17 91 THR B CA 1
ATOM 1448 C C . THR B 1 92 ? 28.290 94.559 27.563 1.00 22.51 91 THR B C 1
ATOM 1449 O O . THR B 1 92 ? 27.356 93.817 27.919 1.00 23.21 91 THR B O 1
ATOM 1453 N N . PRO B 1 93 ? 28.730 94.631 26.314 1.00 23.73 92 PRO B N 1
ATOM 1454 C CA . PRO B 1 93 ? 28.004 93.894 25.266 1.00 23.46 92 PRO B CA 1
ATOM 1455 C C . PRO B 1 93 ? 28.089 92.430 25.511 1.00 23.87 92 PRO B C 1
ATOM 1456 O O . PRO B 1 93 ? 29.185 91.963 25.822 1.00 24.23 92 PRO B O 1
ATOM 1460 N N . LYS B 1 94 ? 26.955 91.721 25.399 1.00 21.70 93 LYS B N 1
ATOM 1461 C CA . LYS B 1 94 ? 26.877 90.285 25.561 1.00 18.84 93 LYS B CA 1
ATOM 1462 C C . LYS B 1 94 ? 26.677 89.563 24.238 1.00 21.53 93 LYS B C 1
ATOM 1463 O O . LYS B 1 94 ? 27.190 88.472 24.049 1.00 18.68 93 LYS B O 1
ATOM 1469 N N . GLU B 1 95 ? 25.885 90.161 23.367 1.00 19.46 94 GLU B N 1
ATOM 1470 C CA . GLU B 1 95 ? 25.710 89.686 22.019 1.00 19.55 94 GLU B CA 1
ATOM 1471 C C . GLU B 1 95 ? 25.202 90.812 21.135 1.00 19.63 94 GLU B C 1
ATOM 1472 O O . GLU B 1 95 ? 24.618 91.801 21.625 1.00 19.21 94 GLU B O 1
ATOM 1478 N N . HIS B 1 96 ? 25.466 90.670 19.841 1.00 18.11 95 HIS B N 1
ATOM 1479 C CA . HIS B 1 96 ? 25.098 91.661 18.825 1.00 20.16 95 HIS B CA 1
ATOM 1480 C C . HIS B 1 96 ? 25.069 91.032 17.445 1.00 19.11 95 HIS B C 1
ATOM 1481 O O . HIS B 1 96 ? 26.087 90.481 16.965 1.00 21.24 95 HIS B O 1
ATOM 1488 N N . GLN B 1 97 ? 23.899 91.083 16.816 1.00 17.82 96 GLN B N 1
ATOM 1489 C CA . GLN B 1 97 ? 23.692 90.553 15.480 1.00 16.24 96 GLN B CA 1
ATOM 1490 C C . GLN B 1 97 ? 23.164 91.619 14.582 1.00 15.73 96 GLN B C 1
ATOM 1491 O O . GLN B 1 97 ? 22.173 92.270 14.940 1.00 16.02 96 GLN B O 1
ATOM 1497 N N . ILE B 1 98 ? 23.800 91.786 13.432 1.00 15.18 97 ILE B N 1
ATOM 1498 C CA . ILE B 1 98 ? 23.258 92.650 12.356 1.00 18.69 97 ILE B CA 1
ATOM 1499 C C . ILE B 1 98 ? 23.034 91.859 11.058 1.00 20.23 97 ILE B C 1
ATOM 1500 O O . ILE B 1 98 ? 23.930 91.143 10.598 1.00 18.22 97 ILE B O 1
ATOM 1505 N N A THR B 1 99 ? 21.838 91.957 10.482 0.50 19.57 98 THR B N 1
ATOM 1506 N N B THR B 1 99 ? 21.841 91.984 10.490 0.50 19.07 98 THR B N 1
ATOM 1507 C CA A THR B 1 99 ? 21.532 91.262 9.219 0.50 21.87 98 THR B CA 1
ATOM 1508 C CA B THR B 1 99 ? 21.534 91.333 9.223 0.50 22.16 98 THR B CA 1
ATOM 1509 C C A THR B 1 99 ? 21.061 92.313 8.222 0.50 20.87 98 THR B C 1
ATOM 1510 C C B THR B 1 99 ? 21.135 92.414 8.247 0.50 21.06 98 THR B C 1
ATOM 1511 O O A THR B 1 99 ? 20.177 93.105 8.540 0.50 21.44 98 THR B O 1
ATOM 1512 O O B THR B 1 99 ? 20.387 93.329 8.597 0.50 20.86 98 THR B O 1
ATOM 1519 N N . ILE B 1 100 ? 21.687 92.334 7.044 1.00 21.57 99 ILE B N 1
ATOM 1520 C CA . ILE B 1 100 ? 21.419 93.308 5.995 1.00 24.15 99 ILE B CA 1
ATOM 1521 C C . ILE B 1 100 ? 20.685 92.648 4.840 1.00 27.48 99 ILE B C 1
ATOM 1522 O O . ILE B 1 100 ? 21.085 91.577 4.351 1.00 24.96 99 ILE B O 1
ATOM 1527 N N . THR B 1 101 ? 19.582 93.281 4.442 1.00 29.32 100 THR B N 1
ATOM 1528 C CA . THR B 1 101 ? 18.776 92.858 3.306 1.00 30.35 100 THR B CA 1
ATOM 1529 C C . THR B 1 101 ? 18.586 94.082 2.418 1.00 27.81 100 THR B C 1
ATOM 1530 O O . THR B 1 101 ? 17.644 94.843 2.580 1.00 25.41 100 THR B O 1
ATOM 1534 N N . GLY B 1 102 ? 19.524 94.288 1.517 1.00 28.06 101 GLY B N 1
ATOM 1535 C CA . GLY B 1 102 ? 19.503 95.440 0.614 1.00 26.28 101 GLY B CA 1
ATOM 1536 C C . GLY B 1 102 ? 19.676 96.760 1.350 1.00 26.35 101 GLY B C 1
ATOM 1537 O O . GLY B 1 102 ? 20.703 96.981 1.993 1.00 29.74 101 GLY B O 1
ATOM 1538 N N . ASP B 1 103 ? 18.667 97.622 1.274 1.00 21.72 102 ASP B N 1
ATOM 1539 C CA . ASP B 1 103 ? 18.716 98.944 1.898 1.00 22.51 102 ASP B CA 1
ATOM 1540 C C . ASP B 1 103 ? 18.269 99.005 3.380 1.00 18.56 102 ASP B C 1
ATOM 1541 O O . ASP B 1 103 ? 18.156 100.086 3.958 1.00 19.11 102 ASP B O 1
ATOM 1546 N N A ILE B 1 104 ? 17.996 97.846 3.961 0.50 19.12 103 ILE B N 1
ATOM 1547 N N B ILE B 1 104 ? 18.040 97.840 3.960 0.50 18.30 103 ILE B N 1
ATOM 1548 C CA A ILE B 1 104 ? 17.587 97.766 5.362 0.50 18.28 103 ILE B CA 1
ATOM 1549 C CA B ILE B 1 104 ? 17.584 97.712 5.335 0.50 17.01 103 ILE B CA 1
ATOM 1550 C C A ILE B 1 104 ? 18.458 96.800 6.150 0.50 16.98 103 ILE B C 1
ATOM 1551 C C B ILE B 1 104 ? 18.566 96.851 6.105 0.50 16.25 103 ILE B C 1
ATOM 1552 O O A ILE B 1 104 ? 18.782 95.707 5.685 0.50 17.57 103 ILE B O 1
ATOM 1553 O O B ILE B 1 104 ? 19.121 95.907 5.555 0.50 17.19 103 ILE B O 1
ATOM 1562 N N . ALA B 1 105 ? 18.823 97.220 7.359 1.00 15.83 104 ALA B N 1
ATOM 1563 C CA . ALA B 1 105 ? 19.606 96.409 8.277 1.00 16.60 104 ALA B CA 1
ATOM 1564 C C . ALA B 1 105 ? 18.880 96.403 9.627 1.00 16.29 104 ALA B C 1
ATOM 1565 O O . ALA B 1 105 ? 18.209 97.387 10.036 1.00 14.95 104 ALA B O 1
ATOM 1567 N N . ILE B 1 106 ? 18.940 95.248 10.277 1.00 17.57 105 ILE B N 1
ATOM 1568 C CA . ILE B 1 106 ? 18.374 95.036 11.595 1.00 17.32 105 ILE B CA 1
ATOM 1569 C C . ILE B 1 106 ? 19.540 94.695 12.491 1.00 19.70 105 ILE B C 1
ATOM 1570 O O . ILE B 1 106 ? 20.324 93.801 12.183 1.00 19.35 105 ILE B O 1
ATOM 1575 N N . SER B 1 107 ? 19.636 95.430 13.598 1.00 17.04 106 SER B N 1
ATOM 1576 C CA . SER B 1 107 ? 20.607 95.235 14.660 1.00 16.76 106 SER B CA 1
ATOM 1577 C C . SER B 1 107 ? 19.855 94.852 15.912 1.00 18.64 106 SER B C 1
ATOM 1578 O O . SER B 1 107 ? 18.929 95.562 16.374 1.00 17.26 106 SER B O 1
ATOM 1581 N N . THR B 1 108 ? 20.239 93.724 16.471 1.00 16.49 107 THR B N 1
ATOM 1582 C CA . THR B 1 108 ? 19.660 93.256 17.716 1.00 15.26 107 THR B CA 1
ATOM 1583 C C . THR B 1 108 ? 20.802 92.994 18.664 1.00 17.83 107 THR B C 1
ATOM 1584 O O . THR B 1 108 ? 21.701 92.221 18.360 1.00 16.47 107 THR B O 1
ATOM 1588 N N . SER B 1 109 ? 20.809 93.675 19.791 1.00 14.79 108 SER B N 1
ATOM 1589 C CA . SER B 1 109 ? 21.852 93.401 20.800 1.00 17.55 108 SER B CA 1
ATOM 1590 C C . SER B 1 109 ? 21.359 93.338 22.247 1.00 17.97 108 SER B C 1
ATOM 1591 O O . SER B 1 109 ? 20.350 93.913 22.608 1.00 18.88 108 SER B O 1
ATOM 1594 N N . ILE B 1 110 ? 22.132 92.630 23.072 1.00 18.05 109 ILE B N 1
ATOM 1595 C CA . ILE B 1 110 ? 21.890 92.520 24.496 1.00 18.77 109 ILE B CA 1
ATOM 1596 C C . ILE B 1 110 ? 23.171 92.922 25.192 1.00 20.03 109 ILE B C 1
ATOM 1597 O O . ILE B 1 110 ? 24.267 92.484 24.788 1.00 19.42 109 ILE B O 1
ATOM 1602 N N . SER B 1 111 ? 23.027 93.779 26.208 1.00 21.28 110 SER B N 1
ATOM 1603 C CA . SER B 1 111 ? 24.156 94.318 26.975 1.00 22.47 110 SER B CA 1
ATOM 1604 C C . SER B 1 111 ? 23.871 94.279 28.462 1.00 24.14 110 SER B C 1
ATOM 1605 O O . SER B 1 111 ? 22.719 94.399 28.887 1.00 25.80 110 SER B O 1
ATOM 1608 N N . HIS B 1 112 ? 24.916 94.110 29.254 1.00 24.25 111 HIS B N 1
ATOM 1609 C CA . HIS B 1 112 ? 24.761 94.092 30.686 1.00 23.87 111 HIS B CA 1
ATOM 1610 C C . HIS B 1 112 ? 25.073 95.484 31.234 1.00 21.62 111 HIS B C 1
ATOM 1611 O O . HIS B 1 112 ? 26.191 96.005 31.069 1.00 20.12 111 HIS B O 1
ATOM 1618 N N . ALA B 1 113 ? 24.061 96.095 31.849 1.00 20.73 112 ALA B N 1
ATOM 1619 C CA . ALA B 1 113 ? 24.227 97.426 32.409 1.00 21.96 112 ALA B CA 1
ATOM 1620 C C . ALA B 1 113 ? 24.429 97.248 33.894 1.00 22.06 112 ALA B C 1
ATOM 1621 O O . ALA B 1 113 ? 23.598 96.647 34.557 1.00 22.41 112 ALA B O 1
ATOM 1623 N N . GLN B 1 114 ? 25.557 97.749 34.401 1.00 22.25 113 GLN B N 1
ATOM 1624 C CA . GLN B 1 114 ? 25.849 97.731 35.824 1.00 24.62 113 GLN B CA 1
ATOM 1625 C C . GLN B 1 114 ? 26.274 99.112 36.314 1.00 25.00 113 GLN B C 1
ATOM 1626 O O . GLN B 1 114 ? 27.122 99.787 35.686 1.00 25.02 113 GLN B O 1
ATOM 1632 N N . GLY B 1 115 ? 25.686 99.544 37.426 1.00 26.18 114 GLY B N 1
ATOM 1633 C CA . GLY B 1 115 ? 26.095 100.792 38.081 1.00 25.70 114 GLY B CA 1
ATOM 1634 C C . GLY B 1 115 ? 24.998 101.304 38.982 1.00 24.38 114 GLY B C 1
ATOM 1635 O O . GLY B 1 115 ? 24.350 100.552 39.661 1.00 24.95 114 GLY B O 1
ATOM 1636 N N . GLU B 1 116 ? 24.776 102.602 38.946 1.00 26.73 115 GLU B N 1
ATOM 1637 C CA . GLU B 1 116 ? 23.741 103.245 39.752 1.00 25.92 115 GLU B CA 1
ATOM 1638 C C . GLU B 1 116 ? 23.255 104.482 39.031 1.00 24.08 115 GLU B C 1
ATOM 1639 O O . GLU B 1 116 ? 23.992 105.039 38.228 1.00 21.90 115 GLU B O 1
ATOM 1642 N N . TYR B 1 117 ? 22.009 104.892 39.277 1.00 23.49 116 TYR B N 1
ATOM 1643 C CA . TYR B 1 117 ? 21.506 106.168 38.771 1.00 23.31 116 TYR B CA 1
ATOM 1644 C C . TYR B 1 117 ? 20.644 106.818 39.843 1.00 22.73 116 TYR B C 1
ATOM 1645 O O . TYR B 1 117 ? 19.697 106.226 40.328 1.00 23.51 116 TYR B O 1
ATOM 1654 N N . LYS B 1 118 ? 20.985 108.047 40.203 1.00 24.88 117 LYS B N 1
ATOM 1655 C CA . LYS B 1 118 ? 20.278 108.757 41.241 1.00 25.60 117 LYS B CA 1
ATOM 1656 C C . LYS B 1 118 ? 20.158 107.896 42.534 1.00 28.38 117 LYS B C 1
ATOM 1657 O O . LYS B 1 118 ? 19.111 107.833 43.165 1.00 29.46 117 LYS B O 1
ATOM 1663 N N . GLY B 1 119 ? 21.271 107.252 42.895 1.00 28.71 118 GLY B N 1
ATOM 1664 C CA . GLY B 1 119 ? 21.373 106.428 44.123 1.00 29.82 118 GLY B CA 1
ATOM 1665 C C . GLY B 1 119 ? 20.799 105.017 44.099 1.00 30.41 118 GLY B C 1
ATOM 1666 O O . GLY B 1 119 ? 20.889 104.275 45.097 1.00 31.20 118 GLY B O 1
ATOM 1667 N N . LYS B 1 120 ? 20.199 104.625 42.979 1.00 29.37 119 LYS B N 1
ATOM 1668 C CA . LYS B 1 120 ? 19.597 103.315 42.848 1.00 28.81 119 LYS B CA 1
ATOM 1669 C C . LYS B 1 120 ? 20.506 102.459 41.998 1.00 29.30 119 LYS B C 1
ATOM 1670 O O . LYS B 1 120 ? 20.972 102.898 40.952 1.00 27.88 119 LYS B O 1
ATOM 1673 N N A SER B 1 121 ? 20.774 101.236 42.454 0.50 29.04 120 SER B N 1
ATOM 1674 N N B SER B 1 121 ? 20.752 101.232 42.456 0.50 29.05 120 SER B N 1
ATOM 1675 C CA A SER B 1 121 ? 21.668 100.340 41.734 0.50 28.82 120 SER B CA 1
ATOM 1676 C CA B SER B 1 121 ? 21.630 100.306 41.757 0.50 28.86 120 SER B CA 1
ATOM 1677 C C A SER B 1 121 ? 20.957 99.787 40.516 0.50 29.77 120 SER B C 1
ATOM 1678 C C B SER B 1 121 ? 20.944 99.777 40.512 0.50 29.79 120 SER B C 1
ATOM 1679 O O A SER B 1 121 ? 19.732 99.607 40.517 0.50 30.23 120 SER B O 1
ATOM 1680 O O B SER B 1 121 ? 19.717 99.608 40.487 0.50 30.17 120 SER B O 1
ATOM 1685 N N . ILE B 1 122 ? 21.745 99.560 39.473 1.00 29.27 121 ILE B N 1
ATOM 1686 C CA . ILE B 1 122 ? 21.271 99.012 38.211 1.00 29.18 121 ILE B CA 1
ATOM 1687 C C . ILE B 1 122 ? 22.164 97.821 37.941 1.00 28.08 121 ILE B C 1
ATOM 1688 O O . ILE B 1 122 ? 23.384 97.903 37.990 1.00 26.67 121 ILE B O 1
ATOM 1693 N N . ASP B 1 123 ? 21.556 96.681 37.709 1.00 29.42 122 ASP B N 1
ATOM 1694 C CA . ASP B 1 123 ? 22.339 95.498 37.387 1.00 31.06 122 ASP B CA 1
ATOM 1695 C C . ASP B 1 123 ? 21.390 94.663 36.576 1.00 30.90 122 ASP B C 1
ATOM 1696 O O . ASP B 1 123 ? 20.654 93.875 37.146 1.00 33.29 122 ASP B O 1
ATOM 1701 N N . SER B 1 124 ? 21.357 94.874 35.259 1.00 29.20 123 SER B N 1
ATOM 1702 C CA . SER B 1 124 ? 20.355 94.202 34.438 1.00 29.51 123 SER B CA 1
ATOM 1703 C C . SER B 1 124 ? 20.721 94.073 32.958 1.00 26.44 123 SER B C 1
ATOM 1704 O O . SER B 1 124 ? 21.585 94.769 32.436 1.00 21.68 123 SER B O 1
ATOM 1715 N N . THR B 1 126 ? 20.018 94.640 29.198 1.00 23.09 125 THR B N 1
ATOM 1716 C CA . THR B 1 126 ? 19.311 95.628 28.399 1.00 23.84 125 THR B CA 1
ATOM 1717 C C . THR B 1 126 ? 19.261 95.054 27.006 1.00 23.24 125 THR B C 1
ATOM 1718 O O . THR B 1 126 ? 20.173 94.288 26.613 1.00 22.28 125 THR B O 1
ATOM 1730 N N . GLU B 1 128 ? 18.100 95.863 22.751 1.00 16.76 127 GLU B N 1
ATOM 1731 C CA . GLU B 1 128 ? 17.916 96.899 21.744 1.00 15.48 127 GLU B CA 1
ATOM 1732 C C . GLU B 1 128 ? 17.718 96.302 20.359 1.00 17.41 127 GLU B C 1
ATOM 1733 O O . GLU B 1 128 ? 18.531 95.504 19.897 1.00 16.85 127 GLU B O 1
ATOM 1739 N N . THR B 1 129 ? 16.632 96.686 19.713 1.00 14.65 128 THR B N 1
ATOM 1740 C CA . THR B 1 129 ? 16.402 96.382 18.344 1.00 14.75 128 THR B CA 1
ATOM 1741 C C . THR B 1 129 ? 16.461 97.758 17.626 1.00 18.48 128 THR B C 1
ATOM 1742 O O . THR B 1 129 ? 15.792 98.714 18.029 1.00 15.50 128 THR B O 1
ATOM 1746 N N . LEU B 1 130 ? 17.334 97.840 16.623 1.00 15.34 129 LEU B N 1
ATOM 1747 C CA . LEU B 1 130 ? 17.452 98.987 15.743 1.00 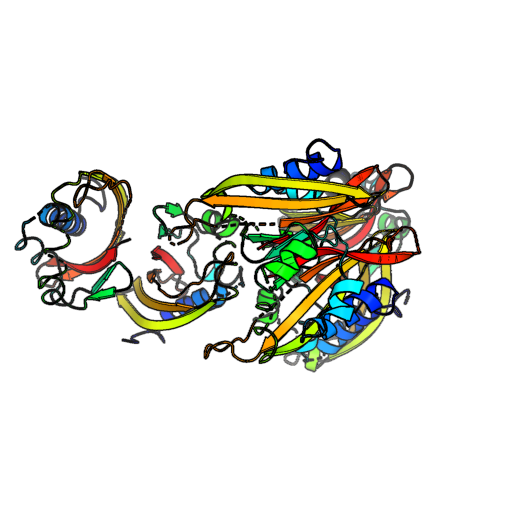15.75 129 LEU B CA 1
ATOM 1748 C C . LEU B 1 130 ? 17.146 98.587 14.318 1.00 13.83 129 LEU B C 1
ATOM 1749 O O . LEU B 1 130 ? 17.570 97.484 13.855 1.00 17.38 129 LEU B O 1
ATOM 1754 N N . VAL B 1 131 ? 16.432 99.450 13.614 1.00 17.08 130 VAL B N 1
ATOM 1755 C CA . VAL B 1 131 ? 16.255 99.373 12.183 1.00 14.67 130 VAL B CA 1
ATOM 1756 C C . VAL B 1 131 ? 17.080 100.501 11.593 1.00 15.88 130 VAL B C 1
ATOM 1757 O O . VAL B 1 131 ? 17.073 101.660 12.072 1.00 14.94 130 VAL B O 1
ATOM 1761 N N . LEU B 1 132 ? 17.866 100.156 10.590 1.00 14.44 131 LEU B N 1
ATOM 1762 C CA . LEU B 1 132 ? 18.672 101.116 9.867 1.00 16.52 131 LEU B CA 1
ATOM 1763 C C . LEU B 1 132 ? 18.320 101.019 8.380 1.00 16.65 131 LEU B C 1
ATOM 1764 O O . LEU B 1 132 ? 18.080 99.917 7.841 1.00 16.53 131 LEU B O 1
ATOM 1769 N N A ILE B 1 133 ? 18.227 102.188 7.753 0.50 19.60 132 ILE B N 1
ATOM 1770 N N B ILE B 1 133 ? 18.326 102.186 7.747 0.50 19.09 132 ILE B N 1
ATOM 1771 C CA A ILE B 1 133 ? 17.976 102.305 6.326 0.50 17.79 132 ILE B CA 1
ATOM 1772 C CA B ILE B 1 133 ? 17.953 102.373 6.360 0.50 16.45 132 ILE B CA 1
ATOM 1773 C C A ILE B 1 133 ? 19.100 103.101 5.689 0.50 18.37 132 ILE B C 1
ATOM 1774 C C B ILE B 1 133 ? 19.040 103.168 5.643 0.50 17.77 132 ILE B C 1
ATOM 1775 O O A ILE B 1 133 ? 19.616 104.075 6.242 0.50 16.17 132 ILE B O 1
ATOM 1776 O O B ILE B 1 133 ? 19.462 104.233 6.090 0.50 15.65 132 ILE B O 1
ATOM 1785 N N . LYS B 1 134 ? 19.506 102.611 4.536 1.00 16.37 133 LYS B N 1
ATOM 1786 C CA . LYS B 1 134 ? 20.484 103.251 3.695 1.00 20.08 133 LYS B CA 1
ATOM 1787 C C . LYS B 1 134 ? 19.816 104.462 3.048 1.00 20.97 133 LYS B C 1
ATOM 1788 O O . LYS B 1 134 ? 18.875 104.341 2.295 1.00 20.31 133 LYS B O 1
ATOM 1794 N N . GLN B 1 135 ? 20.309 105.643 3.389 1.00 19.12 134 GLN B N 1
ATOM 1795 C CA . GLN B 1 135 ? 19.814 106.905 2.894 1.00 22.06 134 GLN B CA 1
ATOM 1796 C C . GLN B 1 135 ? 20.214 107.122 1.431 1.00 18.36 134 GLN B C 1
ATOM 1797 O O . GLN B 1 135 ? 20.990 106.351 0.877 1.00 17.12 134 GLN B O 1
ATOM 1803 N N . ALA B 1 136 ? 19.638 108.123 0.786 1.00 20.62 135 ALA B N 1
ATOM 1804 C CA . ALA B 1 136 ? 19.844 108.388 -0.666 1.00 21.75 135 ALA B CA 1
ATOM 1805 C C . ALA B 1 136 ? 21.304 108.405 -1.059 1.00 19.69 135 ALA B C 1
ATOM 1806 O O . ALA B 1 136 ? 21.622 107.921 -2.162 1.00 19.76 135 ALA B O 1
ATOM 1808 N N . ASP B 1 137 ? 22.159 108.915 -0.145 1.00 16.28 136 ASP B N 1
ATOM 1809 C CA . ASP B 1 137 ? 23.621 109.043 -0.382 1.00 20.25 136 ASP B CA 1
ATOM 1810 C C . ASP B 1 137 ? 24.466 107.847 0.099 1.00 18.64 136 ASP B C 1
ATOM 1811 O O . ASP B 1 137 ? 25.704 107.900 0.058 1.00 15.45 136 ASP B O 1
ATOM 1816 N N . GLY B 1 138 ? 23.796 106.787 0.539 1.00 18.47 137 GLY B N 1
ATOM 1817 C CA . GLY B 1 138 ? 24.450 105.562 1.008 1.00 19.82 137 GLY B CA 1
ATOM 1818 C C . GLY B 1 138 ? 24.669 105.471 2.501 1.00 18.94 137 GLY B C 1
ATOM 1819 O O . GLY B 1 138 ? 24.953 104.375 3.020 1.00 17.35 137 GLY B O 1
ATOM 1820 N N . ARG B 1 139 ? 24.568 106.593 3.214 1.00 18.40 138 ARG B N 1
ATOM 1821 C CA . ARG B 1 139 ? 24.815 106.563 4.642 1.00 19.15 138 ARG B CA 1
ATOM 1822 C C . ARG B 1 139 ? 23.701 105.776 5.367 1.00 18.64 138 ARG B C 1
ATOM 1823 O O . ARG B 1 139 ? 22.502 106.013 5.165 1.00 17.34 138 ARG B O 1
ATOM 1831 N N . TRP B 1 140 ? 24.095 104.874 6.260 1.00 16.62 139 TRP B N 1
ATOM 1832 C CA . TRP B 1 140 ? 23.121 104.170 7.029 1.00 15.69 139 TRP B CA 1
ATOM 1833 C C . TRP B 1 140 ? 22.691 105.055 8.191 1.00 18.06 139 TRP B C 1
ATOM 1834 O O . TRP B 1 140 ? 23.538 105.587 8.925 1.00 16.35 139 TRP B O 1
ATOM 1845 N N . LYS B 1 141 ? 21.389 105.153 8.402 1.00 16.95 140 LYS B N 1
ATOM 1846 C CA . LYS B 1 141 ? 20.837 105.896 9.539 1.00 17.41 140 LYS B CA 1
ATOM 1847 C C . LYS B 1 141 ? 19.731 105.074 10.219 1.00 19.16 140 LYS B C 1
ATOM 1848 O O . LYS B 1 141 ? 18.989 104.357 9.568 1.00 17.57 140 LYS B O 1
ATOM 1854 N N . ILE B 1 142 ? 19.685 105.188 11.536 1.00 16.70 141 ILE B N 1
ATOM 1855 C CA . ILE B 1 142 ? 18.739 104.476 12.408 1.00 15.33 141 ILE B CA 1
ATOM 1856 C C . ILE B 1 142 ? 17.369 105.108 12.287 1.00 15.93 141 ILE B C 1
ATOM 1857 O O . ILE B 1 142 ? 17.278 106.299 12.474 1.00 16.09 141 ILE B O 1
ATOM 1862 N N . THR B 1 143 ? 16.332 104.314 11.976 1.00 14.18 142 THR B N 1
ATOM 1863 C CA . THR B 1 143 ? 14.968 104.814 11.775 1.00 16.63 142 THR B CA 1
ATOM 1864 C C . THR B 1 143 ? 13.974 104.335 12.804 1.00 16.26 142 THR B C 1
ATOM 1865 O O . THR B 1 143 ? 12.903 104.893 12.951 1.00 17.58 142 THR B O 1
ATOM 1869 N N . HIS B 1 144 ? 14.325 103.279 13.534 1.00 17.05 143 HIS B N 1
ATOM 1870 C CA . HIS B 1 144 ? 13.515 102.786 14.615 1.00 16.13 143 HIS B CA 1
ATOM 1871 C C . HIS B 1 144 ? 14.460 102.246 15.706 1.00 13.97 143 HIS B C 1
ATOM 1872 O O . HIS B 1 144 ? 15.466 101.577 15.419 1.00 14.86 143 HIS B O 1
ATOM 1879 N N . VAL B 1 145 ? 14.105 102.521 16.947 1.00 14.96 144 VAL B N 1
ATOM 1880 C CA . VAL B 1 145 ? 14.834 102.096 18.128 1.00 15.72 144 VAL B CA 1
ATOM 1881 C C . VAL B 1 145 ? 13.795 101.489 19.097 1.00 16.86 144 VAL B C 1
ATOM 1882 O O . VAL B 1 145 ? 12.703 102.055 19.320 1.00 16.31 144 VAL B O 1
ATOM 1886 N N . HIS B 1 146 ? 14.097 100.323 19.642 1.00 16.01 145 HIS B N 1
ATOM 1887 C CA . HIS B 1 146 ? 13.234 99.672 20.651 1.00 16.95 145 HIS B CA 1
ATOM 1888 C C . HIS B 1 146 ? 14.198 99.261 21.750 1.00 15.93 145 HIS B C 1
ATOM 1889 O O . HIS B 1 146 ? 15.101 98.451 21.532 1.00 15.37 145 HIS B O 1
ATOM 1896 N N . TRP B 1 147 ? 14.039 99.912 22.894 1.00 14.81 146 TRP B N 1
ATOM 1897 C CA . TRP B 1 147 ? 14.862 99.679 24.060 1.00 17.06 146 TRP B CA 1
ATOM 1898 C C . TRP B 1 147 ? 14.041 99.050 25.161 1.00 18.69 146 TRP B C 1
ATOM 1899 O O . TRP B 1 147 ? 12.881 99.440 25.393 1.00 16.95 146 TRP B O 1
ATOM 1910 N N . SER B 1 148 ? 14.658 98.111 25.865 1.00 18.96 147 SER B N 1
ATOM 1911 C CA . SER B 1 148 ? 14.029 97.498 27.039 1.00 18.52 147 SER B CA 1
ATOM 1912 C C . SER B 1 148 ? 15.089 96.941 27.991 1.00 18.21 147 SER B C 1
ATOM 1913 O O . SER B 1 148 ? 16.311 96.920 27.756 1.00 17.89 147 SER B O 1
ATOM 1917 N N . ALA C 1 24 ? 9.276 77.166 62.777 1.00 35.76 23 ALA C N 1
ATOM 1918 C CA . ALA C 1 24 ? 9.239 78.019 61.538 1.00 33.42 23 ALA C CA 1
ATOM 1919 C C . ALA C 1 24 ? 9.718 77.205 60.354 1.00 29.98 23 ALA C C 1
ATOM 1920 O O . ALA C 1 24 ? 9.177 77.360 59.289 1.00 29.07 23 ALA C O 1
ATOM 1922 N N . PHE C 1 25 ? 10.791 76.430 60.534 1.00 28.81 24 PHE C N 1
ATOM 1923 C CA . PHE C 1 25 ? 11.162 75.338 59.607 1.00 29.03 24 PHE C CA 1
ATOM 1924 C C . PHE C 1 25 ? 11.083 74.010 60.371 1.00 27.50 24 PHE C C 1
ATOM 1925 O O . PHE C 1 25 ? 11.967 73.682 61.136 1.00 27.43 24 PHE C O 1
ATOM 1933 N N . ILE C 1 26 ? 10.002 73.273 60.173 1.00 23.92 25 ILE C N 1
ATOM 1934 C CA . ILE C 1 26 ? 9.744 72.044 60.896 1.00 23.60 25 ILE C CA 1
ATOM 1935 C C . ILE C 1 26 ? 9.334 70.931 59.924 1.00 22.18 25 ILE C C 1
ATOM 1936 O O . ILE C 1 26 ? 8.465 71.146 59.081 1.00 18.45 25 ILE C O 1
ATOM 1941 N N . GLY C 1 27 ? 9.948 69.753 60.070 1.00 18.90 26 GLY C N 1
ATOM 1942 C CA . GLY C 1 27 ? 9.644 68.561 59.235 1.00 19.73 26 GLY C CA 1
ATOM 1943 C C . GLY C 1 27 ? 10.067 68.600 57.795 1.00 20.83 26 GLY C C 1
ATOM 1944 O O . GLY C 1 27 ? 9.682 67.732 56.976 1.00 23.69 26 GLY C O 1
ATOM 1945 N N . VAL C 1 28 ? 10.871 69.592 57.450 1.00 22.12 27 VAL C N 1
ATOM 1946 C CA . VAL C 1 28 ? 11.311 69.796 56.065 1.00 24.79 27 VAL C CA 1
ATOM 1947 C C . VAL C 1 28 ? 12.159 68.642 55.543 1.00 22.74 27 VAL C C 1
ATOM 1948 O O . VAL C 1 28 ? 12.152 68.343 54.346 1.00 23.28 27 VAL C O 1
ATOM 1952 N N . ASP C 1 29 ? 12.847 67.988 56.452 1.00 21.55 28 ASP C N 1
ATOM 1953 C CA . ASP C 1 29 ? 13.754 66.878 56.136 1.00 26.17 28 ASP C CA 1
ATOM 1954 C C . ASP C 1 29 ? 13.064 65.511 56.251 1.00 24.44 28 ASP C C 1
ATOM 1955 O O . ASP C 1 29 ? 13.716 64.483 56.235 1.00 19.59 28 ASP C O 1
ATOM 1957 N N . SER C 1 30 ? 11.743 65.492 56.366 1.00 22.32 29 SER C N 1
ATOM 1958 C CA . SER C 1 30 ? 11.041 64.241 56.348 1.00 22.62 29 SER C CA 1
ATOM 1959 C C . SER C 1 30 ? 11.078 63.642 54.942 1.00 20.75 29 SER C C 1
ATOM 1960 O O . SER C 1 30 ? 11.450 64.307 53.976 1.00 20.92 29 SER C O 1
ATOM 1963 N N . ALA C 1 31 ? 10.627 62.399 54.832 1.00 20.15 30 ALA C N 1
ATOM 1964 C CA . ALA C 1 31 ? 10.509 61.720 53.540 1.00 22.05 30 ALA C CA 1
ATOM 1965 C C . ALA C 1 31 ? 9.496 62.451 52.656 1.00 21.07 30 ALA C C 1
ATOM 1966 O O . ALA C 1 31 ? 9.739 62.655 51.461 1.00 20.38 30 ALA C O 1
ATOM 1968 N N . ALA C 1 32 ? 8.379 62.892 53.240 1.00 18.34 31 ALA C N 1
ATOM 1969 C CA . ALA C 1 32 ? 7.443 63.802 52.538 1.00 18.02 31 ALA C CA 1
ATOM 1970 C C . ALA C 1 32 ? 8.123 65.105 52.076 1.00 17.56 31 ALA C C 1
ATOM 1971 O O . ALA C 1 32 ? 7.851 65.602 50.978 1.00 18.95 31 ALA C O 1
ATOM 1973 N N . GLY C 1 33 ? 8.990 65.664 52.917 1.00 17.06 32 GLY C N 1
ATOM 1974 C CA . GLY C 1 33 ? 9.742 66.853 52.547 1.00 18.24 32 GLY C CA 1
ATOM 1975 C C . GLY C 1 33 ? 10.662 66.684 51.376 1.00 17.98 32 GLY C C 1
ATOM 1976 O O . GLY C 1 33 ? 10.938 67.649 50.661 1.00 17.89 32 GLY C O 1
ATOM 1977 N N . ASN C 1 34 ? 11.133 65.469 51.145 1.00 18.49 33 ASN C N 1
ATOM 1978 C CA . ASN C 1 34 ? 11.944 65.201 49.948 1.00 18.60 33 ASN C CA 1
ATOM 1979 C C . ASN C 1 34 ? 11.150 65.560 48.657 1.00 19.40 33 ASN C C 1
ATOM 1980 O O . ASN C 1 34 ? 11.650 66.276 47.797 1.00 15.77 33 ASN C O 1
ATOM 1985 N N . VAL C 1 35 ? 9.896 65.096 48.599 1.00 16.53 34 VAL C N 1
ATOM 1986 C CA . VAL C 1 35 ? 9.016 65.316 47.461 1.00 17.72 34 VAL C CA 1
ATOM 1987 C C . VAL C 1 35 ? 8.668 66.781 47.299 1.00 17.01 34 VAL C C 1
ATOM 1988 O O . VAL C 1 35 ? 8.623 67.270 46.178 1.00 16.51 34 VAL C O 1
ATOM 1992 N N . VAL C 1 36 ? 8.385 67.476 48.408 1.00 18.91 35 VAL C N 1
ATOM 1993 C CA . VAL C 1 36 ? 8.100 68.905 48.393 1.00 15.87 35 VAL C CA 1
ATOM 1994 C C . VAL C 1 36 ? 9.311 69.652 47.820 1.00 18.75 35 VAL C C 1
ATOM 1995 O O . VAL C 1 36 ? 9.157 70.430 46.858 1.00 16.40 35 VAL C O 1
ATOM 1999 N N . LYS C 1 37 ? 10.528 69.359 48.335 1.00 16.99 36 LYS C N 1
ATOM 2000 C CA . LYS C 1 37 ? 11.726 70.003 47.811 1.00 20.40 36 LYS C CA 1
ATOM 2001 C C . LYS C 1 37 ? 11.946 69.697 46.328 1.00 19.42 36 LYS C C 1
ATOM 2002 O O . LYS C 1 37 ? 12.343 70.577 45.563 1.00 19.07 36 LYS C O 1
ATOM 2008 N N . GLN C 1 38 ? 11.767 68.450 45.927 1.00 17.60 37 GLN C N 1
ATOM 2009 C CA . GLN C 1 38 ? 11.923 68.086 44.508 1.00 18.96 37 GLN C CA 1
ATOM 2010 C C . GLN C 1 38 ? 10.906 68.833 43.650 1.00 16.79 37 GLN C C 1
ATOM 2011 O O . GLN C 1 38 ? 11.244 69.320 42.585 1.00 18.26 37 GLN C O 1
ATOM 2017 N N . PHE C 1 39 ? 9.665 68.893 44.125 1.00 16.51 38 PHE C N 1
ATOM 2018 C CA . PHE C 1 39 ? 8.558 69.589 43.459 1.00 15.52 38 PHE C CA 1
ATOM 2019 C C . PHE C 1 39 ? 8.908 71.079 43.287 1.00 15.36 38 PHE C C 1
ATOM 2020 O O . PHE C 1 39 ? 8.831 71.620 42.163 1.00 17.81 38 PHE C O 1
ATOM 2028 N N . HIS C 1 40 ? 9.252 71.756 44.378 1.00 17.58 39 HIS C N 1
ATOM 2029 C CA . HIS C 1 40 ? 9.648 73.166 44.273 1.00 16.77 39 HIS C CA 1
ATOM 2030 C C . HIS C 1 40 ? 10.786 73.401 43.268 1.00 19.09 39 HIS C C 1
ATOM 2031 O O . HIS C 1 40 ? 10.738 74.305 42.432 1.00 17.25 39 HIS C O 1
ATOM 2038 N N . ALA C 1 41 ? 11.834 72.608 43.381 1.00 17.81 40 ALA C N 1
ATOM 2039 C CA . ALA C 1 41 ? 13.011 72.756 42.516 1.00 19.57 40 ALA C CA 1
ATOM 2040 C C . ALA C 1 41 ? 12.644 72.451 41.053 1.00 19.51 40 ALA C C 1
ATOM 2041 O O . ALA C 1 41 ? 13.067 73.165 40.129 1.00 22.27 40 ALA C O 1
ATOM 2043 N N . ALA C 1 42 ? 11.820 71.440 40.849 1.00 19.96 41 ALA C N 1
ATOM 2044 C CA . ALA C 1 42 ? 11.448 71.049 39.511 1.00 19.43 41 ALA C CA 1
ATOM 2045 C C . ALA C 1 42 ? 10.669 72.149 38.788 1.00 20.37 41 ALA C C 1
ATOM 2046 O O . ALA C 1 42 ? 10.819 72.356 37.589 1.00 15.97 41 ALA C O 1
ATOM 2048 N N . LEU C 1 43 ? 9.799 72.831 39.515 1.00 18.64 42 LEU C N 1
ATOM 2049 C CA . LEU C 1 43 ? 8.992 73.889 38.920 1.00 21.07 42 LEU C CA 1
ATOM 2050 C C . LEU C 1 43 ? 9.851 75.113 38.631 1.00 23.95 42 LEU C C 1
ATOM 2051 O O . LEU C 1 43 ? 9.710 75.767 37.600 1.00 23.72 42 LEU C O 1
ATOM 2056 N N . GLN C 1 44 ? 10.755 75.393 39.550 1.00 23.24 43 GLN C N 1
ATOM 2057 C CA . GLN C 1 44 ? 11.668 76.521 39.432 1.00 24.33 43 GLN C CA 1
ATOM 2058 C C . GLN C 1 44 ? 12.712 76.314 38.340 1.00 25.84 43 GLN C C 1
ATOM 2059 O O . GLN C 1 44 ? 13.167 77.266 37.754 1.00 28.40 43 GLN C O 1
ATOM 2073 N N . GLY C 1 46 ? 12.283 73.989 35.660 1.00 22.61 45 GLY C N 1
ATOM 2074 C CA . GLY C 1 46 ? 11.671 73.499 34.421 1.00 22.21 45 GLY C CA 1
ATOM 2075 C C . GLY C 1 46 ? 11.857 72.006 34.129 1.00 24.73 45 GLY C C 1
ATOM 2076 O O . GLY C 1 46 ? 12.114 71.630 32.977 1.00 26.06 45 GLY C O 1
ATOM 2077 N N . ASN C 1 47 ? 11.747 71.163 35.158 1.00 22.12 46 ASN C N 1
ATOM 2078 C CA . ASN C 1 47 ? 11.901 69.702 35.015 1.00 20.38 46 ASN C CA 1
ATOM 2079 C C . ASN C 1 47 ? 10.518 69.052 35.067 1.00 21.70 46 ASN C C 1
ATOM 2080 O O . ASN C 1 47 ? 9.975 68.756 36.121 1.00 19.97 46 ASN C O 1
ATOM 2085 N N . GLU C 1 48 ? 9.947 68.839 33.893 1.00 22.60 47 GLU C N 1
ATOM 2086 C CA . GLU C 1 48 ? 8.586 68.309 33.792 1.00 24.00 47 GLU C CA 1
ATOM 2087 C C . GLU C 1 48 ? 8.448 66.940 34.450 1.00 19.39 47 GLU C C 1
ATOM 2088 O O . GLU C 1 48 ? 7.455 66.649 35.151 1.00 18.47 47 GLU C O 1
ATOM 2094 N N . ALA C 1 49 ? 9.450 66.100 34.260 1.00 19.98 48 ALA C N 1
ATOM 2095 C CA . ALA C 1 49 ? 9.396 64.737 34.775 1.00 19.29 48 ALA C CA 1
ATOM 2096 C C . ALA C 1 49 ? 9.264 64.658 36.299 1.00 19.87 48 ALA C C 1
ATOM 2097 O O . ALA C 1 49 ? 8.503 63.846 36.825 1.00 20.64 48 ALA C O 1
ATOM 2099 N N A ILE C 1 50 ? 10.046 65.467 37.004 0.50 19.44 49 ILE C N 1
ATOM 2100 N N B ILE C 1 50 ? 10.016 65.495 36.995 0.50 18.59 49 ILE C N 1
ATOM 2101 C CA A ILE C 1 50 ? 10.027 65.440 38.463 0.50 19.70 49 ILE C CA 1
ATOM 2102 C CA B ILE C 1 50 ? 10.051 65.427 38.446 0.50 18.32 49 ILE C CA 1
ATOM 2103 C C A ILE C 1 50 ? 8.720 66.031 38.962 0.50 20.51 49 ILE C C 1
ATOM 2104 C C B ILE C 1 50 ? 8.776 66.075 38.998 0.50 19.99 49 ILE C C 1
ATOM 2105 O O A ILE C 1 50 ? 8.150 65.552 39.936 0.50 19.46 49 ILE C O 1
ATOM 2106 O O B ILE C 1 50 ? 8.276 65.659 40.039 0.50 19.29 49 ILE C O 1
ATOM 2115 N N . VAL C 1 51 ? 8.241 67.071 38.291 1.00 21.09 50 VAL C N 1
ATOM 2116 C CA . VAL C 1 51 ? 6.944 67.629 38.657 1.00 20.99 50 VAL C CA 1
ATOM 2117 C C . VAL C 1 51 ? 5.888 66.509 38.520 1.00 20.68 50 VAL C C 1
ATOM 2118 O O . VAL C 1 51 ? 5.037 66.291 39.423 1.00 20.10 50 VAL C O 1
ATOM 2122 N N . ARG C 1 52 ? 5.905 65.773 37.412 1.00 18.93 51 ARG C N 1
ATOM 2123 C CA . ARG C 1 52 ? 4.927 64.660 37.267 1.00 19.93 51 ARG C CA 1
ATOM 2124 C C . ARG C 1 52 ? 5.113 63.567 38.330 1.00 19.78 51 ARG C C 1
ATOM 2125 O O . ARG C 1 52 ? 4.137 63.053 38.869 1.00 23.62 51 ARG C O 1
ATOM 2133 N N . GLN C 1 53 ? 6.360 63.240 38.664 1.00 21.52 52 GLN C N 1
ATOM 2134 C CA . GLN C 1 53 ? 6.631 62.273 39.714 1.00 22.30 52 GLN C CA 1
ATOM 2135 C C . GLN C 1 53 ? 6.081 62.734 41.065 1.00 20.94 52 GLN C C 1
ATOM 2136 O O . GLN C 1 53 ? 5.681 61.915 41.872 1.00 19.03 52 GLN C O 1
ATOM 2142 N N . SER C 1 54 ? 6.092 64.043 41.315 1.00 17.47 53 SER C N 1
ATOM 2143 C CA . SER C 1 54 ? 5.738 64.556 42.655 1.00 19.64 53 SER C CA 1
ATOM 2144 C C . SER C 1 54 ? 4.208 64.604 42.897 1.00 17.52 53 SER C C 1
ATOM 2145 O O . SER C 1 54 ? 3.749 64.574 44.046 1.00 19.08 53 SER C O 1
ATOM 2148 N N . LEU C 1 55 ? 3.457 64.737 41.806 1.00 19.14 54 LEU C N 1
ATOM 2149 C CA . LEU C 1 55 ? 1.993 64.901 41.835 1.00 19.46 54 LEU C CA 1
ATOM 2150 C C . LEU C 1 55 ? 1.245 63.604 41.575 1.00 19.06 54 LEU C C 1
ATOM 2151 O O . LEU C 1 55 ? 1.654 62.786 40.729 1.00 20.99 54 LEU C O 1
ATOM 2156 N N . ALA C 1 56 ? 0.136 63.428 42.288 1.00 18.12 55 ALA C N 1
ATOM 2157 C CA . ALA C 1 56 ? -0.786 62.330 42.040 1.00 20.00 55 ALA C CA 1
ATOM 2158 C C . ALA C 1 56 ? -1.479 62.543 40.681 1.00 19.52 55 ALA C C 1
ATOM 2159 O O . ALA C 1 56 ? -1.634 63.693 40.241 1.00 18.24 55 ALA C O 1
ATOM 2161 N N . ALA C 1 57 ? -1.867 61.445 40.005 1.00 18.94 56 ALA C N 1
ATOM 2162 C CA . ALA C 1 57 ? -2.555 61.528 38.731 1.00 20.09 56 ALA C CA 1
ATOM 2163 C C . ALA C 1 57 ? -3.790 62.385 38.862 1.00 19.40 56 ALA C C 1
ATOM 2164 O O . ALA C 1 57 ? -4.127 63.142 37.965 1.00 20.63 56 ALA C O 1
ATOM 2166 N N . ASN C 1 58 ? -4.470 62.263 39.992 1.00 21.33 57 ASN C N 1
ATOM 2167 C CA . ASN C 1 58 ? -5.684 63.037 40.230 1.00 18.51 57 ASN C CA 1
ATOM 2168 C C . ASN C 1 58 ? -5.485 64.264 41.154 1.00 20.72 57 ASN C C 1
ATOM 2169 O O . ASN C 1 58 ? -6.385 64.663 41.849 1.00 18.27 57 ASN C O 1
ATOM 2174 N N . VAL C 1 59 ? -4.287 64.831 41.183 1.00 19.72 58 VAL C N 1
ATOM 2175 C CA . VAL C 1 59 ? -4.037 66.001 41.995 1.00 18.80 58 VAL C CA 1
ATOM 2176 C C . VAL C 1 59 ? -5.059 67.094 41.663 1.00 18.83 58 VAL C C 1
ATOM 2177 O O . VAL C 1 59 ? -5.469 67.236 40.517 1.00 20.06 58 VAL C O 1
ATOM 2181 N N . GLN C 1 60 ? -5.516 67.817 42.694 1.00 19.25 59 GLN C N 1
ATOM 2182 C CA . GLN C 1 60 ? -6.321 69.001 42.558 1.00 17.82 59 GLN C CA 1
ATOM 2183 C C . GLN C 1 60 ? -5.426 70.231 42.763 1.00 17.75 59 GLN C C 1
ATOM 2184 O O . GLN C 1 60 ? -4.662 70.274 43.704 1.00 19.90 59 GLN C O 1
ATOM 2190 N N A ILE C 1 61 ? -5.506 71.211 41.872 0.50 19.24 60 ILE C N 1
ATOM 2191 N N B ILE C 1 61 ? -5.474 71.192 41.834 0.50 18.50 60 ILE C N 1
ATOM 2192 C CA A ILE C 1 61 ? -4.737 72.436 42.045 0.50 20.03 60 ILE C CA 1
ATOM 2193 C CA B ILE C 1 61 ? -4.705 72.439 41.937 0.50 18.69 60 ILE C CA 1
ATOM 2194 C C A ILE C 1 61 ? -5.650 73.662 42.097 0.50 18.40 60 ILE C C 1
ATOM 2195 C C B ILE C 1 61 ? -5.664 73.647 42.100 0.50 17.82 60 ILE C C 1
ATOM 2196 O O A ILE C 1 61 ? -6.428 73.920 41.178 0.50 17.81 60 ILE C O 1
ATOM 2197 O O B ILE C 1 61 ? -6.525 73.868 41.252 0.50 17.70 60 ILE C O 1
ATOM 2206 N N . TYR C 1 62 ? -5.500 74.404 43.185 1.00 16.77 61 TYR C N 1
ATOM 2207 C CA . TYR C 1 62 ? -6.241 75.635 43.461 1.00 18.47 61 TYR C CA 1
ATOM 2208 C C . TYR C 1 62 ? -5.323 76.843 43.267 1.00 18.28 61 TYR C C 1
ATOM 2209 O O . TYR C 1 62 ? -4.340 76.997 43.996 1.00 18.44 61 TYR C O 1
ATOM 2218 N N . GLU C 1 63 ? -5.662 77.722 42.315 1.00 19.86 62 GLU C N 1
ATOM 2219 C CA . GLU C 1 63 ? -4.943 78.992 42.131 1.00 19.12 62 GLU C CA 1
ATOM 2220 C C . GLU C 1 63 ? -5.842 80.043 41.450 1.00 17.28 62 GLU C C 1
ATOM 2221 O O . GLU C 1 63 ? -6.535 79.740 40.515 1.00 19.63 62 GLU C O 1
ATOM 2227 N N . GLY C 1 64 ? -5.838 81.267 41.944 1.00 20.79 63 GLY C N 1
ATOM 2228 C CA . GLY C 1 64 ? -6.511 82.382 41.248 1.00 22.89 63 GLY C CA 1
ATOM 2229 C C . GLY C 1 64 ? -7.964 82.160 40.912 1.00 22.77 63 GLY C C 1
ATOM 2230 O O . GLY C 1 64 ? -8.446 82.550 39.846 1.00 25.81 63 GLY C O 1
ATOM 2231 N N . GLY C 1 65 ? -8.689 81.538 41.822 1.00 21.70 64 GLY C N 1
ATOM 2232 C CA . GLY C 1 65 ? -10.099 81.343 41.623 1.00 21.11 64 GLY C CA 1
ATOM 2233 C C . GLY C 1 65 ? -10.395 80.181 40.690 1.00 24.65 64 GLY C C 1
ATOM 2234 O O . GLY C 1 65 ? -11.560 79.948 40.362 1.00 27.55 64 GLY C O 1
ATOM 2235 N N . LYS C 1 66 ? -9.362 79.441 40.274 1.00 21.82 65 LYS C N 1
ATOM 2236 C CA . LYS C 1 66 ? -9.500 78.333 39.328 1.00 25.03 65 LYS C CA 1
ATOM 2237 C C . LYS C 1 66 ? -9.031 76.986 39.908 1.00 23.32 65 LYS C C 1
ATOM 2238 O O . LYS C 1 66 ? -8.044 76.969 40.611 1.00 19.24 65 LYS C O 1
ATOM 2240 N N . VAL C 1 67 ? -9.764 75.898 39.616 1.00 23.22 66 VAL C N 1
ATOM 2241 C CA . VAL C 1 67 ? -9.367 74.520 39.964 1.00 23.36 66 VAL C CA 1
ATOM 2242 C C . VAL C 1 67 ? -9.034 73.610 38.740 1.00 23.77 66 VAL C C 1
ATOM 2243 O O . VAL C 1 67 ? -9.783 73.527 37.759 1.00 21.61 66 VAL C O 1
ATOM 2247 N N . GLU C 1 68 ? -7.908 72.904 38.841 1.00 22.27 67 GLU C N 1
ATOM 2248 C CA . GLU C 1 68 ? -7.553 71.852 37.893 1.00 22.69 67 GLU C CA 1
ATOM 2249 C C . GLU C 1 68 ? -7.602 70.571 38.668 1.00 20.85 67 GLU C C 1
ATOM 2250 O O . GLU C 1 68 ? -7.252 70.564 39.841 1.00 20.38 67 GLU C O 1
ATOM 2256 N N . ARG C 1 69 ? -8.104 69.511 38.019 1.00 22.93 68 ARG C N 1
ATOM 2257 C CA . ARG C 1 69 ? -8.441 68.253 38.687 1.00 22.16 68 ARG C CA 1
ATOM 2258 C C . ARG C 1 69 ? -7.610 67.020 38.369 1.00 23.12 68 ARG C C 1
ATOM 2259 O O . ARG C 1 69 ? -7.876 65.964 38.922 1.00 25.53 68 ARG C O 1
ATOM 2267 N N . SER C 1 70 ? -6.568 67.161 37.570 1.00 20.34 69 SER C N 1
ATOM 2268 C CA . SER C 1 70 ? -5.655 66.041 37.317 1.00 20.89 69 SER C CA 1
ATOM 2269 C C . SER C 1 70 ? -4.296 66.548 36.899 1.00 18.81 69 SER C C 1
ATOM 2270 O O . SER C 1 70 ? -4.153 67.698 36.511 1.00 21.17 69 SER C O 1
ATOM 2273 N N . LEU C 1 71 ? -3.298 65.667 37.003 1.00 21.48 70 LEU C N 1
ATOM 2274 C CA . LEU C 1 71 ? -1.952 65.918 36.547 1.00 21.99 70 LEU C CA 1
ATOM 2275 C C . LEU C 1 71 ? -1.959 66.277 35.051 1.00 22.63 70 LEU C C 1
ATOM 2276 O O . LEU C 1 71 ? -1.363 67.272 34.680 1.00 24.87 70 LEU C O 1
ATOM 2281 N N . THR C 1 72 ? -2.677 65.535 34.206 1.00 26.94 71 THR C N 1
ATOM 2282 C CA . THR C 1 72 ? -2.697 65.874 32.754 1.00 29.43 71 THR C CA 1
ATOM 2283 C C . THR C 1 72 ? -3.217 67.288 32.498 1.00 27.04 71 THR C C 1
ATOM 2284 O O . THR C 1 72 ? -2.603 68.073 31.769 1.00 28.17 71 THR C O 1
ATOM 2288 N N . GLU C 1 73 ? -4.322 67.637 33.151 1.00 24.59 72 GLU C N 1
ATOM 2289 C CA . GLU C 1 73 ? -4.888 68.975 32.971 1.00 23.85 72 GLU C CA 1
ATOM 2290 C C . GLU C 1 73 ? -3.870 70.054 33.326 1.00 23.46 72 GLU C C 1
ATOM 2291 O O . GLU C 1 73 ? -3.575 70.948 32.522 1.00 25.04 72 GLU C O 1
ATOM 2297 N N . TYR C 1 74 ? -3.345 69.976 34.552 1.00 23.56 73 TYR C N 1
ATOM 2298 C CA . TYR C 1 74 ? -2.292 70.890 35.016 1.00 22.70 73 TYR C CA 1
ATOM 2299 C C . TYR C 1 74 ? -1.114 70.959 34.032 1.00 21.10 73 TYR C C 1
ATOM 2300 O O . TYR C 1 74 ? -0.680 72.042 33.628 1.00 22.26 73 TYR C O 1
ATOM 2309 N N . ALA C 1 75 ? -0.594 69.791 33.677 1.00 24.02 74 ALA C N 1
ATOM 2310 C CA . ALA C 1 75 ? 0.655 69.668 32.896 1.00 24.39 74 ALA C CA 1
ATOM 2311 C C . ALA C 1 75 ? 0.639 70.332 31.508 1.00 28.20 74 ALA C C 1
ATOM 2312 O O . ALA C 1 75 ? 1.615 70.995 31.118 1.00 27.28 74 ALA C O 1
ATOM 2314 N N . ASN C 1 76 ? -0.490 70.329 30.806 1.00 30.89 75 ASN C N 1
ATOM 2315 C CA . ASN C 1 76 ? -0.506 70.814 29.428 1.00 34.85 75 ASN C CA 1
ATOM 2316 C C . ASN C 1 76 ? -0.458 72.286 29.203 1.00 35.06 75 ASN C C 1
ATOM 2317 O O . ASN C 1 76 ? -0.021 72.777 28.184 1.00 39.83 75 ASN C O 1
ATOM 2322 N N . HIS C 1 77 ? -0.893 73.025 30.168 1.00 31.77 76 HIS C N 1
ATOM 2323 C CA . HIS C 1 77 ? -0.833 74.471 30.007 1.00 28.49 76 HIS C CA 1
ATOM 2324 C C . HIS C 1 77 ? -0.305 75.173 31.255 1.00 26.46 76 HIS C C 1
ATOM 2325 O O . HIS C 1 77 ? 0.747 75.839 31.210 1.00 24.48 76 HIS C O 1
ATOM 2327 N N . HIS C 1 78 ? -1.026 75.029 32.367 1.00 23.43 77 HIS C N 1
ATOM 2328 C CA . HIS C 1 78 ? -0.714 75.769 33.583 1.00 20.32 77 HIS C CA 1
ATOM 2329 C C . HIS C 1 78 ? 0.728 75.528 34.059 1.00 19.79 77 HIS C C 1
ATOM 2330 O O . HIS C 1 78 ? 1.415 76.465 34.459 1.00 20.83 77 HIS C O 1
ATOM 2345 N N . LEU C 1 80 ? 3.407 74.864 32.515 1.00 20.54 79 LEU C N 1
ATOM 2346 C CA . LEU C 1 80 ? 4.357 75.590 31.702 1.00 20.70 79 LEU C CA 1
ATOM 2347 C C . LEU C 1 80 ? 4.369 77.070 31.943 1.00 22.12 79 LEU C C 1
ATOM 2348 O O . LEU C 1 80 ? 5.378 77.666 32.002 1.00 25.11 79 LEU C O 1
ATOM 2353 N N . ALA C 1 81 ? 3.221 77.672 32.050 1.00 22.97 80 ALA C N 1
ATOM 2354 C CA . ALA C 1 81 ? 3.149 79.073 32.427 1.00 22.95 80 ALA C CA 1
ATOM 2355 C C . ALA C 1 81 ? 3.816 79.310 33.787 1.00 23.47 80 ALA C C 1
ATOM 2356 O O . ALA C 1 81 ? 4.538 80.332 33.957 1.00 22.19 80 ALA C O 1
ATOM 2358 N N . ASP C 1 82 ? 3.591 78.385 34.749 1.00 21.66 81 ASP C N 1
ATOM 2359 C CA . ASP C 1 82 ? 4.174 78.479 36.060 1.00 21.94 81 ASP C CA 1
ATOM 2360 C C . ASP C 1 82 ? 5.700 78.484 35.967 1.00 21.06 81 ASP C C 1
ATOM 2361 O O . ASP C 1 82 ? 6.379 79.307 36.579 1.00 21.33 81 ASP C O 1
ATOM 2374 N N . ALA C 1 84 ? 7.533 79.266 33.387 1.00 20.74 83 ALA C N 1
ATOM 2375 C CA . ALA C 1 84 ? 8.018 80.487 32.738 1.00 20.41 83 ALA C CA 1
ATOM 2376 C C . ALA C 1 84 ? 7.993 81.619 33.738 1.00 20.59 83 ALA C C 1
ATOM 2377 O O . ALA C 1 84 ? 8.937 82.387 33.856 1.00 19.35 83 ALA C O 1
ATOM 2379 N N . TYR C 1 85 ? 6.919 81.694 34.508 1.00 19.23 84 TYR C N 1
ATOM 2380 C CA . TYR C 1 85 ? 6.773 82.721 35.505 1.00 21.24 84 TYR C CA 1
ATOM 2381 C C . TYR C 1 85 ? 7.898 82.667 36.536 1.00 23.39 84 TYR C C 1
ATOM 2382 O O . TYR C 1 85 ? 8.481 83.704 36.893 1.00 22.67 84 TYR C O 1
ATOM 2391 N N . LEU C 1 86 ? 8.222 81.458 37.010 1.00 22.16 85 LEU C N 1
ATOM 2392 C CA . LEU C 1 86 ? 9.238 81.294 38.037 1.00 21.36 85 LEU C CA 1
ATOM 2393 C C . LEU C 1 86 ? 10.689 81.445 37.509 1.00 25.13 85 LEU C C 1
ATOM 2394 O O . LEU C 1 86 ? 11.614 81.746 38.282 1.00 27.85 85 LEU C O 1
ATOM 2399 N N . LYS C 1 87 ? 10.892 81.317 36.193 1.00 28.43 86 LYS C N 1
ATOM 2400 C CA . LYS C 1 87 ? 12.256 81.204 35.648 1.00 29.94 86 LYS C CA 1
ATOM 2401 C C . LYS C 1 87 ? 13.166 82.310 36.171 1.00 31.16 86 LYS C C 1
ATOM 2402 O O . LYS C 1 87 ? 14.257 82.019 36.711 1.00 32.56 86 LYS C O 1
ATOM 2405 N N . GLY C 1 88 ? 12.705 83.549 36.039 1.00 30.04 87 GLY C N 1
ATOM 2406 C CA . GLY C 1 88 ? 13.450 84.729 36.535 1.00 33.06 87 GLY C CA 1
ATOM 2407 C C . GLY C 1 88 ? 12.887 85.398 37.795 1.00 32.01 87 GLY C C 1
ATOM 2408 O O . GLY C 1 88 ? 12.639 86.638 37.818 1.00 36.00 87 GLY C O 1
ATOM 2409 N N . LEU C 1 89 ? 12.618 84.571 38.806 1.00 29.78 88 LEU C N 1
ATOM 2410 C CA . LEU C 1 89 ? 12.238 85.016 40.139 1.00 26.35 88 LEU C CA 1
ATOM 2411 C C . LEU C 1 89 ? 13.204 84.369 41.122 1.00 25.26 88 LEU C C 1
ATOM 2412 O O . LEU C 1 89 ? 13.715 83.275 40.896 1.00 24.99 88 LEU C O 1
ATOM 2417 N N . THR C 1 90 ? 13.462 85.049 42.226 1.00 24.89 89 THR C N 1
ATOM 2418 C CA . THR C 1 90 ? 14.178 84.418 43.298 1.00 26.64 89 THR C CA 1
ATOM 2419 C C . THR C 1 90 ? 13.068 84.079 44.293 1.00 27.08 89 THR C C 1
ATOM 2420 O O . THR C 1 90 ? 12.222 84.917 44.603 1.00 23.47 89 THR C O 1
ATOM 2424 N N . ILE C 1 91 ? 13.029 82.829 44.737 1.00 25.99 90 ILE C N 1
ATOM 2425 C CA . ILE C 1 91 ? 11.997 82.415 45.694 1.00 25.78 90 ILE C CA 1
ATOM 2426 C C . ILE C 1 91 ? 12.723 82.089 46.992 1.00 27.27 90 ILE C C 1
ATOM 2427 O O . ILE C 1 91 ? 13.509 81.133 47.033 1.00 29.65 90 ILE C O 1
ATOM 2432 N N . THR C 1 92 ? 12.552 82.927 48.018 1.00 26.26 91 THR C N 1
ATOM 2433 C CA . THR C 1 92 ? 13.216 82.708 49.284 1.00 25.48 91 THR C CA 1
ATOM 2434 C C . THR C 1 92 ? 12.281 82.165 50.404 1.00 24.27 91 THR C C 1
ATOM 2435 O O . THR C 1 92 ? 11.396 82.862 50.864 1.00 21.10 91 THR C O 1
ATOM 2439 N N . PRO C 1 93 ? 12.481 80.899 50.825 1.00 25.62 92 PRO C N 1
ATOM 2440 C CA . PRO C 1 93 ? 11.667 80.358 51.911 1.00 24.42 92 PRO C CA 1
ATOM 2441 C C . PRO C 1 93 ? 11.731 81.197 53.159 1.00 22.98 92 PRO C C 1
ATOM 2442 O O . PRO C 1 93 ? 12.783 81.619 53.597 1.00 23.05 92 PRO C O 1
ATOM 2446 N N . LYS C 1 94 ? 10.586 81.500 53.704 1.00 16.66 93 LYS C N 1
ATOM 2447 C CA . LYS C 1 94 ? 10.519 82.248 54.920 1.00 19.88 93 LYS C CA 1
ATOM 2448 C C . LYS C 1 94 ? 10.087 81.344 56.055 1.00 20.95 93 LYS C C 1
ATOM 2449 O O . LYS C 1 94 ? 10.559 81.471 57.159 1.00 21.03 93 LYS C O 1
ATOM 2455 N N . GLU C 1 95 ? 9.143 80.451 55.777 1.00 21.03 94 GLU C N 1
ATOM 2456 C CA . GLU C 1 95 ? 8.765 79.454 56.748 1.00 22.31 94 GLU C CA 1
ATOM 2457 C C . GLU C 1 95 ? 8.205 78.257 56.049 1.00 19.68 94 GLU C C 1
ATOM 2458 O O . GLU C 1 95 ? 7.690 78.340 54.917 1.00 16.76 94 GLU C O 1
ATOM 2464 N N . HIS C 1 96 ? 8.332 77.130 56.719 1.00 20.09 95 HIS C N 1
ATOM 2465 C CA . HIS C 1 96 ? 7.886 75.860 56.125 1.00 19.56 95 HIS C CA 1
ATOM 2466 C C . HIS C 1 96 ? 7.702 74.822 57.201 1.00 17.71 95 HIS C C 1
ATOM 2467 O O . HIS C 1 96 ? 8.646 74.463 57.905 1.00 19.89 95 HIS C O 1
ATOM 2474 N N . GLN C 1 97 ? 6.477 74.337 57.344 1.00 17.18 96 GLN C N 1
ATOM 2475 C CA . GLN C 1 97 ? 6.183 73.237 58.283 1.00 17.83 96 GLN C CA 1
ATOM 2476 C C . GLN C 1 97 ? 5.535 72.073 57.519 1.00 19.19 96 GLN C C 1
ATOM 2477 O O . GLN C 1 97 ? 4.693 72.317 56.694 1.00 19.87 96 GLN C O 1
ATOM 2483 N N . ILE C 1 98 ? 5.994 70.847 57.759 1.00 15.86 97 ILE C N 1
ATOM 2484 C CA . ILE C 1 98 ? 5.358 69.652 57.262 1.00 15.71 97 ILE C CA 1
ATOM 2485 C C . ILE C 1 98 ? 5.019 68.814 58.505 1.00 18.33 97 ILE C C 1
ATOM 2486 O O . ILE C 1 98 ? 5.886 68.538 59.363 1.00 16.65 97 ILE C O 1
ATOM 2491 N N . THR C 1 99 ? 3.751 68.449 58.602 1.00 17.02 98 THR C N 1
ATOM 2492 C CA . THR C 1 99 ? 3.181 67.674 59.719 1.00 19.77 98 THR C CA 1
ATOM 2493 C C . THR C 1 99 ? 2.642 66.383 59.153 1.00 21.13 98 THR C C 1
ATOM 2494 O O . THR C 1 99 ? 1.861 66.412 58.199 1.00 20.75 98 THR C O 1
ATOM 2498 N N . ILE C 1 100 ? 3.041 65.256 59.737 1.00 22.13 99 ILE C N 1
ATOM 2499 C CA . ILE C 1 100 ? 2.642 63.942 59.223 1.00 21.63 99 ILE C CA 1
ATOM 2500 C C . ILE C 1 100 ? 1.667 63.304 60.210 1.00 23.29 99 ILE C C 1
ATOM 2501 O O . ILE C 1 100 ? 1.964 63.195 61.395 1.00 19.72 99 ILE C O 1
ATOM 2506 N N . THR C 1 101 ? 0.496 62.927 59.713 1.00 23.51 100 THR C N 1
ATOM 2507 C CA . THR C 1 101 ? -0.541 62.274 60.503 1.00 22.38 100 THR C CA 1
ATOM 2508 C C . THR C 1 101 ? -0.873 60.990 59.751 1.00 25.48 100 THR C C 1
ATOM 2509 O O . THR C 1 101 ? -1.580 61.022 58.764 1.00 23.27 100 THR C O 1
ATOM 2513 N N . GLY C 1 102 ? -0.291 59.876 60.179 1.00 25.38 101 GLY C N 1
ATOM 2514 C CA . GLY C 1 102 ? -0.401 58.607 59.479 1.00 27.22 101 GLY C CA 1
ATOM 2515 C C . GLY C 1 102 ? 0.214 58.667 58.100 1.00 25.44 101 GLY C C 1
ATOM 2516 O O . GLY C 1 102 ? 1.398 58.981 57.945 1.00 27.83 101 GLY C O 1
ATOM 2517 N N . ASP C 1 103 ? -0.583 58.360 57.083 1.00 21.03 102 ASP C N 1
ATOM 2518 C CA . ASP C 1 103 ? -0.105 58.380 55.704 1.00 22.13 102 ASP C CA 1
ATOM 2519 C C . ASP C 1 103 ? -0.469 59.682 54.990 1.00 20.56 102 ASP C C 1
ATOM 2520 O O . ASP C 1 103 ? -0.475 59.736 53.768 1.00 19.18 102 ASP C O 1
ATOM 2525 N N . ILE C 1 104 ? -0.750 60.719 55.770 1.00 15.36 103 ILE C N 1
ATOM 2526 C CA . ILE C 1 104 ? -1.097 62.052 55.242 1.00 19.69 103 ILE C CA 1
ATOM 2527 C C . ILE C 1 104 ? -0.108 63.068 55.756 1.00 18.07 103 ILE C C 1
ATOM 2528 O O . ILE C 1 104 ? 0.182 63.132 56.951 1.00 21.71 103 ILE C O 1
ATOM 2533 N N . ALA C 1 105 ? 0.408 63.856 54.833 1.00 17.38 104 ALA C N 1
ATOM 2534 C CA . ALA C 1 105 ? 1.308 64.910 55.187 1.00 18.51 104 ALA C CA 1
ATOM 2535 C C . ALA C 1 105 ? 0.694 66.272 54.802 1.00 18.39 104 ALA C C 1
ATOM 2536 O O . ALA C 1 105 ? 0.157 66.421 53.712 1.00 16.23 104 ALA C O 1
ATOM 2538 N N . ILE C 1 106 ? 0.779 67.255 55.687 1.00 17.12 105 ILE C N 1
ATOM 2539 C CA . ILE C 1 106 ? 0.392 68.608 55.353 1.00 15.50 105 ILE C CA 1
ATOM 2540 C C . ILE C 1 106 ? 1.631 69.522 55.364 1.00 16.63 105 ILE C C 1
ATOM 2541 O O . ILE C 1 106 ? 2.312 69.653 56.400 1.00 18.60 105 ILE C O 1
ATOM 2546 N N . SER C 1 107 ? 1.902 70.145 54.214 1.00 16.99 106 SER C N 1
ATOM 2547 C CA . SER C 1 107 ? 2.997 71.094 54.067 1.00 15.84 106 SER C CA 1
ATOM 2548 C C . SER C 1 107 ? 2.446 72.503 53.896 1.00 15.50 106 SER C C 1
ATOM 2549 O O . SER C 1 107 ? 1.702 72.770 52.980 1.00 15.22 106 SER C O 1
ATOM 2552 N N . THR C 1 108 ? 2.846 73.422 54.771 1.00 15.70 107 THR C N 1
ATOM 2553 C CA . THR C 1 108 ? 2.422 74.840 54.685 1.00 16.26 107 THR C CA 1
ATOM 2554 C C . THR C 1 108 ? 3.686 75.687 54.660 1.00 18.67 107 THR C C 1
ATOM 2555 O O . THR C 1 108 ? 4.587 75.492 55.498 1.00 16.11 107 THR C O 1
ATOM 2559 N N . SER C 1 109 ? 3.815 76.539 53.623 1.00 15.00 108 SER C N 1
ATOM 2560 C CA . SER C 1 109 ? 4.985 77.373 53.453 1.00 18.10 108 SER C CA 1
ATOM 2561 C C . SER C 1 109 ? 4.676 78.763 52.901 1.00 18.20 108 SER C C 1
ATOM 2562 O O . SER C 1 109 ? 3.645 78.986 52.239 1.00 18.54 108 SER C O 1
ATOM 2565 N N . ILE C 1 110 ? 5.540 79.688 53.304 1.00 18.19 109 ILE C N 1
ATOM 2566 C CA . ILE C 1 110 ? 5.527 81.060 52.858 1.00 18.42 109 ILE C CA 1
ATOM 2567 C C . ILE C 1 110 ? 6.924 81.380 52.340 1.00 17.78 109 ILE C C 1
ATOM 2568 O O . ILE C 1 110 ? 7.930 81.050 52.975 1.00 20.02 109 ILE C O 1
ATOM 2573 N N . SER C 1 111 ? 6.947 81.934 51.142 1.00 19.85 110 SER C N 1
ATOM 2574 C CA . SER C 1 111 ? 8.200 82.342 50.509 1.00 22.16 110 SER C CA 1
ATOM 2575 C C . SER C 1 111 ? 8.126 83.755 49.965 1.00 22.76 110 SER C C 1
ATOM 2576 O O . SER C 1 111 ? 7.047 84.309 49.716 1.00 21.83 110 SER C O 1
ATOM 2579 N N . HIS C 1 112 ? 9.294 84.381 49.860 1.00 23.18 111 HIS C N 1
ATOM 2580 C CA . HIS C 1 112 ? 9.371 85.717 49.315 1.00 22.04 111 HIS C CA 1
ATOM 2581 C C . HIS C 1 112 ? 9.789 85.629 47.836 1.00 21.25 111 HIS C C 1
ATOM 2582 O O . HIS C 1 112 ? 10.854 85.111 47.514 1.00 20.67 111 HIS C O 1
ATOM 2589 N N . ALA C 1 113 ? 8.924 86.097 46.940 1.00 20.19 112 ALA C N 1
ATOM 2590 C CA . ALA C 1 113 ? 9.193 86.082 45.519 1.00 21.14 112 ALA C CA 1
ATOM 2591 C C . ALA C 1 113 ? 9.607 87.485 45.096 1.00 20.27 112 ALA C C 1
ATOM 2592 O O . ALA C 1 113 ? 8.939 88.459 45.398 1.00 19.15 112 ALA C O 1
ATOM 2594 N N . GLN C 1 114 ? 10.727 87.551 44.396 1.00 19.11 113 GLN C N 1
ATOM 2595 C CA . GLN C 1 114 ? 11.301 88.792 43.935 1.00 22.28 113 GLN C CA 1
ATOM 2596 C C . GLN C 1 114 ? 11.776 88.637 42.522 1.00 21.28 113 GLN C C 1
ATOM 2597 O O . GLN C 1 114 ? 12.480 87.684 42.202 1.00 22.48 113 GLN C O 1
ATOM 2603 N N . GLY C 1 115 ? 11.406 89.571 41.665 1.00 22.85 114 GLY C N 1
ATOM 2604 C CA . GLY C 1 115 ? 11.881 89.538 40.304 1.00 23.17 114 GLY C CA 1
ATOM 2605 C C . GLY C 1 115 ? 10.962 90.327 39.399 1.00 24.36 114 GLY C C 1
ATOM 2606 O O . GLY C 1 115 ? 10.390 91.333 39.792 1.00 21.33 114 GLY C O 1
ATOM 2607 N N . GLU C 1 116 ? 10.810 89.851 38.180 1.00 23.42 115 GLU C N 1
ATOM 2608 C CA . GLU C 1 116 ? 9.926 90.507 37.257 1.00 26.83 115 GLU C CA 1
ATOM 2609 C C . GLU C 1 116 ? 9.375 89.472 36.305 1.00 25.64 115 GLU C C 1
ATOM 2610 O O . GLU C 1 116 ? 10.026 88.462 36.059 1.00 24.18 115 GLU C O 1
ATOM 2613 N N . TYR C 1 117 ? 8.189 89.750 35.769 1.00 24.56 116 TYR C N 1
ATOM 2614 C CA . TYR C 1 117 ? 7.577 88.911 34.752 1.00 24.81 116 TYR C CA 1
ATOM 2615 C C . TYR C 1 117 ? 6.686 89.801 33.902 1.00 24.23 116 TYR C C 1
ATOM 2616 O O . TYR C 1 117 ? 5.876 90.580 34.421 1.00 24.93 116 TYR C O 1
ATOM 2625 N N . LYS C 1 118 ? 6.853 89.677 32.591 1.00 24.31 117 LYS C N 1
ATOM 2626 C CA . LYS C 1 118 ? 6.102 90.455 31.613 1.00 25.58 117 LYS C CA 1
ATOM 2627 C C . LYS C 1 118 ? 6.117 91.959 31.917 1.00 25.68 117 LYS C C 1
ATOM 2628 O O . LYS C 1 118 ? 5.103 92.614 31.866 1.00 24.13 117 LYS C O 1
ATOM 2634 N N . GLY C 1 119 ? 7.301 92.477 32.229 1.00 27.34 118 GLY C N 1
ATOM 2635 C CA . GLY C 1 119 ? 7.499 93.909 32.478 1.00 29.21 118 GLY C CA 1
ATOM 2636 C C . GLY C 1 119 ? 6.881 94.473 33.750 1.00 28.51 118 GLY C C 1
ATOM 2637 O O . GLY C 1 119 ? 6.746 95.682 33.894 1.00 29.75 118 GLY C O 1
ATOM 2638 N N . LYS C 1 120 ? 6.478 93.588 34.650 1.00 25.05 119 LYS C N 1
ATOM 2639 C CA . LYS C 1 120 ? 5.894 93.953 35.920 1.00 26.75 119 LYS C CA 1
ATOM 2640 C C . LYS C 1 120 ? 6.803 93.466 37.020 1.00 25.36 119 LYS C C 1
ATOM 2641 O O . LYS C 1 120 ? 7.175 92.302 37.036 1.00 26.62 119 LYS C O 1
ATOM 2647 N N . SER C 1 121 ? 7.155 94.346 37.949 1.00 25.72 120 SER C N 1
ATOM 2648 C CA . SER C 1 121 ? 8.022 93.959 39.058 1.00 23.07 120 SER C CA 1
ATOM 2649 C C . SER C 1 121 ? 7.255 93.127 40.052 1.00 22.03 120 SER C C 1
ATOM 2650 O O . SER C 1 121 ? 6.097 93.400 40.305 1.00 18.19 120 SER C O 1
ATOM 2653 N N . ILE C 1 122 ? 7.922 92.136 40.619 1.00 23.32 121 ILE C N 1
ATOM 2654 C CA . ILE C 1 122 ? 7.297 91.248 41.580 1.00 23.47 121 ILE C CA 1
ATOM 2655 C C . ILE C 1 122 ? 8.068 91.324 42.879 1.00 21.64 121 ILE C C 1
ATOM 2656 O O . ILE C 1 122 ? 9.313 91.265 42.890 1.00 19.13 121 ILE C O 1
ATOM 2661 N N . ASP C 1 123 ? 7.334 91.497 43.967 1.00 24.07 122 ASP C N 1
ATOM 2662 C CA . ASP C 1 123 ? 7.902 91.560 45.299 1.00 24.92 122 ASP C CA 1
ATOM 2663 C C . ASP C 1 123 ? 6.757 91.231 46.252 1.00 26.72 122 ASP C C 1
ATOM 2664 O O . ASP C 1 123 ? 5.983 92.101 46.643 1.00 24.56 122 ASP C O 1
ATOM 2669 N N . SER C 1 124 ? 6.631 89.964 46.608 1.00 23.31 123 SER C N 1
ATOM 2670 C CA . SER C 1 124 ? 5.490 89.580 47.409 1.00 27.01 123 SER C CA 1
ATOM 2671 C C . SER C 1 124 ? 5.711 88.305 48.169 1.00 24.19 123 SER C C 1
ATOM 2672 O O . SER C 1 124 ? 6.639 87.554 47.895 1.00 23.96 123 SER C O 1
ATOM 2683 N N . THR C 1 126 ? 4.467 84.788 48.809 1.00 18.63 125 THR C N 1
ATOM 2684 C CA . THR C 1 126 ? 3.637 83.727 48.214 1.00 19.54 125 THR C CA 1
ATOM 2685 C C . THR C 1 126 ? 3.357 82.628 49.270 1.00 20.87 125 THR C C 1
ATOM 2686 O O . THR C 1 126 ? 4.148 82.398 50.194 1.00 19.36 125 THR C O 1
ATOM 2698 N N . GLU C 1 128 ? 1.692 78.569 50.189 1.00 17.54 127 GLU C N 1
ATOM 2699 C CA . GLU C 1 128 ? 1.444 77.239 49.633 1.00 15.80 127 GLU C CA 1
ATOM 2700 C C . GLU C 1 128 ? 1.015 76.268 50.711 1.00 16.51 127 GLU C C 1
ATOM 2701 O O . GLU C 1 128 ? 1.683 76.125 51.767 1.00 17.13 127 GLU C O 1
ATOM 2707 N N . THR C 1 129 ? -0.118 75.605 50.433 1.00 15.22 128 THR C N 1
ATOM 2708 C CA . THR C 1 129 ? -0.582 74.461 51.244 1.00 15.55 128 THR C CA 1
ATOM 2709 C C . THR C 1 129 ? -0.608 73.247 50.341 1.00 15.91 128 THR C C 1
ATOM 2710 O O . THR C 1 129 ? -1.261 73.232 49.281 1.00 14.79 128 THR C O 1
ATOM 2714 N N . LEU C 1 130 ? 0.118 72.220 50.741 1.00 16.22 129 LEU C N 1
ATOM 2715 C CA . LEU C 1 130 ? 0.071 70.950 50.040 1.00 17.28 129 LEU C CA 1
ATOM 2716 C C . LEU C 1 130 ? -0.413 69.828 50.945 1.00 19.68 129 LEU C C 1
ATOM 2717 O O . LEU C 1 130 ? -0.092 69.830 52.141 1.00 15.81 129 LEU C O 1
ATOM 2722 N N . VAL C 1 131 ? -1.200 68.909 50.349 1.00 16.56 130 VAL C N 1
ATOM 2723 C CA . VAL C 1 131 ? -1.542 67.623 50.943 1.00 14.18 130 VAL C CA 1
ATOM 2724 C C . VAL C 1 131 ? -0.803 66.537 50.195 1.00 18.60 130 VAL C C 1
ATOM 2725 O O . VAL C 1 131 ? -0.803 66.508 48.949 1.00 15.10 130 VAL C O 1
ATOM 2729 N N . LEU C 1 132 ? -0.118 65.690 50.948 1.00 15.79 131 LEU C N 1
ATOM 2730 C CA . LEU C 1 132 ? 0.596 64.529 50.365 1.00 17.01 131 LEU C CA 1
ATOM 2731 C C . LEU C 1 132 ? 0.067 63.257 51.009 1.00 15.73 131 LEU C C 1
ATOM 2732 O O . LEU C 1 132 ? -0.327 63.255 52.175 1.00 16.12 131 LEU C O 1
ATOM 2737 N N . ILE C 1 133 ? -0.001 62.198 50.210 1.00 18.71 132 ILE C N 1
ATOM 2738 C CA . ILE C 1 133 ? -0.470 60.909 50.683 1.00 18.61 132 ILE C CA 1
ATOM 2739 C C . ILE C 1 133 ? 0.620 59.877 50.379 1.00 20.75 132 ILE C C 1
ATOM 2740 O O . ILE C 1 133 ? 1.272 59.953 49.340 1.00 21.08 132 ILE C O 1
ATOM 2745 N N . LYS C 1 134 ? 0.864 58.996 51.349 1.00 20.33 133 LYS C N 1
ATOM 2746 C CA . LYS C 1 134 ? 1.939 58.010 51.249 1.00 24.05 133 LYS C CA 1
ATOM 2747 C C . LYS C 1 134 ? 1.369 56.785 50.607 1.00 22.23 133 LYS C C 1
ATOM 2748 O O . LYS C 1 134 ? 0.359 56.246 51.084 1.00 20.34 133 LYS C O 1
ATOM 2754 N N A GLN C 1 135 ? 1.989 56.387 49.490 0.50 23.70 134 GLN C N 1
ATOM 2755 N N B GLN C 1 135 ? 2.023 56.336 49.553 0.50 23.35 134 GLN C N 1
ATOM 2756 C CA A GLN C 1 135 ? 1.604 55.197 48.715 0.50 24.77 134 GLN C CA 1
ATOM 2757 C CA B GLN C 1 135 ? 1.550 55.207 48.781 0.50 24.38 134 GLN C CA 1
ATOM 2758 C C A GLN C 1 135 ? 2.091 53.948 49.441 0.50 23.94 134 GLN C C 1
ATOM 2759 C C B GLN C 1 135 ? 2.143 53.940 49.381 0.50 23.49 134 GLN C C 1
ATOM 2760 O O A GLN C 1 135 ? 2.956 54.031 50.314 0.50 22.59 134 GLN C O 1
ATOM 2761 O O B GLN C 1 135 ? 3.141 54.003 50.105 0.50 21.32 134 GLN C O 1
ATOM 2772 N N . ALA C 1 136 ? 1.538 52.795 49.088 1.00 23.10 135 ALA C N 1
ATOM 2773 C CA . ALA C 1 136 ? 1.985 51.516 49.664 1.00 22.02 135 ALA C CA 1
ATOM 2774 C C . ALA C 1 136 ? 3.469 51.260 49.394 1.00 22.57 135 ALA C C 1
ATOM 2775 O O . ALA C 1 136 ? 4.182 50.697 50.245 1.00 22.53 135 ALA C O 1
ATOM 2777 N N . ASP C 1 137 ? 3.914 51.669 48.204 1.00 23.35 136 ASP C N 1
ATOM 2778 C CA . ASP C 1 137 ? 5.309 51.506 47.799 1.00 23.83 136 ASP C CA 1
ATOM 2779 C C . ASP C 1 137 ? 6.254 52.510 48.477 1.00 22.77 136 ASP C C 1
ATOM 2780 O O . ASP C 1 137 ? 7.448 52.505 48.223 1.00 24.11 136 ASP C O 1
ATOM 2785 N N . GLY C 1 138 ? 5.711 53.333 49.372 1.00 21.05 137 GLY C N 1
ATOM 2786 C CA . GLY C 1 138 ? 6.504 54.229 50.188 1.00 22.83 137 GLY C CA 1
ATOM 2787 C C . GLY C 1 138 ? 6.744 55.591 49.566 1.00 23.60 137 GLY C C 1
ATOM 2788 O O . GLY C 1 138 ? 7.362 56.427 50.195 1.00 23.91 137 GLY C O 1
ATOM 2789 N N . ARG C 1 139 ? 6.248 55.807 48.343 1.00 24.48 138 ARG C N 1
ATOM 2790 C CA . ARG C 1 139 ? 6.312 57.122 47.685 1.00 23.27 138 ARG C CA 1
ATOM 2791 C C . ARG C 1 139 ? 5.248 58.087 48.190 1.00 20.54 138 ARG C C 1
ATOM 2792 O O . ARG C 1 139 ? 4.072 57.745 48.277 1.00 20.38 138 ARG C O 1
ATOM 2800 N N . TRP C 1 140 ? 5.677 59.308 48.470 1.00 19.56 139 TRP C N 1
ATOM 2801 C CA . TRP C 1 140 ? 4.752 60.384 48.804 1.00 16.64 139 TRP C CA 1
ATOM 2802 C C . TRP C 1 140 ? 4.337 61.124 47.527 1.00 18.08 139 TRP C C 1
ATOM 2803 O O . TRP C 1 140 ? 5.187 61.431 46.688 1.00 19.44 139 TRP C O 1
ATOM 2814 N N . LYS C 1 141 ? 3.033 61.367 47.369 1.00 17.60 140 LYS C N 1
ATOM 2815 C CA . LYS C 1 141 ? 2.483 62.073 46.216 1.00 18.05 140 LYS C CA 1
ATOM 2816 C C . LYS C 1 141 ? 1.612 63.209 46.679 1.00 16.29 140 LYS C C 1
ATOM 2817 O O . LYS C 1 141 ? 0.801 63.043 47.591 1.00 15.40 140 LYS C O 1
ATOM 2823 N N . ILE C 1 142 ? 1.707 64.321 45.970 1.00 17.17 141 ILE C N 1
ATOM 2824 C CA . ILE C 1 142 ? 0.914 65.501 46.251 1.00 16.44 141 ILE C CA 1
ATOM 2825 C C . ILE C 1 142 ? -0.442 65.332 45.623 1.00 14.97 141 ILE C C 1
ATOM 2826 O O . ILE C 1 142 ? -0.537 65.105 44.417 1.00 16.41 141 ILE C O 1
ATOM 2831 N N . THR C 1 143 ? -1.480 65.508 46.441 1.00 16.75 142 THR C N 1
ATOM 2832 C CA . THR C 1 143 ? -2.880 65.320 46.022 1.00 16.82 142 THR C CA 1
ATOM 2833 C C . THR C 1 143 ? -3.697 66.602 45.969 1.00 15.23 142 THR C C 1
ATOM 2834 O O . THR C 1 143 ? -4.732 66.626 45.364 1.00 16.54 142 THR C O 1
ATOM 2838 N N . HIS C 1 144 ? -3.247 67.647 46.648 1.00 14.41 143 HIS C N 1
ATOM 2839 C CA . HIS C 1 144 ? -3.901 68.964 46.685 1.00 15.54 143 HIS C CA 1
ATOM 2840 C C . HIS C 1 144 ? -2.844 70.058 46.851 1.00 12.31 143 HIS C C 1
ATOM 2841 O O . HIS C 1 144 ? -1.890 69.881 47.634 1.00 15.27 143 HIS C O 1
ATOM 2848 N N . VAL C 1 145 ? -2.962 71.096 46.019 1.00 13.13 144 VAL C N 1
ATOM 2849 C CA . VAL C 1 145 ? -2.086 72.256 45.971 1.00 16.53 144 VAL C CA 1
ATOM 2850 C C . VAL C 1 145 ? -2.980 73.459 46.028 1.00 16.36 144 VAL C C 1
ATOM 2851 O O . VAL C 1 145 ? -4.000 73.534 45.276 1.00 17.21 144 VAL C O 1
ATOM 2855 N N . HIS C 1 146 ? -2.684 74.346 46.975 1.00 16.26 145 HIS C N 1
ATOM 2856 C CA . HIS C 1 146 ? -3.379 75.641 47.109 1.00 14.51 145 HIS C CA 1
ATOM 2857 C C . HIS C 1 146 ? -2.237 76.660 47.090 1.00 17.51 145 HIS C C 1
ATOM 2858 O O . HIS C 1 146 ? -1.406 76.707 47.998 1.00 16.35 145 HIS C O 1
ATOM 2865 N N . TRP C 1 147 ? -2.257 77.481 46.059 1.00 14.57 146 TRP C N 1
ATOM 2866 C CA . TRP C 1 147 ? -1.325 78.573 45.865 1.00 16.07 146 TRP C CA 1
ATOM 2867 C C . TRP C 1 147 ? -1.975 79.948 45.921 1.00 11.73 146 TRP C C 1
ATOM 2868 O O . TRP C 1 147 ? -3.048 80.203 45.257 1.00 14.47 146 TRP C O 1
ATOM 2879 N N . SER C 1 148 ? -1.301 80.871 46.599 1.00 16.68 147 SER C N 1
ATOM 2880 C CA . SER C 1 148 ? -1.731 82.265 46.637 1.00 18.92 147 SER C CA 1
ATOM 2881 C C . SER C 1 148 ? -0.537 83.209 46.870 1.00 21.22 147 SER C C 1
ATOM 2882 O O . SER C 1 148 ? 0.583 82.745 47.097 1.00 18.09 147 SER C O 1
ATOM 2886 N N . ALA D 1 24 ? -28.128 62.742 54.117 1.00 22.21 23 ALA D N 1
ATOM 2887 C CA . ALA D 1 24 ? -26.752 63.267 54.285 1.00 24.59 23 ALA D CA 1
ATOM 2888 C C . ALA D 1 24 ? -25.868 62.816 53.126 1.00 22.19 23 ALA D C 1
ATOM 2889 O O . ALA D 1 24 ? -26.027 61.723 52.619 1.00 22.05 23 ALA D O 1
ATOM 2891 N N . PHE D 1 25 ? -24.942 63.683 52.730 1.00 24.07 24 PHE D N 1
ATOM 2892 C CA . PHE D 1 25 ? -23.955 63.382 51.675 1.00 23.14 24 PHE D CA 1
ATOM 2893 C C . PHE D 1 25 ? -22.600 63.032 52.267 1.00 22.92 24 PHE D C 1
ATOM 2894 O O . PHE D 1 25 ? -22.184 63.602 53.260 1.00 21.77 24 PHE D O 1
ATOM 2902 N N . ILE D 1 26 ? -21.903 62.095 51.650 1.00 19.95 25 ILE D N 1
ATOM 2903 C CA . ILE D 1 26 ? -20.570 61.733 52.122 1.00 20.06 25 ILE D CA 1
ATOM 2904 C C . ILE D 1 26 ? -19.631 62.938 52.275 1.00 22.71 25 ILE D C 1
ATOM 2905 O O . ILE D 1 26 ? -19.519 63.807 51.393 1.00 21.72 25 ILE D O 1
ATOM 2910 N N . GLY D 1 27 ? -18.968 62.975 53.429 1.00 20.40 26 GLY D N 1
ATOM 2911 C CA . GLY D 1 27 ? -17.920 63.914 53.711 1.00 22.40 26 GLY D CA 1
ATOM 2912 C C . GLY D 1 27 ? -18.420 65.290 54.086 1.00 23.10 26 GLY D C 1
ATOM 2913 O O . GLY D 1 27 ? -18.155 65.781 55.197 1.00 24.70 26 GLY D O 1
ATOM 2914 N N . VAL D 1 28 ? -19.117 65.935 53.151 1.00 23.71 27 VAL D N 1
ATOM 2915 C CA . VAL D 1 28 ? -19.595 67.307 53.388 1.00 23.17 27 VAL D CA 1
ATOM 2916 C C . VAL D 1 28 ? -20.597 67.344 54.568 1.00 24.78 27 VAL D C 1
ATOM 2917 O O . VAL D 1 28 ? -20.745 68.387 55.199 1.00 26.51 27 VAL D O 1
ATOM 2921 N N A ASP D 1 29 ? -21.219 66.203 54.890 0.50 22.16 28 ASP D N 1
ATOM 2922 N N B ASP D 1 29 ? -21.261 66.213 54.799 0.50 23.07 28 ASP D N 1
ATOM 2923 C CA A ASP D 1 29 ? -22.200 66.120 55.994 0.50 24.54 28 ASP D CA 1
ATOM 2924 C CA B ASP D 1 29 ? -22.155 66.024 55.923 0.50 25.72 28 ASP D CA 1
ATOM 2925 C C A ASP D 1 29 ? -21.780 65.239 57.184 0.50 21.81 28 ASP D C 1
ATOM 2926 C C B ASP D 1 29 ? -21.575 64.885 56.777 0.50 24.87 28 ASP D C 1
ATOM 2927 O O A ASP D 1 29 ? -22.627 64.713 57.901 0.50 22.07 28 ASP D O 1
ATOM 2928 O O B ASP D 1 29 ? -21.997 63.731 56.681 0.50 28.18 28 ASP D O 1
ATOM 2933 N N . SER D 1 30 ? -20.479 65.193 57.444 1.00 26.01 29 SER D N 1
ATOM 2934 C CA . SER D 1 30 ? -19.892 64.371 58.495 1.00 24.17 29 SER D CA 1
ATOM 2935 C C . SER D 1 30 ? -19.715 65.264 59.716 1.00 23.31 29 SER D C 1
ATOM 2936 O O . SER D 1 30 ? -19.972 66.479 59.622 1.00 23.57 29 SER D O 1
ATOM 2939 N N . ALA D 1 31 ? -19.259 64.708 60.836 1.00 19.54 30 ALA D N 1
ATOM 2940 C CA . ALA D 1 31 ? -18.937 65.524 61.993 1.00 21.15 30 ALA D CA 1
ATOM 2941 C C . ALA D 1 31 ? -17.875 66.586 61.555 1.00 20.92 30 ALA D C 1
ATOM 2942 O O . ALA D 1 31 ? -18.026 67.767 61.866 1.00 18.58 30 ALA D O 1
ATOM 2944 N N . ALA D 1 32 ? -16.837 66.205 60.791 1.00 19.70 31 ALA D N 1
ATOM 2945 C CA . ALA D 1 32 ? -15.850 67.221 60.293 1.00 19.69 31 ALA D CA 1
ATOM 2946 C C . ALA D 1 32 ? -16.510 68.253 59.371 1.00 18.47 31 ALA D C 1
ATOM 2947 O O . ALA D 1 32 ? -16.302 69.494 59.502 1.00 18.66 31 ALA D O 1
ATOM 2949 N N . GLY D 1 33 ? -17.362 67.753 58.479 1.00 17.98 32 GLY D N 1
ATOM 2950 C CA . GLY D 1 33 ? -18.073 68.622 57.562 1.00 19.35 32 GLY D CA 1
ATOM 2951 C C . GLY D 1 33 ? -18.916 69.624 58.323 1.00 17.04 32 GLY D C 1
ATOM 2952 O O . GLY D 1 33 ? -19.036 70.787 57.903 1.00 21.06 32 GLY D O 1
ATOM 2953 N N . ASN D 1 34 ? -19.506 69.181 59.415 1.00 19.17 33 ASN D N 1
ATOM 2954 C CA . ASN D 1 34 ? -20.367 70.092 60.226 1.00 19.96 33 ASN D CA 1
ATOM 2955 C C . ASN D 1 34 ? -19.603 71.247 60.880 1.00 18.64 33 ASN D C 1
ATOM 2956 O O . ASN D 1 34 ? -20.090 72.380 60.916 1.00 18.13 33 ASN D O 1
ATOM 2961 N N . VAL D 1 35 ? -18.375 70.996 61.313 1.00 17.68 34 VAL D N 1
ATOM 2962 C CA . VAL D 1 35 ? -17.517 72.068 61.847 1.00 16.55 34 VAL D CA 1
ATOM 2963 C C . VAL D 1 35 ? -17.226 73.111 60.756 1.00 20.48 34 VAL D C 1
ATOM 2964 O O . VAL D 1 35 ? -17.246 74.293 61.039 1.00 18.99 34 VAL D O 1
ATOM 2968 N N . VAL D 1 36 ? -16.927 72.674 59.535 1.00 18.34 35 VAL D N 1
ATOM 2969 C CA . VAL D 1 36 ? -16.715 73.580 58.427 1.00 17.26 35 VAL D CA 1
ATOM 2970 C C . VAL D 1 36 ? -17.970 74.417 58.214 1.00 15.12 35 VAL D C 1
ATOM 2971 O O . VAL D 1 36 ? -17.888 75.614 58.171 1.00 16.83 35 VAL D O 1
ATOM 2975 N N . LYS D 1 37 ? -19.130 73.798 58.138 1.00 18.07 36 LYS D N 1
ATOM 2976 C CA . LYS D 1 37 ? -20.341 74.555 57.961 1.00 20.86 36 LYS D CA 1
ATOM 2977 C C . LYS D 1 37 ? -20.596 75.574 59.037 1.00 20.32 36 LYS D C 1
ATOM 2978 O O . LYS D 1 37 ? -20.999 76.689 58.731 1.00 20.63 36 LYS D O 1
ATOM 2984 N N . GLN D 1 38 ? -20.417 75.162 60.290 1.00 19.07 37 GLN D N 1
ATOM 2985 C CA . GLN D 1 38 ? -20.585 76.031 61.432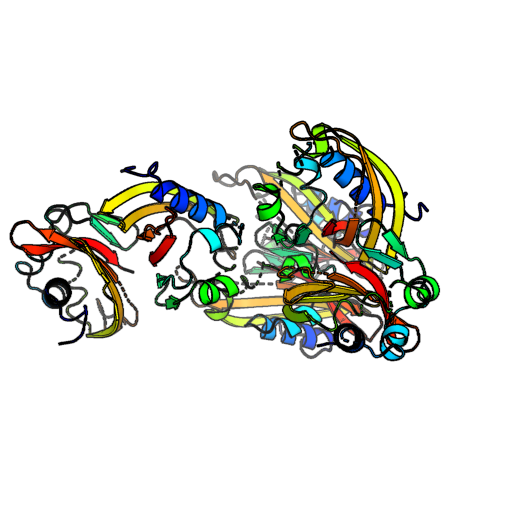 1.00 21.52 37 GLN D CA 1
ATOM 2986 C C . GLN D 1 38 ? -19.631 77.191 61.412 1.00 19.80 37 GLN D C 1
ATOM 2987 O O . GLN D 1 38 ? -20.020 78.293 61.788 1.00 20.01 37 GLN D O 1
ATOM 2993 N N . PHE D 1 39 ? -18.388 76.928 61.028 1.00 17.07 38 PHE D N 1
ATOM 2994 C CA . PHE D 1 39 ? -17.343 77.952 60.938 1.00 17.89 38 PHE D CA 1
ATOM 2995 C C . PHE D 1 39 ? -17.743 79.027 59.913 1.00 18.61 38 PHE D C 1
ATOM 2996 O O . PHE D 1 39 ? -17.733 80.236 60.182 1.00 16.93 38 PHE D O 1
ATOM 3004 N N . HIS D 1 40 ? -18.158 78.578 58.743 1.00 15.91 39 HIS D N 1
ATOM 3005 C CA . HIS D 1 40 ? -18.542 79.480 57.706 1.00 21.26 39 HIS D CA 1
ATOM 3006 C C . HIS D 1 40 ? -19.728 80.310 58.156 1.00 19.44 39 HIS D C 1
ATOM 3007 O O . HIS D 1 40 ? -19.722 81.525 58.017 1.00 19.17 39 HIS D O 1
ATOM 3014 N N . ALA D 1 41 ? -20.740 79.648 58.714 1.00 18.60 40 ALA D N 1
ATOM 3015 C CA . ALA D 1 41 ? -21.936 80.378 59.139 1.00 17.97 40 ALA D CA 1
ATOM 3016 C C . ALA D 1 41 ? -21.640 81.400 60.239 1.00 20.04 40 ALA D C 1
ATOM 3017 O O . ALA D 1 41 ? -22.228 82.491 60.248 1.00 21.75 40 ALA D O 1
ATOM 3019 N N . ALA D 1 42 ? -20.786 81.023 61.189 1.00 17.33 41 ALA D N 1
ATOM 3020 C CA . ALA D 1 42 ? -20.434 81.846 62.331 1.00 20.46 41 ALA D CA 1
ATOM 3021 C C . ALA D 1 42 ? -19.688 83.104 61.870 1.00 19.30 41 ALA D C 1
ATOM 3022 O O . ALA D 1 42 ? -19.911 84.197 62.419 1.00 18.27 41 ALA D O 1
ATOM 3024 N N . LEU D 1 43 ? -18.795 82.948 60.893 1.00 19.88 42 LEU D N 1
ATOM 3025 C CA . LEU D 1 43 ? -18.109 84.123 60.310 1.00 21.45 42 LEU D CA 1
ATOM 3026 C C . LEU D 1 43 ? -19.079 85.057 59.601 1.00 20.54 42 LEU D C 1
ATOM 3027 O O . LEU D 1 43 ? -19.012 86.258 59.757 1.00 21.11 42 LEU D O 1
ATOM 3032 N N . GLN D 1 44 ? -19.967 84.470 58.811 1.00 22.18 43 GLN D N 1
ATOM 3033 C CA . GLN D 1 44 ? -20.965 85.225 58.063 1.00 24.69 43 GLN D CA 1
ATOM 3034 C C . GLN D 1 44 ? -22.006 85.936 58.941 1.00 24.22 43 GLN D C 1
ATOM 3035 O O . GLN D 1 44 ? -22.508 86.971 58.546 1.00 25.13 43 GLN D O 1
ATOM 3057 N N . GLY D 1 46 ? -21.461 86.648 62.378 1.00 23.50 45 GLY D N 1
ATOM 3058 C CA . GLY D 1 46 ? -20.810 87.335 63.491 1.00 22.75 45 GLY D CA 1
ATOM 3059 C C . GLY D 1 46 ? -20.930 86.684 64.858 1.00 23.62 45 GLY D C 1
ATOM 3060 O O . GLY D 1 46 ? -21.149 87.377 65.866 1.00 24.33 45 GLY D O 1
ATOM 3061 N N . ASN D 1 47 ? -20.801 85.362 64.888 1.00 22.83 46 ASN D N 1
ATOM 3062 C CA . ASN D 1 47 ? -20.826 84.586 66.121 1.00 20.43 46 ASN D CA 1
ATOM 3063 C C . ASN D 1 47 ? -19.418 84.141 66.490 1.00 23.20 46 ASN D C 1
ATOM 3064 O O . ASN D 1 47 ? -18.938 83.088 66.059 1.00 19.27 46 ASN D O 1
ATOM 3069 N N . GLU D 1 48 ? -18.767 84.916 67.343 1.00 21.26 47 GLU D N 1
ATOM 3070 C CA . GLU D 1 48 ? -17.390 84.651 67.678 1.00 22.52 47 GLU D CA 1
ATOM 3071 C C . GLU D 1 48 ? -17.250 83.428 68.601 1.00 22.46 47 GLU D C 1
ATOM 3072 O O . GLU D 1 48 ? -16.233 82.757 68.557 1.00 19.73 47 GLU D O 1
ATOM 3078 N N . ALA D 1 49 ? -18.292 83.104 69.384 1.00 22.57 48 ALA D N 1
ATOM 3079 C CA . ALA D 1 49 ? -18.306 81.896 70.217 1.00 20.93 48 ALA D CA 1
ATOM 3080 C C . ALA D 1 49 ? -18.148 80.632 69.360 1.00 20.28 48 ALA D C 1
ATOM 3081 O O . ALA D 1 49 ? -17.333 79.747 69.667 1.00 18.25 48 ALA D O 1
ATOM 3083 N N . ILE D 1 50 ? -18.917 80.555 68.283 1.00 17.57 49 ILE D N 1
ATOM 3084 C CA . ILE D 1 50 ? -18.890 79.379 67.420 1.00 17.64 49 ILE D CA 1
ATOM 3085 C C . ILE D 1 50 ? -17.614 79.395 66.544 1.00 18.71 49 ILE D C 1
ATOM 3086 O O . ILE D 1 50 ? -17.066 78.374 66.278 1.00 16.61 49 ILE D O 1
ATOM 3091 N N . VAL D 1 51 ? -17.102 80.562 66.205 1.00 19.50 50 VAL D N 1
ATOM 3092 C CA . VAL D 1 51 ? -15.778 80.592 65.543 1.00 23.42 50 VAL D CA 1
ATOM 3093 C C . VAL D 1 51 ? -14.711 79.998 66.464 1.00 22.92 50 VAL D C 1
ATOM 3094 O O . VAL D 1 51 ? -13.946 79.110 66.062 1.00 20.60 50 VAL D O 1
ATOM 3098 N N A ARG D 1 52 ? -14.676 80.437 67.721 0.50 25.33 51 ARG D N 1
ATOM 3099 N N B ARG D 1 52 ? -14.690 80.455 67.715 0.50 24.71 51 ARG D N 1
ATOM 3100 C CA A ARG D 1 52 ? -13.692 79.940 68.697 0.50 25.15 51 ARG D CA 1
ATOM 3101 C CA B ARG D 1 52 ? -13.736 79.956 68.702 0.50 23.78 51 ARG D CA 1
ATOM 3102 C C A ARG D 1 52 ? -13.827 78.460 69.060 0.50 25.80 51 ARG D C 1
ATOM 3103 C C B ARG D 1 52 ? -13.806 78.449 68.827 0.50 24.62 51 ARG D C 1
ATOM 3104 O O A ARG D 1 52 ? -12.867 77.846 69.524 0.50 30.29 51 ARG D O 1
ATOM 3105 O O B ARG D 1 52 ? -12.774 77.792 68.777 0.50 27.76 51 ARG D O 1
ATOM 3120 N N . GLN D 1 53 ? -15.025 77.907 68.911 1.00 23.81 52 GLN D N 1
ATOM 3121 C CA . GLN D 1 53 ? -15.263 76.498 69.079 1.00 23.73 52 GLN D CA 1
ATOM 3122 C C . GLN D 1 53 ? -14.757 75.657 67.909 1.00 22.08 52 GLN D C 1
ATOM 3123 O O . GLN D 1 53 ? -14.410 74.498 68.073 1.00 23.01 52 GLN D O 1
ATOM 3129 N N . SER D 1 54 ? -14.741 76.260 66.731 1.00 20.26 53 SER D N 1
ATOM 3130 C CA . SER D 1 54 ? -14.398 75.554 65.468 1.00 17.80 53 SER D CA 1
ATOM 3131 C C . SER D 1 54 ? -12.892 75.498 65.238 1.00 19.76 53 SER D C 1
ATOM 3132 O O . SER D 1 54 ? -12.406 74.646 64.528 1.00 16.80 53 SER D O 1
ATOM 3135 N N . LEU D 1 55 ? -12.165 76.411 65.850 1.00 17.56 54 LEU D N 1
ATOM 3136 C CA . LEU D 1 55 ? -10.714 76.531 65.664 1.00 18.51 54 LEU D CA 1
ATOM 3137 C C . LEU D 1 55 ? -9.853 76.034 66.844 1.00 18.30 54 LEU D C 1
ATOM 3138 O O . LEU D 1 55 ? -10.131 76.316 67.995 1.00 17.70 54 LEU D O 1
ATOM 3143 N N . ALA D 1 56 ? -8.776 75.332 66.529 1.00 15.80 55 ALA D N 1
ATOM 3144 C CA . ALA D 1 56 ? -7.814 74.863 67.503 1.00 13.25 55 ALA D CA 1
ATOM 3145 C C . ALA D 1 56 ? -7.185 76.090 68.148 1.00 13.31 55 ALA D C 1
ATOM 3146 O O . ALA D 1 56 ? -6.984 77.136 67.494 1.00 17.49 55 ALA D O 1
ATOM 3148 N N . ALA D 1 57 ? -6.872 75.984 69.418 1.00 17.36 56 ALA D N 1
ATOM 3149 C CA . ALA D 1 57 ? -6.160 77.068 70.106 1.00 16.11 56 ALA D CA 1
ATOM 3150 C C . ALA D 1 57 ? -4.900 77.467 69.319 1.00 16.74 56 ALA D C 1
ATOM 3151 O O . ALA D 1 57 ? -4.509 78.623 69.304 1.00 16.93 56 ALA D O 1
ATOM 3153 N N . ASN D 1 58 ? -4.246 76.519 68.652 1.00 15.24 57 ASN D N 1
ATOM 3154 C CA . ASN D 1 58 ? -3.011 76.867 67.888 1.00 19.00 57 ASN D CA 1
ATOM 3155 C C . ASN D 1 58 ? -3.196 76.879 66.362 1.00 19.75 57 ASN D C 1
ATOM 3156 O O . ASN D 1 58 ? -2.271 76.604 65.581 1.00 19.34 57 ASN D O 1
ATOM 3161 N N . VAL D 1 59 ? -4.412 77.195 65.944 1.00 17.23 58 VAL D N 1
ATOM 3162 C CA . VAL D 1 59 ? -4.735 77.303 64.546 1.00 16.73 58 VAL D CA 1
ATOM 3163 C C . VAL D 1 59 ? -3.718 78.232 63.832 1.00 15.26 58 VAL D C 1
ATOM 3164 O O . VAL D 1 59 ? -3.260 79.269 64.368 1.00 13.40 58 VAL D O 1
ATOM 3168 N N . GLN D 1 60 ? -3.379 77.804 62.618 1.00 16.06 59 GLN D N 1
ATOM 3169 C CA . GLN D 1 60 ? -2.588 78.583 61.668 1.00 16.13 59 GLN D CA 1
ATOM 3170 C C . GLN D 1 60 ? -3.479 79.129 60.543 1.00 15.72 59 GLN D C 1
ATOM 3171 O O . GLN D 1 60 ? -4.282 78.393 59.934 1.00 17.53 59 GLN D O 1
ATOM 3177 N N . ILE D 1 61 ? -3.379 80.428 60.296 1.00 13.08 60 ILE D N 1
ATOM 3178 C CA . ILE D 1 61 ? -4.210 81.108 59.306 1.00 16.92 60 ILE D CA 1
ATOM 3179 C C . ILE D 1 61 ? -3.320 81.760 58.253 1.00 15.73 60 ILE D C 1
ATOM 3180 O O . ILE D 1 61 ? -2.481 82.589 58.578 1.00 16.28 60 ILE D O 1
ATOM 3185 N N . TYR D 1 62 ? -3.495 81.332 56.989 1.00 14.84 61 TYR D N 1
ATOM 3186 C CA . TYR D 1 62 ? -2.839 81.905 55.858 1.00 15.03 61 TYR D CA 1
ATOM 3187 C C . TYR D 1 62 ? -3.817 82.751 55.005 1.00 15.87 61 TYR D C 1
ATOM 3188 O O . TYR D 1 62 ? -4.832 82.236 54.447 1.00 13.82 61 TYR D O 1
ATOM 3197 N N . GLU D 1 63 ? -3.480 84.016 54.804 1.00 15.66 62 GLU D N 1
ATOM 3198 C CA . GLU D 1 63 ? -4.251 84.863 53.896 1.00 17.47 62 GLU D CA 1
ATOM 3199 C C . GLU D 1 63 ? -3.466 86.120 53.548 1.00 16.42 62 GLU D C 1
ATOM 3200 O O . GLU D 1 63 ? -2.894 86.768 54.421 1.00 16.01 62 GLU D O 1
ATOM 3206 N N . GLY D 1 64 ? -3.468 86.469 52.283 1.00 19.02 63 GLY D N 1
ATOM 3207 C CA . GLY D 1 64 ? -2.861 87.723 51.835 1.00 21.23 63 GLY D CA 1
ATOM 3208 C C . GLY D 1 64 ? -1.395 87.906 52.131 1.00 20.90 63 GLY D C 1
ATOM 3209 O O . GLY D 1 64 ? -0.933 89.023 52.359 1.00 20.20 63 GLY D O 1
ATOM 3210 N N . GLY D 1 65 ? -0.654 86.802 52.109 1.00 20.30 64 GLY D N 1
ATOM 3211 C CA . GLY D 1 65 ? 0.753 86.816 52.405 1.00 22.47 64 GLY D CA 1
ATOM 3212 C C . GLY D 1 65 ? 1.123 86.855 53.878 1.00 24.18 64 GLY D C 1
ATOM 3213 O O . GLY D 1 65 ? 2.290 86.892 54.200 1.00 26.03 64 GLY D O 1
ATOM 3214 N N . LYS D 1 66 ? 0.142 86.833 54.777 1.00 23.27 65 LYS D N 1
ATOM 3215 C CA . LYS D 1 66 ? 0.408 86.971 56.197 1.00 22.09 65 LYS D CA 1
ATOM 3216 C C . LYS D 1 66 ? -0.064 85.727 56.913 1.00 21.53 65 LYS D C 1
ATOM 3217 O O . LYS D 1 66 ? -0.956 85.035 56.443 1.00 17.98 65 LYS D O 1
ATOM 3221 N N . VAL D 1 67 ? 0.545 85.454 58.046 1.00 22.15 66 VAL D N 1
ATOM 3222 C CA . VAL D 1 67 ? 0.175 84.302 58.836 1.00 21.03 66 VAL D CA 1
ATOM 3223 C C . VAL D 1 67 ? -0.113 84.698 60.281 1.00 21.66 66 VAL D C 1
ATOM 3224 O O . VAL D 1 67 ? 0.588 85.514 60.875 1.00 20.75 66 VAL D O 1
ATOM 3228 N N . GLU D 1 68 ? -1.199 84.146 60.811 1.00 18.11 67 GLU D N 1
ATOM 3229 C CA . GLU D 1 68 ? -1.484 84.149 62.228 1.00 20.70 67 GLU D CA 1
ATOM 3230 C C . GLU D 1 68 ? -1.282 82.744 62.755 1.00 20.48 67 GLU D C 1
ATOM 3231 O O . GLU D 1 68 ? -1.561 81.745 62.036 1.00 17.97 67 GLU D O 1
ATOM 3237 N N . ARG D 1 69 ? -0.748 82.674 63.971 1.00 20.24 68 ARG D N 1
ATOM 3238 C CA . ARG D 1 69 ? -0.285 81.412 64.574 1.00 20.51 68 ARG D CA 1
ATOM 3239 C C . ARG D 1 69 ? -1.074 80.879 65.736 1.00 20.49 68 ARG D C 1
ATOM 3240 O O . ARG D 1 69 ? -0.710 79.848 66.276 1.00 21.14 68 ARG D O 1
ATOM 3248 N N . SER D 1 70 ? -2.171 81.531 66.102 1.00 17.79 69 SER D N 1
ATOM 3249 C CA . SER D 1 70 ? -2.994 81.051 67.224 1.00 19.56 69 SER D CA 1
ATOM 3250 C C . SER D 1 70 ? -4.407 81.599 67.165 1.00 16.92 69 SER D C 1
ATOM 3251 O O . SER D 1 70 ? -4.654 82.598 66.532 1.00 14.59 69 SER D O 1
ATOM 3254 N N . LEU D 1 71 ? -5.335 80.957 67.835 1.00 18.68 70 LEU D N 1
ATOM 3255 C CA . LEU D 1 71 ? -6.708 81.443 67.877 1.00 19.34 70 LEU D CA 1
ATOM 3256 C C . LEU D 1 71 ? -6.811 82.858 68.506 1.00 23.42 70 LEU D C 1
ATOM 3257 O O . LEU D 1 71 ? -7.563 83.689 67.989 1.00 22.08 70 LEU D O 1
ATOM 3262 N N A THR D 1 72 ? -6.077 83.118 69.589 0.50 24.40 71 THR D N 1
ATOM 3263 N N B THR D 1 72 ? -6.055 83.103 69.589 0.50 22.16 71 THR D N 1
ATOM 3264 C CA A THR D 1 72 ? -6.121 84.440 70.240 0.50 25.94 71 THR D CA 1
ATOM 3265 C CA B THR D 1 72 ? -6.022 84.420 70.279 0.50 21.27 71 THR D CA 1
ATOM 3266 C C A THR D 1 72 ? -5.583 85.516 69.279 0.50 24.87 71 THR D C 1
ATOM 3267 C C B THR D 1 72 ? -5.570 85.502 69.295 0.50 22.40 71 THR D C 1
ATOM 3268 O O A THR D 1 72 ? -6.179 86.585 69.135 0.50 21.72 71 THR D O 1
ATOM 3269 O O B THR D 1 72 ? -6.214 86.542 69.140 0.50 18.43 71 THR D O 1
ATOM 3276 N N . GLU D 1 73 ? -4.510 85.206 68.554 1.00 25.13 72 GLU D N 1
ATOM 3277 C CA . GLU D 1 73 ? -4.005 86.138 67.581 1.00 20.92 72 GLU D CA 1
ATOM 3278 C C . GLU D 1 73 ? -5.058 86.466 66.505 1.00 23.08 72 GLU D C 1
ATOM 3279 O O . GLU D 1 73 ? -5.418 87.633 66.296 1.00 18.95 72 GLU D O 1
ATOM 3285 N N . TYR D 1 74 ? -5.584 85.435 65.846 1.00 21.13 73 TYR D N 1
ATOM 3286 C CA . TYR D 1 74 ? -6.658 85.622 64.850 1.00 19.00 73 TYR D CA 1
ATOM 3287 C C . TYR D 1 74 ? -7.876 86.378 65.412 1.00 21.14 73 TYR D C 1
ATOM 3288 O O . TYR D 1 74 ? -8.368 87.344 64.781 1.00 20.49 73 TYR D O 1
ATOM 3297 N N . ALA D 1 75 ? -8.341 85.962 66.602 1.00 20.82 74 ALA D N 1
ATOM 3298 C CA . ALA D 1 75 ? -9.549 86.525 67.195 1.00 23.56 74 ALA D CA 1
ATOM 3299 C C . ALA D 1 75 ? -9.428 87.979 67.612 1.00 22.51 74 ALA D C 1
ATOM 3300 O O . ALA D 1 75 ? -10.421 88.650 67.633 1.00 24.85 74 ALA D O 1
ATOM 3302 N N A ASN D 1 76 ? -8.194 88.424 67.913 0.50 22.11 75 ASN D N 1
ATOM 3303 N N B ASN D 1 76 ? -8.246 88.467 67.928 0.50 22.34 75 ASN D N 1
ATOM 3304 C CA A ASN D 1 76 ? -7.833 89.798 68.382 0.50 23.28 75 ASN D CA 1
ATOM 3305 C CA B ASN D 1 76 ? -8.189 89.814 68.479 0.50 23.35 75 ASN D CA 1
ATOM 3306 C C A ASN D 1 76 ? -8.239 90.881 67.376 0.50 24.12 75 ASN D C 1
ATOM 3307 C C B ASN D 1 76 ? -8.182 90.920 67.383 0.50 24.06 75 ASN D C 1
ATOM 3308 O O A ASN D 1 76 ? -8.685 91.964 67.739 0.50 23.79 75 ASN D O 1
ATOM 3309 O O B ASN D 1 76 ? -8.250 92.101 67.707 0.50 23.77 75 ASN D O 1
ATOM 3318 N N . HIS D 1 77 ? -8.136 90.544 66.100 1.00 24.51 76 HIS D N 1
ATOM 3319 C CA . HIS D 1 77 ? -8.290 91.528 65.025 1.00 23.45 76 HIS D CA 1
ATOM 3320 C C . HIS D 1 77 ? -8.843 90.930 63.712 1.00 21.07 76 HIS D C 1
ATOM 3321 O O . HIS D 1 77 ? -9.899 91.313 63.253 1.00 19.62 76 HIS D O 1
ATOM 3328 N N . HIS D 1 78 ? -8.102 90.023 63.108 1.00 22.15 77 HIS D N 1
ATOM 3329 C CA . HIS D 1 78 ? -8.403 89.506 61.784 1.00 21.21 77 HIS D CA 1
ATOM 3330 C C . HIS D 1 78 ? -9.809 88.918 61.739 1.00 19.77 77 HIS D C 1
ATOM 3331 O O . HIS D 1 78 ? -10.559 89.195 60.822 1.00 20.22 77 HIS D O 1
ATOM 3346 N N . LEU D 1 80 ? -12.507 89.743 63.489 1.00 18.71 79 LEU D N 1
ATOM 3347 C CA . LEU D 1 80 ? -13.459 90.847 63.512 1.00 19.13 79 LEU D CA 1
ATOM 3348 C C . LEU D 1 80 ? -13.512 91.555 62.161 1.00 19.27 79 LEU D C 1
ATOM 3349 O O . LEU D 1 80 ? -14.598 91.906 61.656 1.00 20.39 79 LEU D O 1
ATOM 3354 N N . ALA D 1 81 ? -12.348 91.713 61.542 1.00 19.46 80 ALA D N 1
ATOM 3355 C CA . ALA D 1 81 ? -12.266 92.247 60.202 1.00 18.85 80 ALA D CA 1
ATOM 3356 C C . ALA D 1 81 ? -13.024 91.378 59.198 1.00 18.75 80 ALA D C 1
ATOM 3357 O O . ALA D 1 81 ? -13.823 91.875 58.418 1.00 18.62 80 ALA D O 1
ATOM 3359 N N . ASP D 1 82 ? -12.781 90.071 59.219 1.00 18.85 81 ASP D N 1
ATOM 3360 C CA . ASP D 1 82 ? -13.463 89.126 58.320 1.00 15.75 81 ASP D CA 1
ATOM 3361 C C . ASP D 1 82 ? -14.979 89.229 58.476 1.00 16.47 81 ASP D C 1
ATOM 3362 O O . ASP D 1 82 ? -15.696 89.204 57.494 1.00 18.15 81 ASP D O 1
ATOM 3375 N N . ALA D 1 84 ? -16.805 91.758 59.520 1.00 20.70 83 ALA D N 1
ATOM 3376 C CA . ALA D 1 84 ? -17.224 93.043 58.971 1.00 19.74 83 ALA D CA 1
ATOM 3377 C C . ALA D 1 84 ? -17.263 92.997 57.436 1.00 20.17 83 ALA D C 1
ATOM 3378 O O . ALA D 1 84 ? -18.217 93.490 56.841 1.00 22.05 83 ALA D O 1
ATOM 3380 N N . TYR D 1 85 ? -16.221 92.426 56.818 1.00 18.00 84 TYR D N 1
ATOM 3381 C CA . TYR D 1 85 ? -16.142 92.178 55.367 1.00 17.99 84 TYR D CA 1
ATOM 3382 C C . TYR D 1 85 ? -17.299 91.304 54.839 1.00 17.96 84 TYR D C 1
ATOM 3383 O O . TYR D 1 85 ? -17.848 91.582 53.796 1.00 18.33 84 TYR D O 1
ATOM 3392 N N . LEU D 1 86 ? -17.665 90.255 55.558 1.00 18.17 85 LEU D N 1
ATOM 3393 C CA . LEU D 1 86 ? -18.750 89.369 55.110 1.00 21.69 85 LEU D CA 1
ATOM 3394 C C . LEU D 1 86 ? -20.176 89.901 55.293 1.00 25.76 85 LEU D C 1
ATOM 3395 O O . LEU D 1 86 ? -21.151 89.388 54.695 1.00 22.60 85 LEU D O 1
ATOM 3400 N N . LYS D 1 87 ? -20.305 90.916 56.133 1.00 25.83 86 LYS D N 1
ATOM 3401 C CA . LYS D 1 87 ? -21.617 91.398 56.528 1.00 28.99 86 LYS D CA 1
ATOM 3402 C C . LYS D 1 87 ? -22.417 91.757 55.289 1.00 29.11 86 LYS D C 1
ATOM 3403 O O . LYS D 1 87 ? -23.565 91.359 55.160 1.00 28.63 86 LYS D O 1
ATOM 3409 N N . GLY D 1 88 ? -21.801 92.476 54.359 1.00 27.87 87 GLY D N 1
ATOM 3410 C CA . GLY D 1 88 ? -22.521 92.877 53.154 1.00 29.34 87 GLY D CA 1
ATOM 3411 C C . GLY D 1 88 ? -22.463 91.942 51.955 1.00 29.85 87 GLY D C 1
ATOM 3412 O O . GLY D 1 88 ? -22.868 92.341 50.867 1.00 31.70 87 GLY D O 1
ATOM 3413 N N . LEU D 1 89 ? -21.984 90.708 52.122 1.00 25.61 88 LEU D N 1
ATOM 3414 C CA . LEU D 1 89 ? -21.803 89.828 50.969 1.00 24.53 88 LEU D CA 1
ATOM 3415 C C . LEU D 1 89 ? -22.741 88.629 50.894 1.00 25.11 88 LEU D C 1
ATOM 3416 O O . LEU D 1 89 ? -23.265 88.164 51.901 1.00 25.72 88 LEU D O 1
ATOM 3421 N N . THR D 1 90 ? -22.920 88.110 49.683 1.00 24.41 89 THR D N 1
ATOM 3422 C CA . THR D 1 90 ? -23.480 86.773 49.519 1.00 25.30 89 THR D CA 1
ATOM 3423 C C . THR D 1 90 ? -22.349 85.836 49.062 1.00 25.71 89 THR D C 1
ATOM 3424 O O . THR D 1 90 ? -21.609 86.143 48.103 1.00 23.31 89 THR D O 1
ATOM 3428 N N . ILE D 1 91 ? -22.209 84.733 49.803 1.00 23.57 90 ILE D N 1
ATOM 3429 C CA . ILE D 1 91 ? -21.202 83.699 49.560 1.00 25.58 90 ILE D CA 1
ATOM 3430 C C . ILE D 1 91 ? -21.909 82.458 49.027 1.00 26.76 90 ILE D C 1
ATOM 3431 O O . ILE D 1 91 ? -22.482 81.717 49.823 1.00 28.78 90 ILE D O 1
ATOM 3436 N N . THR D 1 92 ? -21.884 82.242 47.707 1.00 23.07 91 THR D N 1
ATOM 3437 C CA . THR D 1 92 ? -22.580 81.119 47.087 1.00 23.45 91 THR D CA 1
ATOM 3438 C C . THR D 1 92 ? -21.617 79.971 46.827 1.00 22.73 91 THR D C 1
ATOM 3439 O O . THR D 1 92 ? -20.715 80.096 46.037 1.00 19.49 91 THR D O 1
ATOM 3443 N N . PRO D 1 93 ? -21.784 78.858 47.533 1.00 24.08 92 PRO D N 1
ATOM 3444 C CA . PRO D 1 93 ? -20.905 77.689 47.365 1.00 21.42 92 PRO D CA 1
ATOM 3445 C C . PRO D 1 93 ? -20.934 77.113 45.960 1.00 20.79 92 PRO D C 1
ATOM 3446 O O . PRO D 1 93 ? -22.010 76.974 45.330 1.00 20.57 92 PRO D O 1
ATOM 3450 N N . LYS D 1 94 ? -19.762 76.774 45.445 1.00 21.11 93 LYS D N 1
ATOM 3451 C CA . LYS D 1 94 ? -19.678 76.308 44.084 1.00 19.49 93 LYS D CA 1
ATOM 3452 C C . LYS D 1 94 ? -19.177 74.874 44.078 1.00 21.84 93 LYS D C 1
ATOM 3453 O O . LYS D 1 94 ? -19.757 74.015 43.421 1.00 20.29 93 LYS D O 1
ATOM 3459 N N . GLU D 1 95 ? -18.117 74.602 44.833 1.00 20.16 94 GLU D N 1
ATOM 3460 C CA . GLU D 1 95 ? -17.703 73.223 45.045 1.00 22.92 94 GLU D CA 1
ATOM 3461 C C . GLU D 1 95 ? -17.074 73.046 46.365 1.00 22.16 94 GLU D C 1
ATOM 3462 O O . GLU D 1 95 ? -16.584 74.029 46.953 1.00 15.44 94 GLU D O 1
ATOM 3468 N N . HIS D 1 96 ? -17.141 71.799 46.824 1.00 20.66 95 HIS D N 1
ATOM 3469 C CA . HIS D 1 96 ? -16.657 71.432 48.130 1.00 19.38 95 HIS D CA 1
ATOM 3470 C C . HIS D 1 96 ? -16.358 69.933 48.116 1.00 22.71 95 HIS D C 1
ATOM 3471 O O . HIS D 1 96 ? -17.173 69.137 47.660 1.00 22.11 95 HIS D O 1
ATOM 3478 N N . GLN D 1 97 ? -15.146 69.597 48.526 1.00 16.57 96 GLN D N 1
ATOM 3479 C CA . GLN D 1 97 ? -14.662 68.219 48.684 1.00 22.46 96 GLN D CA 1
ATOM 3480 C C . GLN D 1 97 ? -14.063 68.080 50.048 1.00 20.69 96 GLN D C 1
ATOM 3481 O O . GLN D 1 97 ? -13.461 69.009 50.604 1.00 19.05 96 GLN D O 1
ATOM 3487 N N A ILE D 1 98 ? -14.229 66.914 50.651 0.50 19.15 97 ILE D N 1
ATOM 3488 N N B ILE D 1 98 ? -14.242 66.897 50.620 0.50 21.79 97 ILE D N 1
ATOM 3489 C CA A ILE D 1 98 ? -13.583 66.695 51.941 0.50 16.00 97 ILE D CA 1
ATOM 3490 C CA B ILE D 1 98 ? -13.754 66.608 51.961 0.50 21.55 97 ILE D CA 1
ATOM 3491 C C A ILE D 1 98 ? -13.026 65.293 51.919 0.50 17.92 97 ILE D C 1
ATOM 3492 C C B ILE D 1 98 ? -13.051 65.249 51.929 0.50 20.96 97 ILE D C 1
ATOM 3493 O O A ILE D 1 98 ? -13.592 64.395 51.274 0.50 17.04 97 ILE D O 1
ATOM 3494 O O B ILE D 1 98 ? -13.544 64.326 51.268 0.50 20.50 97 ILE D O 1
ATOM 3503 N N . THR D 1 99 ? -11.893 65.141 52.583 1.00 18.06 98 THR D N 1
ATOM 3504 C CA . THR D 1 99 ? -11.174 63.876 52.694 1.00 18.82 98 THR D CA 1
ATOM 3505 C C . THR D 1 99 ? -11.114 63.645 54.176 1.00 18.30 98 THR D C 1
ATOM 3506 O O . THR D 1 99 ? -10.718 64.567 54.903 1.00 13.82 98 THR D O 1
ATOM 3510 N N . ILE D 1 100 ? -11.526 62.465 54.638 1.00 17.38 99 ILE D N 1
ATOM 3511 C CA . ILE D 1 100 ? -11.505 62.164 56.083 1.00 19.80 99 ILE D CA 1
ATOM 3512 C C . ILE D 1 100 ? -10.787 60.832 56.195 1.00 22.45 99 ILE D C 1
ATOM 3513 O O . ILE D 1 100 ? -11.121 59.852 55.513 1.00 20.46 99 ILE D O 1
ATOM 3518 N N . THR D 1 101 ? -9.729 60.816 56.974 1.00 21.47 100 THR D N 1
ATOM 3519 C CA . THR D 1 101 ? -8.997 59.588 57.145 1.00 24.44 100 THR D CA 1
ATOM 3520 C C . THR D 1 101 ? -8.397 59.572 58.529 1.00 22.97 100 THR D C 1
ATOM 3521 O O . THR D 1 101 ? -7.650 60.455 58.910 1.00 20.71 100 THR D O 1
ATOM 3525 N N . GLY D 1 102 ? -8.764 58.562 59.312 1.00 23.16 101 GLY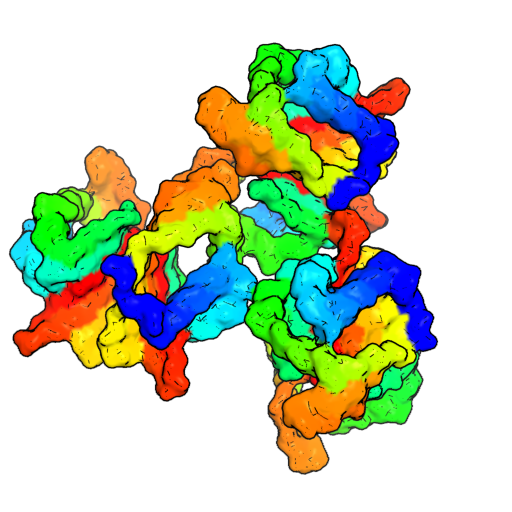 D N 1
ATOM 3526 C CA . GLY D 1 102 ? -8.309 58.507 60.695 1.00 22.18 101 GLY D CA 1
ATOM 3527 C C . GLY D 1 102 ? -8.687 59.800 61.404 1.00 20.68 101 GLY D C 1
ATOM 3528 O O . GLY D 1 102 ? -9.831 60.241 61.353 1.00 22.43 101 GLY D O 1
ATOM 3529 N N . ASP D 1 103 ? -7.698 60.428 62.012 1.00 18.25 102 ASP D N 1
ATOM 3530 C CA . ASP D 1 103 ? -7.916 61.636 62.830 1.00 20.36 102 ASP D CA 1
ATOM 3531 C C . ASP D 1 103 ? -7.723 62.960 62.096 1.00 17.25 102 ASP D C 1
ATOM 3532 O O . ASP D 1 103 ? -7.733 64.017 62.730 1.00 19.39 102 ASP D O 1
ATOM 3537 N N . ILE D 1 104 ? -7.579 62.894 60.786 1.00 17.04 103 ILE D N 1
ATOM 3538 C CA . ILE D 1 104 ? -7.345 64.077 59.973 1.00 19.62 103 ILE D CA 1
ATOM 3539 C C . ILE D 1 104 ? -8.375 64.222 58.872 1.00 16.99 103 ILE D C 1
ATOM 3540 O O . ILE D 1 104 ? -8.794 63.227 58.247 1.00 14.74 103 ILE D O 1
ATOM 3545 N N . ALA D 1 105 ? -8.789 65.472 58.653 1.00 15.65 104 ALA D N 1
ATOM 3546 C CA . ALA D 1 105 ? -9.697 65.823 57.551 1.00 17.52 104 ALA D CA 1
ATOM 3547 C C . ALA D 1 105 ? -9.186 67.031 56.770 1.00 16.69 104 ALA D C 1
ATOM 3548 O O . ALA D 1 105 ? -8.608 67.936 57.350 1.00 17.25 104 ALA D O 1
ATOM 3550 N N . ILE D 1 106 ? -9.367 67.015 55.455 1.00 17.26 105 ILE D N 1
ATOM 3551 C CA . ILE D 1 106 ? -9.010 68.156 54.631 1.00 17.25 105 ILE D CA 1
ATOM 3552 C C . ILE D 1 106 ? -10.252 68.552 53.862 1.00 18.37 105 ILE D C 1
ATOM 3553 O O . ILE D 1 106 ? -10.848 67.740 53.151 1.00 20.37 105 ILE D O 1
ATOM 3558 N N . SER D 1 107 ? -10.645 69.814 54.020 1.00 16.22 106 SER D N 1
ATOM 3559 C CA . SER D 1 107 ? -11.776 70.410 53.306 1.00 15.37 106 SER D CA 1
ATOM 3560 C C . SER D 1 107 ? -11.279 71.445 52.289 1.00 18.13 106 SER D C 1
ATOM 3561 O O . SER D 1 107 ? -10.558 72.364 52.677 1.00 17.31 106 SER D O 1
ATOM 3564 N N . THR D 1 108 ? -11.686 71.310 51.026 1.00 16.77 107 THR D N 1
ATOM 3565 C CA . THR D 1 108 ? -11.330 72.238 49.930 1.00 14.52 107 THR D CA 1
ATOM 3566 C C . THR D 1 108 ? -12.622 72.745 49.314 1.00 16.88 107 THR D C 1
ATOM 3567 O O . THR D 1 108 ? -13.494 71.955 48.935 1.00 16.17 107 THR D O 1
ATOM 3571 N N . SER D 1 109 ? -12.758 74.059 49.271 1.00 18.56 108 SER D N 1
ATOM 3572 C CA . SER D 1 109 ? -13.978 74.639 48.753 1.00 16.30 108 SER D CA 1
ATOM 3573 C C . SER D 1 109 ? -13.735 75.908 47.937 1.00 17.61 108 SER D C 1
ATOM 3574 O O . SER D 1 109 ? -12.729 76.569 48.059 1.00 18.09 108 SER D O 1
ATOM 3577 N N . ILE D 1 110 ? -14.639 76.133 47.007 1.00 18.00 109 ILE D N 1
ATOM 3578 C CA . ILE D 1 110 ? -14.624 77.302 46.167 1.00 17.69 109 ILE D CA 1
ATOM 3579 C C . ILE D 1 110 ? -16.044 77.910 46.263 1.00 17.45 109 ILE D C 1
ATOM 3580 O O . ILE D 1 110 ? -17.017 77.194 46.136 1.00 19.13 109 ILE D O 1
ATOM 3585 N N . SER D 1 111 ? -16.115 79.213 46.544 1.00 20.66 110 SER D N 1
ATOM 3586 C CA . SER D 1 111 ? -17.353 79.944 46.635 1.00 21.03 110 SER D CA 1
ATOM 3587 C C . SER D 1 111 ? -17.299 81.218 45.800 1.00 21.25 110 SER D C 1
ATOM 3588 O O . SER D 1 111 ? -16.253 81.686 45.392 1.00 23.02 110 SER D O 1
ATOM 3591 N N . HIS D 1 112 ? -18.476 81.742 45.516 1.00 19.32 111 HIS D N 1
ATOM 3592 C CA . HIS D 1 112 ? -18.620 82.964 44.759 1.00 22.65 111 HIS D CA 1
ATOM 3593 C C . HIS D 1 112 ? -19.123 84.016 45.729 1.00 18.89 111 HIS D C 1
ATOM 3594 O O . HIS D 1 112 ? -20.245 83.949 46.207 1.00 18.45 111 HIS D O 1
ATOM 3601 N N . ALA D 1 113 ? -18.272 84.993 45.985 1.00 20.22 112 ALA D N 1
ATOM 3602 C CA . ALA D 1 113 ? -18.590 86.119 46.850 1.00 22.26 112 ALA D CA 1
ATOM 3603 C C . ALA D 1 113 ? -19.067 87.308 46.018 1.00 21.36 112 ALA D C 1
ATOM 3604 O O . ALA D 1 113 ? -18.379 87.745 45.083 1.00 24.62 112 ALA D O 1
ATOM 3606 N N . GLN D 1 114 ? -20.237 87.826 46.358 1.00 20.77 113 GLN D N 1
ATOM 3607 C CA . GLN D 1 114 ? -20.835 88.949 45.653 1.00 22.73 113 GLN D CA 1
ATOM 3608 C C . GLN D 1 114 ? -21.386 89.952 46.630 1.00 22.95 113 GLN D C 1
ATOM 3609 O O . GLN D 1 114 ? -21.975 89.584 47.615 1.00 24.89 113 GLN D O 1
ATOM 3615 N N . GLY D 1 115 ? -21.201 91.226 46.334 1.00 24.78 114 GLY D N 1
ATOM 3616 C CA . GLY D 1 115 ? -21.790 92.296 47.123 1.00 26.69 114 GLY D CA 1
ATOM 3617 C C . GLY D 1 115 ? -20.910 93.498 47.011 1.00 27.48 114 GLY D C 1
ATOM 3618 O O . GLY D 1 115 ? -20.292 93.734 45.962 1.00 28.14 114 GLY D O 1
ATOM 3619 N N . GLU D 1 116 ? -20.839 94.261 48.089 1.00 27.38 115 GLU D N 1
ATOM 3620 C CA . GLU D 1 116 ? -19.882 95.325 48.140 1.00 31.76 115 GLU D CA 1
ATOM 3621 C C . GLU D 1 116 ? -19.329 95.513 49.551 1.00 27.57 115 GLU D C 1
ATOM 3622 O O . GLU D 1 116 ? -19.871 95.013 50.539 1.00 27.33 115 GLU D O 1
ATOM 3628 N N . TYR D 1 117 ? -18.190 96.179 49.589 1.00 28.97 116 TYR D N 1
ATOM 3629 C CA . TYR D 1 117 ? -17.499 96.445 50.817 1.00 27.05 116 TYR D CA 1
ATOM 3630 C C . TYR D 1 117 ? -16.978 97.866 50.746 1.00 27.69 116 TYR D C 1
ATOM 3631 O O . TYR D 1 117 ? -16.293 98.221 49.773 1.00 24.74 116 TYR D O 1
ATOM 3640 N N . LYS D 1 118 ? -17.300 98.658 51.784 1.00 29.85 117 LYS D N 1
ATOM 3641 C CA . LYS D 1 118 ? -16.937 100.062 51.835 1.00 31.09 117 LYS D CA 1
ATOM 3642 C C . LYS D 1 118 ? -17.429 100.832 50.597 1.00 33.48 117 LYS D C 1
ATOM 3643 O O . LYS D 1 118 ? -16.703 101.689 50.078 1.00 32.88 117 LYS D O 1
ATOM 3649 N N . GLY D 1 119 ? -18.629 100.496 50.109 1.00 35.70 118 GLY D N 1
ATOM 3650 C CA . GLY D 1 119 ? -19.173 101.128 48.900 1.00 38.99 118 GLY D CA 1
ATOM 3651 C C . GLY D 1 119 ? -18.695 100.650 47.520 1.00 40.38 118 GLY D C 1
ATOM 3652 O O . GLY D 1 119 ? -19.283 101.073 46.504 1.00 41.23 118 GLY D O 1
ATOM 3653 N N . LYS D 1 120 ? -17.648 99.805 47.465 1.00 39.47 119 LYS D N 1
ATOM 3654 C CA . LYS D 1 120 ? -17.106 99.252 46.190 1.00 38.06 119 LYS D CA 1
ATOM 3655 C C . LYS D 1 120 ? -17.517 97.775 45.911 1.00 39.56 119 LYS D C 1
ATOM 3656 O O . LYS D 1 120 ? -17.719 96.994 46.834 1.00 37.79 119 LYS D O 1
ATOM 3658 N N . SER D 1 121 ? -17.588 97.404 44.632 1.00 39.07 120 SER D N 1
ATOM 3659 C CA . SER D 1 121 ? -18.084 96.085 44.214 1.00 38.62 120 SER D CA 1
ATOM 3660 C C . SER D 1 121 ? -17.158 94.894 44.503 1.00 35.82 120 SER D C 1
ATOM 3661 O O . SER D 1 121 ? -15.977 94.930 44.190 1.00 36.14 120 SER D O 1
ATOM 3664 N N . ILE D 1 122 ? -17.738 93.831 45.069 1.00 32.05 121 ILE D N 1
ATOM 3665 C CA . ILE D 1 122 ? -17.045 92.545 45.297 1.00 30.93 121 ILE D CA 1
ATOM 3666 C C . ILE D 1 122 ? -17.642 91.506 44.364 1.00 28.83 121 ILE D C 1
ATOM 3667 O O . ILE D 1 122 ? -18.858 91.307 44.334 1.00 26.72 121 ILE D O 1
ATOM 3672 N N . ASP D 1 123 ? -16.808 90.890 43.547 1.00 26.87 122 ASP D N 1
ATOM 3673 C CA . ASP D 1 123 ? -17.254 89.792 42.716 1.00 29.54 122 ASP D CA 1
ATOM 3674 C C . ASP D 1 123 ? -16.045 88.950 42.483 1.00 30.37 122 ASP D C 1
ATOM 3675 O O . ASP D 1 123 ? -15.295 89.187 41.539 1.00 33.38 122 ASP D O 1
ATOM 3680 N N . SER D 1 124 ? -15.850 87.968 43.362 1.00 28.91 123 SER D N 1
ATOM 3681 C CA . SER D 1 124 ? -14.674 87.114 43.339 1.00 27.91 123 SER D CA 1
ATOM 3682 C C . SER D 1 124 ? -15.038 85.656 43.637 1.00 25.88 123 SER D C 1
ATOM 3683 O O . SER D 1 124 ? -16.030 85.393 44.325 1.00 20.60 123 SER D O 1
ATOM 3694 N N . THR D 1 126 ? -13.759 82.685 45.582 1.00 23.47 125 THR D N 1
ATOM 3695 C CA . THR D 1 126 ? -12.928 82.569 46.749 1.00 20.29 125 THR D CA 1
ATOM 3696 C C . THR D 1 126 ? -12.576 81.104 46.954 1.00 20.97 125 THR D C 1
ATOM 3697 O O . THR D 1 126 ? -13.321 80.216 46.538 1.00 21.43 125 THR D O 1
ATOM 3709 N N . GLU D 1 128 ? -10.737 78.123 49.639 1.00 16.33 127 GLU D N 1
ATOM 3710 C CA . GLU D 1 128 ? -10.406 77.721 50.989 1.00 16.12 127 GLU D CA 1
ATOM 3711 C C . GLU D 1 128 ? -9.910 76.286 51.118 1.00 17.97 127 GLU D C 1
ATOM 3712 O O . GLU D 1 128 ? -10.541 75.343 50.672 1.00 15.13 127 GLU D O 1
ATOM 3718 N N . THR D 1 129 ? -8.746 76.135 51.728 1.00 14.20 128 THR D N 1
ATOM 3719 C CA . THR D 1 129 ? -8.290 74.820 52.203 1.00 15.73 128 THR D CA 1
ATOM 3720 C C . THR D 1 129 ? -8.264 74.839 53.739 1.00 16.50 128 THR D C 1
ATOM 3721 O O . THR D 1 129 ? -7.659 75.730 54.374 1.00 15.36 128 THR D O 1
ATOM 3725 N N . LEU D 1 130 ? -8.918 73.861 54.348 1.00 14.38 129 LEU D N 1
ATOM 3726 C CA . LEU D 1 130 ? -8.933 73.703 55.805 1.00 16.02 129 LEU D CA 1
ATOM 3727 C C . LEU D 1 130 ? -8.435 72.305 56.165 1.00 18.11 129 LEU D C 1
ATOM 3728 O O . LEU D 1 130 ? -8.770 71.342 55.480 1.00 16.81 129 LEU D O 1
ATOM 3733 N N . VAL D 1 131 ? -7.610 72.234 57.206 1.00 14.37 130 VAL D N 1
ATOM 3734 C CA . VAL D 1 131 ? -7.184 71.007 57.822 1.00 14.32 130 VAL D CA 1
ATOM 3735 C C . VAL D 1 131 ? -7.894 70.936 59.175 1.00 13.31 130 VAL D C 1
ATOM 3736 O O . VAL D 1 131 ? -7.872 71.919 59.944 1.00 14.36 130 VAL D O 1
ATOM 3740 N N . LEU D 1 132 ? -8.495 69.801 59.452 1.00 15.11 131 LEU D N 1
ATOM 3741 C CA . LEU D 1 132 ? -9.127 69.561 60.718 1.00 14.57 131 LEU D CA 1
ATOM 3742 C C . LEU D 1 132 ? -8.557 68.287 61.375 1.00 16.65 131 LEU D C 1
ATOM 3743 O O . LEU D 1 132 ? -8.213 67.318 60.700 1.00 14.12 131 LEU D O 1
ATOM 3748 N N . ILE D 1 133 ? -8.460 68.310 62.695 1.00 17.28 132 ILE D N 1
ATOM 3749 C CA . ILE D 1 133 ? -7.966 67.205 63.487 1.00 18.06 132 ILE D CA 1
ATOM 3750 C C . ILE D 1 133 ? -8.995 66.865 64.551 1.00 19.03 132 ILE D C 1
ATOM 3751 O O . ILE D 1 133 ? -9.543 67.733 65.206 1.00 15.41 132 ILE D O 1
ATOM 3756 N N . LYS D 1 134 ? -9.255 65.579 64.705 1.00 20.75 133 LYS D N 1
ATOM 3757 C CA . LYS D 1 134 ? -10.197 65.091 65.688 1.00 22.34 133 LYS D CA 1
ATOM 3758 C C . LYS D 1 134 ? -9.531 65.085 67.061 1.00 21.57 133 LYS D C 1
ATOM 3759 O O . LYS D 1 134 ? -8.433 64.550 67.235 1.00 19.42 133 LYS D O 1
ATOM 3765 N N . GLN D 1 135 ? -10.197 65.747 68.003 1.00 18.95 134 GLN D N 1
ATOM 3766 C CA . GLN D 1 135 ? -9.722 65.866 69.379 1.00 23.37 134 GLN D CA 1
ATOM 3767 C C . GLN D 1 135 ? -10.102 64.626 70.225 1.00 20.16 134 GLN D C 1
ATOM 3768 O O . GLN D 1 135 ? -10.966 63.818 69.845 1.00 17.83 134 GLN D O 1
ATOM 3774 N N . ALA D 1 136 ? -9.403 64.442 71.350 1.00 25.27 135 ALA D N 1
ATOM 3775 C CA . ALA D 1 136 ? -9.725 63.364 72.305 1.00 26.00 135 ALA D CA 1
ATOM 3776 C C . ALA D 1 136 ? -11.226 63.311 72.698 1.00 24.54 135 ALA D C 1
ATOM 3777 O O . ALA D 1 136 ? -11.785 62.222 72.830 1.00 24.79 135 ALA D O 1
ATOM 3779 N N . ASP D 1 137 ? -11.876 64.475 72.856 1.00 24.68 136 ASP D N 1
ATOM 3780 C CA . ASP D 1 137 ? -13.308 64.483 73.198 1.00 26.22 136 ASP D CA 1
ATOM 3781 C C . ASP D 1 137 ? -14.215 64.178 72.001 1.00 26.52 136 ASP D C 1
ATOM 3782 O O . ASP D 1 137 ? -15.458 64.250 72.132 1.00 27.54 136 ASP D O 1
ATOM 3787 N N . GLY D 1 138 ? -13.596 63.859 70.854 1.00 25.11 137 GLY D N 1
ATOM 3788 C CA . GLY D 1 138 ? -14.316 63.548 69.598 1.00 24.93 137 GLY D CA 1
ATOM 3789 C C . GLY D 1 138 ? -14.720 64.746 68.749 1.00 22.06 137 GLY D C 1
ATOM 3790 O O . GLY D 1 138 ? -15.209 64.585 67.634 1.00 23.05 137 GLY D O 1
ATOM 3791 N N . ARG D 1 139 ? -14.479 65.958 69.256 1.00 22.45 138 ARG D N 1
ATOM 3792 C CA . ARG D 1 139 ? -14.724 67.161 68.505 1.00 22.54 138 ARG D CA 1
ATOM 3793 C C . ARG D 1 139 ? -13.654 67.332 67.427 1.00 21.68 138 ARG D C 1
ATOM 3794 O O . ARG D 1 139 ? -12.510 67.046 67.684 1.00 21.38 138 ARG D O 1
ATOM 3802 N N . TRP D 1 140 ? -14.032 67.752 66.225 1.00 19.50 139 TRP D N 1
ATOM 3803 C CA . TRP D 1 140 ? -13.082 68.145 65.187 1.00 15.63 139 TRP D CA 1
ATOM 3804 C C . TRP D 1 140 ? -12.797 69.652 65.332 1.00 16.71 139 TRP D C 1
ATOM 3805 O O . TRP D 1 140 ? -13.723 70.463 65.539 1.00 18.29 139 TRP D O 1
ATOM 3816 N N . LYS D 1 141 ? -11.520 70.027 65.268 1.00 16.26 140 LYS D N 1
ATOM 3817 C CA . LYS D 1 141 ? -11.102 71.403 65.251 1.00 17.09 140 LYS D CA 1
ATOM 3818 C C . LYS D 1 141 ? -10.193 71.721 64.042 1.00 16.30 140 LYS D C 1
ATOM 3819 O O . LYS D 1 141 ? -9.358 70.912 63.654 1.00 17.22 140 LYS D O 1
ATOM 3825 N N . ILE D 1 142 ? -10.380 72.910 63.482 1.00 17.08 141 ILE D N 1
ATOM 3826 C CA . ILE D 1 142 ? -9.618 73.404 62.366 1.00 13.87 141 ILE D CA 1
ATOM 3827 C C . ILE D 1 142 ? -8.231 73.811 62.854 1.00 14.95 141 ILE D C 1
ATOM 3828 O O . ILE D 1 142 ? -8.143 74.645 63.737 1.00 16.57 141 ILE D O 1
ATOM 3833 N N . THR D 1 143 ? -7.181 73.227 62.266 1.00 15.71 142 THR D N 1
ATOM 3834 C CA . THR D 1 143 ? -5.775 73.524 62.640 1.00 15.55 142 THR D CA 1
ATOM 3835 C C . THR D 1 143 ? -5.005 74.388 61.617 1.00 15.06 142 THR D C 1
ATOM 3836 O O . THR D 1 143 ? -3.956 74.955 61.930 1.00 14.71 142 THR D O 1
ATOM 3840 N N . HIS D 1 144 ? -5.559 74.495 60.408 1.00 14.87 143 HIS D N 1
ATOM 3841 C CA . HIS D 1 144 ? -4.964 75.269 59.349 1.00 14.13 143 HIS D CA 1
ATOM 3842 C C . HIS D 1 144 ? -6.011 75.784 58.444 1.00 14.62 143 HIS D C 1
ATOM 3843 O O . HIS D 1 144 ? -6.932 75.045 58.039 1.00 15.49 143 HIS D O 1
ATOM 3850 N N . VAL D 1 145 ? -5.869 77.046 58.100 1.00 15.02 144 VAL D N 1
ATOM 3851 C CA . VAL D 1 145 ? -6.785 77.719 57.167 1.00 13.38 144 VAL D CA 1
ATOM 3852 C C . VAL D 1 145 ? -5.961 78.419 56.097 1.00 16.13 144 VAL D C 1
ATOM 3853 O O . VAL D 1 145 ? -4.984 79.126 56.443 1.00 17.85 144 VAL D O 1
ATOM 3857 N N . HIS D 1 146 ? -6.287 78.194 54.823 1.00 14.71 145 HIS D N 1
ATOM 3858 C CA . HIS D 1 146 ? -5.654 78.936 53.717 1.00 16.38 145 HIS D CA 1
ATOM 3859 C C . HIS D 1 146 ? -6.775 79.536 52.888 1.00 15.77 145 HIS D C 1
ATOM 3860 O O . HIS D 1 146 ? -7.600 78.821 52.302 1.00 13.53 145 HIS D O 1
ATOM 3867 N N . TRP D 1 147 ? -6.842 80.852 52.884 1.00 15.27 146 TRP D N 1
ATOM 3868 C CA . TRP D 1 147 ? -7.810 81.579 52.065 1.00 15.98 146 TRP D CA 1
ATOM 3869 C C . TRP D 1 147 ? -7.137 82.373 50.943 1.00 18.40 146 TRP D C 1
ATOM 3870 O O . TRP D 1 147 ? -6.083 82.970 51.120 1.00 13.26 146 TRP D O 1
ATOM 3881 N N . SER D 1 148 ? -7.783 82.381 49.785 1.00 16.60 147 SER D N 1
ATOM 3882 C CA . SER D 1 148 ? -7.424 83.200 48.641 1.00 19.52 147 SER D CA 1
ATOM 3883 C C . SER D 1 148 ? -8.660 83.506 47.779 1.00 19.50 147 SER D C 1
ATOM 3884 O O . SER D 1 148 ? -9.791 83.044 48.027 1.00 21.40 147 SER D O 1
ATOM 3888 N N . ALA E 1 24 ? 33.365 56.157 5.130 1.00 45.36 23 ALA E N 1
ATOM 3889 C CA . ALA E 1 24 ? 32.329 56.044 6.211 1.00 41.33 23 ALA E CA 1
ATOM 3890 C C . ALA E 1 24 ? 32.313 57.280 7.123 1.00 40.05 23 ALA E C 1
ATOM 3891 O O . ALA E 1 24 ? 31.542 57.312 8.062 1.00 38.81 23 ALA E O 1
ATOM 3893 N N . PHE E 1 25 ? 33.143 58.292 6.830 1.00 37.75 24 PHE E N 1
ATOM 3894 C CA . PHE E 1 25 ? 33.149 59.571 7.576 1.00 35.36 24 PHE E CA 1
ATOM 3895 C C . PHE E 1 25 ? 32.974 60.734 6.621 1.00 34.81 24 PHE E C 1
ATOM 3896 O O . PHE E 1 25 ? 33.871 61.001 5.848 1.00 35.77 24 PHE E O 1
ATOM 3904 N N . ILE E 1 26 ? 31.852 61.440 6.717 1.00 29.70 25 ILE E N 1
ATOM 3905 C CA . ILE E 1 26 ? 31.428 62.439 5.717 1.00 31.04 25 ILE E CA 1
ATOM 3906 C C . ILE E 1 26 ? 30.777 63.631 6.393 1.00 29.85 25 ILE E C 1
ATOM 3907 O O . ILE E 1 26 ? 29.869 63.462 7.204 1.00 26.68 25 ILE E O 1
ATOM 3912 N N . GLY E 1 27 ? 31.250 64.828 6.070 1.00 31.71 26 GLY E N 1
ATOM 3913 C CA . GLY E 1 27 ? 30.719 66.065 6.632 1.00 31.54 26 GLY E CA 1
ATOM 3914 C C . GLY E 1 27 ? 31.040 66.319 8.097 1.00 32.89 26 GLY E C 1
ATOM 3915 O O . GLY E 1 27 ? 30.493 67.251 8.707 1.00 32.09 26 GLY E O 1
ATOM 3916 N N . VAL E 1 28 ? 31.932 65.530 8.689 1.00 34.44 27 VAL E N 1
ATOM 3917 C CA . VAL E 1 28 ? 32.207 65.695 10.125 1.00 34.38 27 VAL E CA 1
ATOM 3918 C C . VAL E 1 28 ? 33.055 66.949 10.431 1.00 33.16 27 VAL E C 1
ATOM 3919 O O . VAL E 1 28 ? 33.011 67.492 11.524 1.00 33.40 27 VAL E O 1
ATOM 3923 N N . ASP E 1 29 ? 33.833 67.382 9.446 1.00 33.65 28 ASP E N 1
ATOM 3924 C CA . ASP E 1 29 ? 34.703 68.548 9.577 1.00 33.59 28 ASP E CA 1
ATOM 3925 C C . ASP E 1 29 ? 33.925 69.767 9.164 1.00 31.51 28 ASP E C 1
ATOM 3926 O O . ASP E 1 29 ? 34.119 70.319 8.080 1.00 34.73 28 ASP E O 1
ATOM 3929 N N . SER E 1 30 ? 33.034 70.187 10.053 1.00 27.86 29 SER E N 1
ATOM 3930 C CA . SER E 1 30 ? 32.078 71.247 9.774 1.00 25.43 29 SER E CA 1
ATOM 3931 C C . SER E 1 30 ? 31.662 71.868 11.095 1.00 23.27 29 SER E C 1
ATOM 3932 O O . SER E 1 30 ? 31.999 71.341 12.162 1.00 21.16 29 SER E O 1
ATOM 3935 N N . ALA E 1 31 ? 30.913 72.961 11.029 1.00 20.66 30 ALA E N 1
ATOM 3936 C CA . ALA E 1 31 ? 30.446 73.617 12.246 1.00 20.94 30 ALA E CA 1
ATOM 3937 C C . ALA E 1 31 ? 29.489 72.688 13.000 1.00 20.01 30 ALA E C 1
ATOM 3938 O O . ALA E 1 31 ? 29.580 72.550 14.216 1.00 19.74 30 ALA E O 1
ATOM 3940 N N . ALA E 1 32 ? 28.601 72.001 12.292 1.00 20.40 31 ALA E N 1
ATOM 3941 C CA . ALA E 1 32 ? 27.695 71.084 12.970 1.00 17.98 31 ALA E CA 1
ATOM 3942 C C . ALA E 1 32 ? 28.495 69.875 13.543 1.00 17.83 31 ALA E C 1
ATOM 3943 O O . ALA E 1 32 ? 28.221 69.416 14.631 1.00 18.85 31 ALA E O 1
ATOM 3945 N N . GLY E 1 33 ? 29.482 69.389 12.788 1.00 18.17 32 GLY E N 1
ATOM 3946 C CA . GLY E 1 33 ? 30.338 68.271 13.225 1.00 18.32 32 GLY E CA 1
ATOM 3947 C C . GLY E 1 33 ? 31.147 68.602 14.463 1.00 18.71 32 GLY E C 1
ATOM 3948 O O . GLY E 1 33 ? 31.334 67.743 15.355 1.00 19.93 32 GLY E O 1
ATOM 3949 N N . ASN E 1 34 ? 31.596 69.853 14.556 1.00 18.45 33 ASN E N 1
ATOM 3950 C CA . ASN E 1 34 ? 32.304 70.290 15.762 1.00 17.91 33 ASN E CA 1
ATOM 3951 C C . ASN E 1 34 ? 31.432 70.256 17.019 1.00 17.06 33 ASN E C 1
ATOM 3952 O O . ASN E 1 34 ? 31.930 69.989 18.093 1.00 14.58 33 ASN E O 1
ATOM 3957 N N . VAL E 1 35 ? 30.158 70.611 16.915 1.00 16.70 34 VAL E N 1
ATOM 3958 C CA . VAL E 1 35 ? 29.283 70.504 18.063 1.00 16.65 34 VAL E CA 1
ATOM 3959 C C . VAL E 1 35 ? 29.126 69.049 18.477 1.00 17.27 34 VAL E C 1
ATOM 3960 O O . VAL E 1 35 ? 29.270 68.721 19.644 1.00 17.66 34 VAL E O 1
ATOM 3964 N N . VAL E 1 36 ? 28.902 68.163 17.510 1.00 17.89 35 VAL E N 1
ATOM 3965 C CA . VAL E 1 36 ? 28.790 66.730 17.777 1.00 18.81 35 VAL E CA 1
ATOM 3966 C C . VAL E 1 36 ? 30.052 66.202 18.445 1.00 17.66 35 VAL E C 1
ATOM 3967 O O . VAL E 1 36 ? 29.992 65.453 19.446 1.00 17.68 35 VAL E O 1
ATOM 3971 N N . LYS E 1 37 ? 31.200 66.564 17.885 1.00 19.79 36 LYS E N 1
ATOM 3972 C CA . LYS E 1 37 ? 32.488 66.158 18.462 1.00 21.78 36 LYS E CA 1
ATOM 3973 C C . LYS E 1 37 ? 32.690 66.644 19.918 1.00 19.88 36 LYS E C 1
ATOM 3974 O O . LYS E 1 37 ? 33.146 65.880 20.803 1.00 20.22 36 LYS E O 1
ATOM 3980 N N . GLN E 1 38 ? 32.389 67.906 20.168 1.00 19.48 37 GLN E N 1
ATOM 3981 C CA . GLN E 1 38 ? 32.471 68.462 21.518 1.00 24.56 37 GLN E CA 1
ATOM 3982 C C . GLN E 1 38 ? 31.500 67.765 22.479 1.00 21.68 37 GLN E C 1
ATOM 3983 O O . GLN E 1 38 ? 31.807 67.549 23.642 1.00 23.37 37 GLN E O 1
ATOM 3989 N N . PHE E 1 39 ? 30.308 67.457 22.009 1.00 20.37 38 PHE E N 1
ATOM 3990 C CA . PHE E 1 39 ? 29.328 66.792 22.832 1.00 17.16 38 PHE E CA 1
ATOM 3991 C C . PHE E 1 39 ? 29.838 65.421 23.216 1.00 17.55 38 PHE E C 1
ATOM 3992 O O . PHE E 1 39 ? 29.804 65.073 24.398 1.00 20.99 38 PHE E O 1
ATOM 4000 N N . HIS E 1 40 ? 30.350 64.665 22.234 1.00 17.59 39 HIS E N 1
ATOM 4001 C CA . HIS E 1 40 ? 30.935 63.332 22.481 1.00 20.38 39 HIS E CA 1
ATOM 4002 C C . HIS E 1 40 ? 32.077 63.464 23.477 1.00 21.10 39 HIS E C 1
ATOM 4003 O O . HIS E 1 40 ? 32.169 62.676 24.422 1.00 23.40 39 HIS E O 1
ATOM 4010 N N . ALA E 1 41 ? 32.938 64.462 23.283 1.00 20.33 40 ALA E N 1
ATOM 4011 C CA . ALA E 1 41 ? 34.120 64.623 24.146 1.00 21.69 40 ALA E CA 1
ATOM 4012 C C . ALA E 1 41 ? 33.706 64.976 25.557 1.00 22.67 40 ALA E C 1
ATOM 4013 O O . ALA E 1 41 ? 34.229 64.414 26.507 1.00 24.15 40 ALA E O 1
ATOM 4015 N N . ALA E 1 42 ? 32.758 65.905 25.669 1.00 22.06 41 ALA E N 1
ATOM 4016 C CA . ALA E 1 42 ? 32.192 66.348 26.956 1.00 23.95 41 ALA E CA 1
ATOM 4017 C C . ALA E 1 42 ? 31.601 65.194 27.784 1.00 23.94 41 ALA E C 1
ATOM 4018 O O . ALA E 1 42 ? 31.824 65.135 29.009 1.00 21.69 41 ALA E O 1
ATOM 4020 N N . LEU E 1 43 ? 30.840 64.299 27.135 1.00 20.54 42 LEU E N 1
ATOM 4021 C CA . LEU E 1 43 ? 30.235 63.141 27.800 1.00 23.51 42 LEU E CA 1
ATOM 4022 C C . LEU E 1 43 ? 31.272 62.157 28.286 1.00 24.89 42 LEU E C 1
ATOM 4023 O O . LEU E 1 43 ? 31.212 61.612 29.410 1.00 24.34 42 LEU E O 1
ATOM 4028 N N . GLN E 1 44 ? 32.224 61.895 27.406 1.00 27.79 43 GLN E N 1
ATOM 4029 C CA . GLN E 1 44 ? 33.292 60.963 27.744 1.00 28.99 43 GLN E CA 1
ATOM 4030 C C . GLN E 1 44 ? 34.313 61.543 28.746 1.00 30.18 43 GLN E C 1
ATOM 4031 O O . GLN E 1 44 ? 35.059 60.782 29.328 1.00 35.56 43 GLN E O 1
ATOM 4053 N N . GLY E 1 46 ? 33.268 63.993 31.219 1.00 30.94 45 GLY E N 1
ATOM 4054 C CA . GLY E 1 46 ? 32.520 64.498 32.365 1.00 28.36 45 GLY E CA 1
ATOM 4055 C C . GLY E 1 46 ? 32.350 66.001 32.389 1.00 28.57 45 GLY E C 1
ATOM 4056 O O . GLY E 1 46 ? 32.026 66.570 33.441 1.00 30.95 45 GLY E O 1
ATOM 4057 N N . ASN E 1 47 ? 32.536 66.670 31.248 1.00 27.12 46 ASN E N 1
ATOM 4058 C CA . ASN E 1 47 ? 32.398 68.122 31.228 1.00 25.47 46 ASN E CA 1
ATOM 4059 C C . ASN E 1 47 ? 30.941 68.491 31.015 1.00 27.60 46 ASN E C 1
ATOM 4060 O O . ASN E 1 47 ? 30.387 68.452 29.914 1.00 23.16 46 ASN E O 1
ATOM 4065 N N . GLU E 1 48 ? 30.325 68.818 32.131 1.00 28.39 47 GLU E N 1
ATOM 4066 C CA . GLU E 1 48 ? 28.920 69.097 32.174 1.00 30.12 47 GLU E CA 1
ATOM 4067 C C . GLU E 1 48 ? 28.637 70.413 31.494 1.00 24.55 47 GLU E C 1
ATOM 4068 O O . GLU E 1 48 ? 27.603 70.557 30.855 1.00 22.10 47 GLU E O 1
ATOM 4074 N N . ALA E 1 49 ? 29.585 71.359 31.571 1.00 23.27 48 ALA E N 1
ATOM 4075 C CA . ALA E 1 49 ? 29.413 72.667 30.953 1.00 24.21 48 ALA E CA 1
ATOM 4076 C C . ALA E 1 49 ? 29.294 72.573 29.423 1.00 21.41 48 ALA E C 1
ATOM 4077 O O . ALA E 1 49 ? 28.529 73.307 28.793 1.00 21.74 48 ALA E O 1
ATOM 4079 N N . ILE E 1 50 ? 30.064 71.695 28.831 1.00 23.78 49 ILE E N 1
ATOM 4080 C CA . ILE E 1 50 ? 30.080 71.610 27.378 1.00 23.34 49 ILE E CA 1
ATOM 4081 C C . ILE E 1 50 ? 28.843 70.853 26.857 1.00 22.03 49 ILE E C 1
ATOM 4082 O O . ILE E 1 50 ? 28.325 71.159 25.803 1.00 23.24 49 ILE E O 1
ATOM 4087 N N . VAL E 1 51 ? 28.377 69.877 27.616 1.00 24.09 50 VAL E N 1
ATOM 4088 C CA . VAL E 1 51 ? 27.128 69.157 27.302 1.00 24.63 50 VAL E CA 1
ATOM 4089 C C . VAL E 1 51 ? 26.025 70.177 27.229 1.00 25.56 50 VAL E C 1
ATOM 4090 O O . VAL E 1 51 ? 25.288 70.230 26.262 1.00 25.49 50 VAL E O 1
ATOM 4094 N N A ARG E 1 52 ? 25.937 71.020 28.252 0.50 27.22 51 ARG E N 1
ATOM 4095 N N B ARG E 1 52 ? 25.920 71.012 28.254 0.50 27.17 51 ARG E N 1
ATOM 4096 C CA A ARG E 1 52 ? 24.898 72.048 28.333 0.50 28.17 51 ARG E CA 1
ATOM 4097 C CA B ARG E 1 52 ? 24.912 72.068 28.273 0.50 27.96 51 ARG E CA 1
ATOM 4098 C C A ARG E 1 52 ? 25.031 73.122 27.228 0.50 28.25 51 ARG E C 1
ATOM 4099 C C B ARG E 1 52 ? 25.019 72.971 27.069 0.50 28.29 51 ARG E C 1
ATOM 4100 O O A ARG E 1 52 ? 24.037 73.736 26.848 0.50 32.66 51 ARG E O 1
ATOM 4101 O O B ARG E 1 52 ? 24.007 73.268 26.426 0.50 31.30 51 ARG E O 1
ATOM 4116 N N . GLN E 1 53 ? 26.245 73.362 26.721 1.00 25.41 52 GLN E N 1
ATOM 4117 C CA . GLN E 1 53 ? 26.425 74.228 25.567 1.00 25.19 52 GLN E CA 1
ATOM 4118 C C . GLN E 1 53 ? 26.036 73.538 24.244 1.00 23.42 52 GLN E C 1
ATOM 4119 O O . GLN E 1 53 ? 25.700 74.202 23.272 1.00 25.75 52 GLN E O 1
ATOM 4122 N N . SER E 1 54 ? 26.069 72.208 24.221 1.00 21.29 53 SER E N 1
ATOM 4123 C CA . SER E 1 54 ? 25.814 71.433 22.987 1.00 22.30 53 SER E CA 1
ATOM 4124 C C . SER E 1 54 ? 24.321 71.134 22.720 1.00 21.21 53 SER E C 1
ATOM 4125 O O . SER E 1 54 ? 23.844 71.034 21.568 1.00 18.24 53 SER E O 1
ATOM 4128 N N . LEU E 1 55 ? 23.581 71.039 23.813 1.00 19.76 54 LEU E N 1
ATOM 4129 C CA . LEU E 1 55 ? 22.200 70.610 23.770 1.00 19.82 54 LEU E CA 1
ATOM 4130 C C . LEU E 1 55 ? 21.242 71.768 23.960 1.00 20.90 54 LEU E C 1
ATOM 4131 O O . LEU E 1 55 ? 21.490 72.628 24.806 1.00 21.39 54 LEU E O 1
ATOM 4136 N N . ALA E 1 56 ? 20.152 71.743 23.197 1.00 20.44 55 ALA E N 1
ATOM 4137 C CA . ALA E 1 56 ? 19.077 72.721 23.265 1.00 19.23 55 ALA E CA 1
ATOM 4138 C C . ALA E 1 56 ? 18.363 72.586 24.596 1.00 18.30 55 ALA E C 1
ATOM 4139 O O . ALA E 1 56 ? 18.398 71.515 25.235 1.00 18.85 55 ALA E O 1
ATOM 4141 N N . ALA E 1 57 ? 17.728 73.679 25.011 1.00 20.46 56 ALA E N 1
ATOM 4142 C CA . ALA E 1 57 ? 16.993 73.730 26.266 1.00 18.83 56 ALA E CA 1
ATOM 4143 C C . ALA E 1 57 ? 15.924 72.651 26.282 1.00 18.52 56 ALA E C 1
ATOM 4144 O O . ALA E 1 57 ? 15.679 72.047 27.306 1.00 19.13 56 ALA E O 1
ATOM 4146 N N . ASN E 1 58 ? 15.306 72.471 25.121 1.00 18.61 57 ASN E N 1
ATOM 4147 C CA . ASN E 1 58 ? 14.177 71.605 24.869 1.00 19.61 57 ASN E CA 1
ATOM 4148 C C . ASN E 1 58 ? 14.595 70.298 24.201 1.00 20.48 57 ASN E C 1
ATOM 4149 O O . ASN E 1 58 ? 13.772 69.645 23.556 1.00 20.88 57 ASN E O 1
ATOM 4154 N N . VAL E 1 59 ? 15.853 69.909 24.362 1.00 19.25 58 VAL E N 1
ATOM 4155 C CA . VAL E 1 59 ? 16.346 68.665 23.737 1.00 18.22 58 VAL E CA 1
ATOM 4156 C C . VAL E 1 59 ? 15.560 67.418 24.185 1.00 18.95 58 VAL E C 1
ATOM 4157 O O . VAL E 1 59 ? 15.136 67.292 25.344 1.00 17.59 58 VAL E O 1
ATOM 4161 N N . GLN E 1 60 ? 15.331 66.516 23.241 1.00 16.83 59 GLN E N 1
ATOM 4162 C CA . GLN E 1 60 ? 14.655 65.250 23.480 1.00 17.52 59 GLN E CA 1
ATOM 4163 C C . GLN E 1 60 ? 15.673 64.117 23.363 1.00 16.30 59 GLN E C 1
ATOM 4164 O O . GLN E 1 60 ? 16.486 64.124 22.441 1.00 14.96 59 GLN E O 1
ATOM 4170 N N . ILE E 1 61 ? 15.676 63.207 24.339 1.00 14.20 60 ILE E N 1
ATOM 4171 C CA . ILE E 1 61 ? 16.638 62.097 24.384 1.00 20.22 60 ILE E CA 1
ATOM 4172 C C . ILE E 1 61 ? 15.798 60.809 24.409 1.00 19.12 60 ILE E C 1
ATOM 4173 O O . ILE E 1 61 ? 14.912 60.652 25.255 1.00 20.30 60 ILE E O 1
ATOM 4178 N N . TYR E 1 62 ? 16.025 59.958 23.420 1.00 15.32 61 TYR E N 1
ATOM 4179 C CA . TYR E 1 62 ? 15.464 58.634 23.302 1.00 17.21 61 TYR E CA 1
ATOM 4180 C C . TYR E 1 62 ? 16.557 57.610 23.632 1.00 18.54 61 TYR E C 1
ATOM 4181 O O . TYR E 1 62 ? 17.609 57.595 23.006 1.00 16.84 61 TYR E O 1
ATOM 4190 N N . GLU E 1 63 ? 16.308 56.744 24.617 1.00 17.71 62 GLU E N 1
ATOM 4191 C CA . GLU E 1 63 ? 17.243 55.681 24.997 1.00 16.19 62 GLU E CA 1
ATOM 4192 C C . GLU E 1 63 ? 16.554 54.720 25.961 1.00 14.34 62 GLU E C 1
ATOM 4193 O O . GLU E 1 63 ? 15.883 55.111 26.924 1.00 15.75 62 GLU E O 1
ATOM 4199 N N . GLY E 1 64 ? 16.680 53.450 25.659 1.00 17.72 63 GLY E N 1
ATOM 4200 C CA . GLY E 1 64 ? 16.139 52.373 26.521 1.00 19.40 63 GLY E CA 1
ATOM 4201 C C . GLY E 1 64 ? 14.632 52.407 26.735 1.00 19.65 63 GLY E C 1
ATOM 4202 O O . GLY E 1 64 ? 14.137 52.094 27.813 1.00 22.37 63 GLY E O 1
ATOM 4203 N N . GLY E 1 65 ? 13.890 52.800 25.716 1.00 20.45 64 GLY E N 1
ATOM 4204 C CA . GLY E 1 65 ? 12.436 52.868 25.819 1.00 21.98 64 GLY E CA 1
ATOM 4205 C C . GLY E 1 65 ? 11.903 54.043 26.620 1.00 22.95 64 GLY E C 1
ATOM 4206 O O . GLY E 1 65 ? 10.688 54.151 26.833 1.00 26.16 64 GLY E O 1
ATOM 4207 N N . LYS E 1 66 ? 12.816 54.923 27.041 1.00 24.10 65 LYS E N 1
ATOM 4208 C CA . LYS E 1 66 ? 12.501 56.078 27.866 1.00 24.26 65 LYS E CA 1
ATOM 4209 C C . LYS E 1 66 ? 12.897 57.369 27.159 1.00 23.18 65 LYS E C 1
ATOM 4210 O O . LYS E 1 66 ? 13.849 57.402 26.380 1.00 20.02 65 LYS E O 1
ATOM 4214 N N . VAL E 1 67 ? 12.147 58.433 27.455 1.00 22.93 66 VAL E N 1
ATOM 4215 C CA . VAL E 1 67 ? 12.352 59.712 26.825 1.00 20.21 66 VAL E CA 1
ATOM 4216 C C . VAL E 1 67 ? 12.588 60.807 27.883 1.00 22.93 66 VAL E C 1
ATOM 4217 O O . VAL E 1 67 ? 11.899 60.849 28.913 1.00 21.04 66 VAL E O 1
ATOM 4221 N N . GLU E 1 68 ? 13.589 61.644 27.669 1.00 19.30 67 GLU E N 1
ATOM 4222 C CA . GLU E 1 68 ? 13.685 62.893 28.428 1.00 21.26 67 GLU E CA 1
ATOM 4223 C C . GLU E 1 68 ? 13.302 63.996 27.463 1.00 20.47 67 GLU E C 1
ATOM 4224 O O . GLU E 1 68 ? 13.601 63.917 26.280 1.00 20.85 67 GLU E O 1
ATOM 4230 N N . ARG E 1 69 ? 12.687 65.041 27.982 1.00 18.65 68 ARG E N 1
ATOM 4231 C CA . ARG E 1 69 ? 12.120 66.101 27.154 1.00 20.45 68 ARG E CA 1
ATOM 4232 C C . ARG E 1 69 ? 12.750 67.480 27.314 1.00 20.63 68 ARG E C 1
ATOM 4233 O O . ARG E 1 69 ? 12.287 68.439 26.700 1.00 19.36 68 ARG E O 1
ATOM 4241 N N . SER E 1 70 ? 13.740 67.598 28.180 1.00 18.03 69 SER E N 1
ATOM 4242 C CA . SER E 1 70 ? 14.491 68.830 28.313 1.00 19.83 69 SER E CA 1
ATOM 4243 C C . SER E 1 70 ? 15.910 68.570 28.750 1.00 15.99 69 SER E C 1
ATOM 4244 O O . SER E 1 70 ? 16.245 67.496 29.277 1.00 16.19 69 SER E O 1
ATOM 4247 N N . LEU E 1 71 ? 16.745 69.587 28.555 1.00 18.30 70 LEU E N 1
ATOM 4248 C CA . LEU E 1 71 ? 18.114 69.572 29.064 1.00 18.28 70 LEU E CA 1
ATOM 4249 C C . LEU E 1 71 ? 18.102 69.390 30.586 1.00 19.54 70 LEU E C 1
ATOM 4250 O O . LEU E 1 71 ? 18.838 68.573 31.165 1.00 18.99 70 LEU E O 1
ATOM 4255 N N . THR E 1 72 ? 17.256 70.182 31.250 1.00 21.18 71 THR E N 1
ATOM 4256 C CA . THR E 1 72 ? 17.149 70.102 32.697 1.00 21.15 71 THR E CA 1
ATOM 4257 C C . THR E 1 72 ? 16.892 68.691 33.155 1.00 15.64 71 THR E C 1
ATOM 4258 O O . THR E 1 72 ? 17.539 68.220 34.123 1.00 20.07 71 THR E O 1
ATOM 4262 N N . GLU E 1 73 ? 15.947 68.015 32.509 1.00 17.29 72 GLU E N 1
ATOM 4263 C CA . GLU E 1 73 ? 15.622 66.650 32.912 1.00 20.16 72 GLU E CA 1
ATOM 4264 C C . GLU E 1 73 ? 16.834 65.757 32.721 1.00 22.56 72 GLU E C 1
ATOM 4265 O O . GLU E 1 73 ? 17.198 64.996 33.613 1.00 21.97 72 GLU E O 1
ATOM 4271 N N . TYR E 1 74 ? 17.436 65.851 31.534 1.00 19.55 73 TYR E N 1
ATOM 4272 C CA . TYR E 1 74 ? 18.591 65.013 31.192 1.00 17.73 73 TYR E CA 1
ATOM 4273 C C . TYR E 1 74 ? 19.743 65.198 32.185 1.00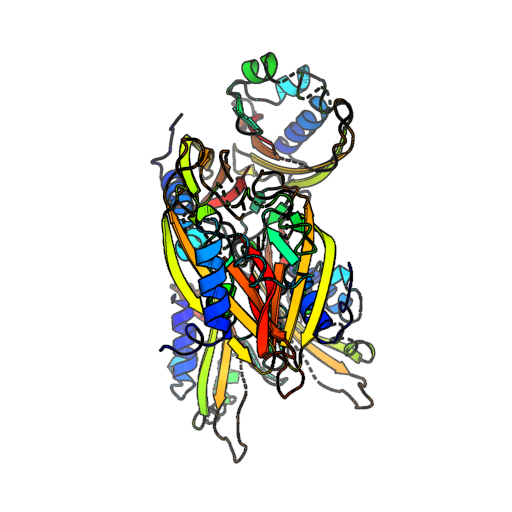 19.85 73 TYR E C 1
ATOM 4274 O O . TYR E 1 74 ? 20.250 64.223 32.761 1.00 21.18 73 TYR E O 1
ATOM 4283 N N . ALA E 1 75 ? 20.155 66.437 32.369 1.00 21.57 74 ALA E N 1
ATOM 4284 C CA . ALA E 1 75 ? 21.238 66.771 33.308 1.00 21.71 74 ALA E CA 1
ATOM 4285 C C . ALA E 1 75 ? 20.998 66.331 34.764 1.00 21.89 74 ALA E C 1
ATOM 4286 O O . ALA E 1 75 ? 21.953 66.129 35.498 1.00 22.53 74 ALA E O 1
ATOM 4288 N N . ASN E 1 76 ? 19.740 66.164 35.179 1.00 21.88 75 ASN E N 1
ATOM 4289 C CA . ASN E 1 76 ? 19.451 65.846 36.551 1.00 22.04 75 ASN E CA 1
ATOM 4290 C C . ASN E 1 76 ? 19.954 64.492 37.011 1.00 22.03 75 ASN E C 1
ATOM 4291 O O . ASN E 1 76 ? 20.356 64.320 38.167 1.00 21.77 75 ASN E O 1
ATOM 4296 N N . HIS E 1 77 ? 19.940 63.516 36.128 1.00 22.18 76 HIS E N 1
ATOM 4297 C CA . HIS E 1 77 ? 20.292 62.161 36.540 1.00 23.56 76 HIS E CA 1
ATOM 4298 C C . HIS E 1 77 ? 20.931 61.415 35.379 1.00 20.88 76 HIS E C 1
ATOM 4299 O O . HIS E 1 77 ? 22.023 60.876 35.512 1.00 18.14 76 HIS E O 1
ATOM 4306 N N . HIS E 1 78 ? 20.238 61.369 34.248 1.00 20.58 77 HIS E N 1
ATOM 4307 C CA . HIS E 1 78 ? 20.665 60.546 33.099 1.00 19.08 77 HIS E CA 1
ATOM 4308 C C . HIS E 1 78 ? 22.068 60.921 32.647 1.00 19.94 77 HIS E C 1
ATOM 4309 O O . HIS E 1 78 ? 22.917 60.054 32.456 1.00 19.41 77 HIS E O 1
ATOM 4324 N N . LEU E 1 80 ? 24.502 62.311 34.389 1.00 20.23 79 LEU E 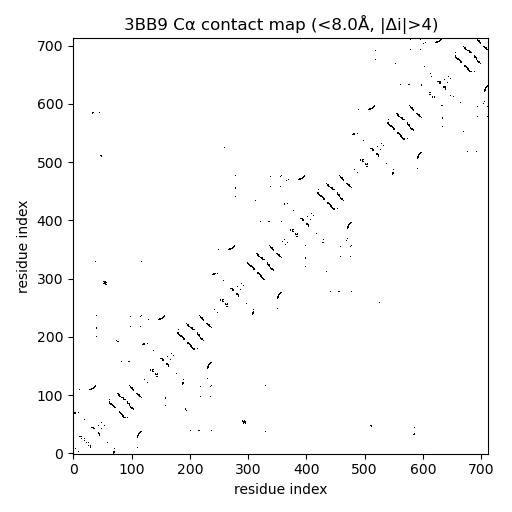N 1
ATOM 4325 C CA . LEU E 1 80 ? 25.496 61.873 35.389 1.00 19.46 79 LEU E CA 1
ATOM 4326 C C . LEU E 1 80 ? 25.768 60.372 35.272 1.00 20.84 79 LEU E C 1
ATOM 4327 O O . LEU E 1 80 ? 26.919 59.919 35.376 1.00 19.15 79 LEU E O 1
ATOM 4332 N N . ALA E 1 81 ? 24.714 59.596 35.027 1.00 19.62 80 ALA E N 1
ATOM 4333 C CA . ALA E 1 81 ? 24.849 58.138 34.806 1.00 19.78 80 ALA E CA 1
ATOM 4334 C C . ALA E 1 81 ? 25.603 57.822 33.528 1.00 20.33 80 ALA E C 1
ATOM 4335 O O . ALA E 1 81 ? 26.465 56.923 33.492 1.00 19.68 80 ALA E O 1
ATOM 4337 N N . ASP E 1 82 ? 25.291 58.534 32.456 1.00 17.95 81 ASP E N 1
ATOM 4338 C CA . ASP E 1 82 ? 26.013 58.349 31.217 1.00 19.32 81 ASP E CA 1
ATOM 4339 C C . ASP E 1 82 ? 27.489 58.616 31.415 1.00 17.25 81 ASP E C 1
ATOM 4340 O O . ASP E 1 82 ? 28.305 57.834 30.960 1.00 18.56 81 ASP E O 1
ATOM 4353 N N . ALA E 1 84 ? 29.266 58.421 34.125 1.00 20.11 83 ALA E N 1
ATOM 4354 C CA . ALA E 1 84 ? 29.802 57.366 34.987 1.00 21.47 83 ALA E CA 1
ATOM 4355 C C . ALA E 1 84 ? 30.085 56.102 34.168 1.00 20.44 83 ALA E C 1
ATOM 4356 O O . ALA E 1 84 ? 31.127 55.461 34.280 1.00 22.37 83 ALA E O 1
ATOM 4358 N N . TYR E 1 85 ? 29.145 55.786 33.289 1.00 20.11 84 TYR E N 1
ATOM 4359 C CA . TYR E 1 85 ? 29.240 54.646 32.412 1.00 19.33 84 TYR E CA 1
ATOM 4360 C C . TYR E 1 85 ? 30.406 54.769 31.449 1.00 21.53 84 TYR E C 1
ATOM 4361 O O . TYR E 1 85 ? 31.156 53.801 31.224 1.00 20.32 84 TYR E O 1
ATOM 4370 N N . LEU E 1 86 ? 30.579 55.962 30.890 1.00 21.91 85 LEU E N 1
ATOM 4371 C CA . LEU E 1 86 ? 31.623 56.153 29.870 1.00 22.15 85 LEU E CA 1
ATOM 4372 C C . LEU E 1 86 ? 33.032 56.221 30.480 1.00 23.92 85 LEU E C 1
ATOM 4373 O O . LEU E 1 86 ? 34.030 56.008 29.778 1.00 25.18 85 LEU E O 1
ATOM 4378 N N . LYS E 1 87 ? 33.133 56.492 31.776 1.00 25.39 86 LYS E N 1
ATOM 4379 C CA . LYS E 1 87 ? 34.457 56.670 32.403 1.00 28.83 86 LYS E CA 1
ATOM 4380 C C . LYS E 1 87 ? 35.394 55.460 32.251 1.00 28.84 86 LYS E C 1
ATOM 4381 O O . LYS E 1 87 ? 36.611 55.621 32.116 1.00 29.65 86 LYS E O 1
ATOM 4384 N N . GLY E 1 88 ? 34.837 54.252 32.280 1.00 28.26 87 GLY E N 1
ATOM 4385 C CA . GLY E 1 88 ? 35.632 53.027 32.114 1.00 28.77 87 GLY E CA 1
ATOM 4386 C C . GLY E 1 88 ? 35.686 52.470 30.696 1.00 29.87 87 GLY E C 1
ATOM 4387 O O . GLY E 1 88 ? 36.194 51.353 30.471 1.00 31.91 87 GLY E O 1
ATOM 4388 N N . LEU E 1 89 ? 35.201 53.242 29.728 1.00 25.79 88 LEU E N 1
ATOM 4389 C CA . LEU E 1 89 ? 35.157 52.793 28.351 1.00 26.26 88 LEU E CA 1
ATOM 4390 C C . LEU E 1 89 ? 36.049 53.649 27.466 1.00 27.03 88 LEU E C 1
ATOM 4391 O O . LEU E 1 89 ? 36.354 54.791 27.804 1.00 25.36 88 LEU E O 1
ATOM 4396 N N . THR E 1 90 ? 36.476 53.051 26.354 1.00 23.69 89 THR E N 1
ATOM 4397 C CA . THR E 1 90 ? 37.064 53.769 25.253 1.00 25.19 89 THR E CA 1
ATOM 4398 C C . THR E 1 90 ? 36.025 53.647 24.156 1.00 24.98 89 THR E C 1
ATOM 4399 O O . THR E 1 90 ? 35.440 52.582 23.947 1.00 24.21 89 THR E O 1
ATOM 4403 N N . ILE E 1 91 ? 35.769 54.752 23.485 1.00 22.87 90 ILE E N 1
ATOM 4404 C CA . ILE E 1 91 ? 34.764 54.798 22.433 1.00 22.55 90 ILE E CA 1
ATOM 4405 C C . ILE E 1 91 ? 35.512 55.147 21.169 1.00 23.81 90 ILE E C 1
ATOM 4406 O O . ILE E 1 91 ? 36.136 56.202 21.081 1.00 24.37 90 ILE E O 1
ATOM 4411 N N . THR E 1 92 ? 35.485 54.233 20.222 1.00 20.59 91 THR E N 1
ATOM 4412 C CA . THR E 1 92 ? 36.197 54.418 18.987 1.00 23.33 91 THR E CA 1
ATOM 4413 C C . THR E 1 92 ? 35.197 54.553 17.820 1.00 24.06 91 THR E C 1
ATOM 4414 O O . THR E 1 92 ? 34.489 53.606 17.510 1.00 20.30 91 THR E O 1
ATOM 4418 N N . PRO E 1 93 ? 35.115 55.749 17.205 1.00 25.51 92 PRO E N 1
ATOM 4419 C CA . PRO E 1 93 ? 34.248 55.994 16.028 1.00 24.74 92 PRO E CA 1
ATOM 4420 C C . PRO E 1 93 ? 34.559 55.047 14.885 1.00 21.78 92 PRO E C 1
ATOM 4421 O O . PRO E 1 93 ? 35.740 54.865 14.554 1.00 22.54 92 PRO E O 1
ATOM 4425 N N . LYS E 1 94 ? 33.517 54.433 14.320 1.00 18.87 93 LYS E N 1
ATOM 4426 C CA . LYS E 1 94 ? 33.642 53.514 13.206 1.00 19.83 93 LYS E CA 1
ATOM 4427 C C . LYS E 1 94 ? 33.077 54.092 11.921 1.00 21.84 93 LYS E C 1
ATOM 4428 O O . LYS E 1 94 ? 33.656 53.914 10.858 1.00 22.84 93 LYS E O 1
ATOM 4434 N N . GLU E 1 95 ? 31.969 54.809 12.013 1.00 23.49 94 GLU E N 1
ATOM 4435 C CA . GLU E 1 95 ? 31.458 55.574 10.891 1.00 23.94 94 GLU E CA 1
ATOM 4436 C C . GLU E 1 95 ? 30.608 56.747 11.364 1.00 22.21 94 GLU E C 1
ATOM 4437 O O . GLU E 1 95 ? 29.996 56.729 12.439 1.00 22.05 94 GLU E O 1
ATOM 4443 N N . HIS E 1 96 ? 30.609 57.800 10.570 1.00 20.56 95 HIS E N 1
ATOM 4444 C CA . HIS E 1 96 ? 29.948 59.051 10.944 1.00 20.45 95 HIS E CA 1
ATOM 4445 C C . HIS E 1 96 ? 29.629 59.894 9.727 1.00 20.92 95 HIS E C 1
ATOM 4446 O O . HIS E 1 96 ? 30.521 60.249 8.987 1.00 22.74 95 HIS E O 1
ATOM 4453 N N . GLN E 1 97 ? 28.357 60.200 9.531 1.00 21.29 96 GLN E N 1
ATOM 4454 C CA . GLN E 1 97 ? 27.935 61.060 8.449 1.00 21.11 96 GLN E CA 1
ATOM 4455 C C . GLN E 1 97 ? 27.130 62.211 9.018 1.00 19.30 96 GLN E C 1
ATOM 4456 O O . GLN E 1 97 ? 26.292 62.031 9.876 1.00 20.87 96 GLN E O 1
ATOM 4462 N N . ILE E 1 98 ? 27.413 63.410 8.551 1.00 20.18 97 ILE E N 1
ATOM 4463 C CA . ILE E 1 98 ? 26.562 64.525 8.857 1.00 21.67 97 ILE E CA 1
ATOM 4464 C C . ILE E 1 98 ? 26.053 65.049 7.536 1.00 21.31 97 ILE E C 1
ATOM 4465 O O . ILE E 1 98 ? 26.832 65.292 6.616 1.00 23.50 97 ILE E O 1
ATOM 4470 N N . THR E 1 99 ? 24.740 65.145 7.450 1.00 22.54 98 THR E N 1
ATOM 4471 C CA . THR E 1 99 ? 24.029 65.642 6.299 1.00 20.67 98 THR E CA 1
ATOM 4472 C C . THR E 1 99 ? 23.279 66.901 6.695 1.00 20.34 98 THR E C 1
ATOM 4473 O O . THR E 1 99 ? 22.516 66.907 7.647 1.00 18.93 98 THR E O 1
ATOM 4477 N N . ILE E 1 100 ? 23.506 67.969 5.942 1.00 23.38 99 ILE E N 1
ATOM 4478 C CA . ILE E 1 100 ? 22.909 69.280 6.201 1.00 24.30 99 ILE E CA 1
ATOM 4479 C C . ILE E 1 100 ? 21.852 69.592 5.153 1.00 26.07 99 ILE E C 1
ATOM 4480 O O . ILE E 1 100 ? 22.117 69.486 3.949 1.00 25.78 99 ILE E O 1
ATOM 4485 N N . THR E 1 101 ? 20.653 69.917 5.616 1.00 25.30 100 THR E N 1
ATOM 4486 C CA . THR E 1 101 ? 19.536 70.290 4.752 1.00 25.46 100 THR E CA 1
ATOM 4487 C C . THR E 1 101 ? 18.975 71.604 5.258 1.00 24.93 100 THR E C 1
ATOM 4488 O O . THR E 1 101 ? 18.149 71.637 6.184 1.00 21.22 100 THR E O 1
ATOM 4492 N N . GLY E 1 102 ? 19.396 72.693 4.620 1.00 26.09 101 GLY E N 1
ATOM 4493 C CA . GLY E 1 102 ? 19.036 74.006 5.084 1.00 24.37 101 GLY E CA 1
ATOM 4494 C C . GLY E 1 102 ? 19.666 74.214 6.438 1.00 23.93 101 GLY E C 1
ATOM 4495 O O . GLY E 1 102 ? 20.862 74.021 6.598 1.00 28.32 101 GLY E O 1
ATOM 4496 N N . ASP E 1 103 ? 18.860 74.609 7.405 1.00 19.48 102 ASP E N 1
ATOM 4497 C CA . ASP E 1 103 ? 19.310 74.828 8.760 1.00 22.45 102 ASP E CA 1
ATOM 4498 C C . ASP E 1 103 ? 19.015 73.638 9.694 1.00 19.76 102 ASP E C 1
ATOM 4499 O O . ASP E 1 103 ? 18.919 73.792 10.917 1.00 18.99 102 ASP E O 1
ATOM 4504 N N . ILE E 1 104 ? 18.904 72.454 9.100 1.00 18.39 103 ILE E N 1
ATOM 4505 C CA . ILE E 1 104 ? 18.835 71.235 9.866 1.00 16.37 103 ILE E CA 1
ATOM 4506 C C . ILE E 1 104 ? 20.025 70.374 9.505 1.00 18.61 103 ILE E C 1
ATOM 4507 O O . ILE E 1 104 ? 20.383 70.232 8.317 1.00 19.91 103 ILE E O 1
ATOM 4512 N N . ALA E 1 105 ? 20.680 69.813 10.522 1.00 13.91 104 ALA E N 1
ATOM 4513 C CA . ALA E 1 105 ? 21.747 68.830 10.281 1.00 16.72 104 ALA E CA 1
ATOM 4514 C C . ALA E 1 105 ? 21.352 67.491 10.978 1.00 16.78 104 ALA E C 1
ATOM 4515 O O . ALA E 1 105 ? 20.710 67.519 12.013 1.00 17.81 104 ALA E O 1
ATOM 4517 N N . ILE E 1 106 ? 21.696 66.360 10.360 1.00 14.40 105 ILE E N 1
ATOM 4518 C CA . ILE E 1 106 ? 21.405 65.023 10.858 1.00 14.00 105 ILE E CA 1
ATOM 4519 C C . ILE E 1 106 ? 22.773 64.346 10.965 1.00 19.57 105 ILE E C 1
ATOM 4520 O O . ILE E 1 106 ? 23.535 64.304 9.992 1.00 18.92 105 ILE E O 1
ATOM 4525 N N . SER E 1 107 ? 23.099 63.878 12.165 1.00 14.53 106 SER E N 1
ATOM 4526 C CA . SER E 1 107 ? 24.369 63.210 12.414 1.00 14.87 106 SER E CA 1
ATOM 4527 C C . SER E 1 107 ? 24.057 61.784 12.757 1.00 16.75 106 SER E C 1
ATOM 4528 O O . SER E 1 107 ? 23.230 61.542 13.614 1.00 17.98 106 SER E O 1
ATOM 4531 N N . THR E 1 108 ? 24.643 60.850 12.016 1.00 16.06 107 THR E N 1
ATOM 4532 C CA . THR E 1 108 ? 24.409 59.419 12.255 1.00 18.12 107 THR E CA 1
ATOM 4533 C C . THR E 1 108 ? 25.771 58.762 12.419 1.00 18.89 107 THR E C 1
ATOM 4534 O O . THR E 1 108 ? 26.609 58.813 11.516 1.00 19.00 107 THR E O 1
ATOM 4538 N N . SER E 1 109 ? 25.998 58.170 13.585 1.00 17.50 108 SER E N 1
ATOM 4539 C CA . SER E 1 109 ? 27.279 57.550 13.841 1.00 19.00 108 SER E CA 1
ATOM 4540 C C . SER E 1 109 ? 27.167 56.183 14.535 1.00 19.41 108 SER E C 1
ATOM 4541 O O . SER E 1 109 ? 26.194 55.877 15.230 1.00 17.35 108 SER E O 1
ATOM 4544 N N . ILE E 1 110 ? 28.180 55.364 14.293 1.00 19.73 109 ILE E N 1
ATOM 4545 C CA . ILE E 1 110 ? 28.321 54.075 14.947 1.00 18.51 109 ILE E CA 1
ATOM 4546 C C . ILE E 1 110 ? 29.718 54.033 15.514 1.00 19.77 109 ILE E C 1
ATOM 4547 O O . ILE E 1 110 ? 30.655 54.396 14.817 1.00 16.66 109 ILE E O 1
ATOM 4552 N N . SER E 1 111 ? 29.831 53.626 16.781 1.00 20.16 110 SER E N 1
ATOM 4553 C CA . SER E 1 111 ? 31.118 53.586 17.489 1.00 22.88 110 SER E CA 1
ATOM 4554 C C . SER E 1 111 ? 31.269 52.270 18.223 1.00 23.19 110 SER E C 1
ATOM 4555 O O . SER E 1 111 ? 30.276 51.593 18.522 1.00 23.17 110 SER E O 1
ATOM 4558 N N . HIS E 1 112 ? 32.524 51.925 18.509 1.00 23.68 111 HIS E N 1
ATOM 4559 C CA . HIS E 1 112 ? 32.860 50.688 19.191 1.00 21.41 111 HIS E CA 1
ATOM 4560 C C . HIS E 1 112 ? 33.201 51.052 20.617 1.00 21.21 111 HIS E C 1
ATOM 4561 O O . HIS E 1 112 ? 34.156 51.793 20.853 1.00 21.10 111 HIS E O 1
ATOM 4568 N N . ALA E 1 113 ? 32.401 50.552 21.556 1.00 20.94 112 ALA E N 1
ATOM 4569 C CA . ALA E 1 113 ? 32.602 50.746 23.006 1.00 22.28 112 ALA E CA 1
ATOM 4570 C C . ALA E 1 113 ? 33.331 49.543 23.581 1.00 22.15 112 ALA E C 1
ATOM 4571 O O . ALA E 1 113 ? 32.888 48.395 23.412 1.00 18.22 112 ALA E O 1
ATOM 4573 N N . GLN E 1 114 ? 34.432 49.812 24.278 1.00 21.77 113 GLN E N 1
ATOM 4574 C CA . GLN E 1 114 ? 35.214 48.766 24.910 1.00 21.82 113 GLN E CA 1
ATOM 4575 C C . GLN E 1 114 ? 35.646 49.129 26.301 1.00 23.69 113 GLN E C 1
ATOM 4576 O O . GLN E 1 114 ? 36.192 50.212 26.525 1.00 23.18 113 GLN E O 1
ATOM 4582 N N . GLY E 1 115 ? 35.448 48.199 27.232 1.00 25.03 114 GLY E N 1
ATOM 4583 C CA . GLY E 1 115 ? 35.922 48.385 28.592 1.00 24.25 114 GLY E CA 1
ATOM 4584 C C . GLY E 1 115 ? 35.143 47.529 29.569 1.00 26.33 114 GLY E C 1
ATOM 4585 O O . GLY E 1 115 ? 34.759 46.369 29.270 1.00 26.07 114 GLY E O 1
ATOM 4586 N N . GLU E 1 116 ? 34.912 48.074 30.756 1.00 26.40 115 GLU E N 1
ATOM 4587 C CA . GLU E 1 116 ? 34.162 47.350 31.755 1.00 27.35 115 GLU E CA 1
ATOM 4588 C C . GLU E 1 116 ? 33.223 48.316 32.423 1.00 26.47 115 GLU E C 1
ATOM 4589 O O . GLU E 1 116 ? 33.418 49.518 32.344 1.00 27.63 115 GLU E O 1
ATOM 4592 N N . TYR E 1 117 ? 32.195 47.774 33.049 1.00 25.83 116 TYR E N 1
ATOM 4593 C CA . TYR E 1 117 ? 31.252 48.567 33.819 1.00 24.43 116 TYR E CA 1
ATOM 4594 C C . TYR E 1 117 ? 30.623 47.652 34.845 1.00 25.35 116 TYR E C 1
ATOM 4595 O O . TYR E 1 117 ? 30.118 46.584 34.505 1.00 24.05 116 TYR E O 1
ATOM 4604 N N . LYS E 1 118 ? 30.657 48.082 36.099 1.00 24.21 117 LYS E N 1
ATOM 4605 C CA . LYS E 1 118 ? 30.177 47.273 37.197 1.00 26.02 117 LYS E CA 1
ATOM 4606 C C . LYS E 1 118 ? 30.764 45.859 37.147 1.00 29.61 117 LYS E C 1
ATOM 4607 O O . LYS E 1 118 ? 30.045 44.879 37.406 1.00 29.91 117 LYS E O 1
ATOM 4613 N N . GLY E 1 119 ? 32.058 45.759 36.840 1.00 28.54 118 GLY E N 1
ATOM 4614 C CA . GLY E 1 119 ? 32.709 44.472 36.743 1.00 33.07 118 GLY E CA 1
ATOM 4615 C C . GLY E 1 119 ? 32.371 43.614 35.520 1.00 33.68 118 GLY E C 1
ATOM 4616 O O . GLY E 1 119 ? 32.919 42.533 35.381 1.00 35.24 118 GLY E O 1
ATOM 4617 N N . LYS E 1 120 ? 31.491 44.066 34.628 1.00 32.69 119 LYS E N 1
ATOM 4618 C CA . LYS E 1 120 ? 31.179 43.296 33.418 1.00 30.41 119 LYS E CA 1
ATOM 4619 C C . LYS E 1 120 ? 31.889 43.887 32.190 1.00 30.69 119 LYS E C 1
ATOM 4620 O O . LYS E 1 120 ? 32.020 45.108 32.034 1.00 25.30 119 LYS E O 1
ATOM 4622 N N . SER E 1 121 ? 32.357 42.999 31.320 1.00 31.16 120 SER E N 1
ATOM 4623 C CA . SER E 1 121 ? 33.084 43.400 30.135 1.00 31.68 120 SER E CA 1
ATOM 4624 C C . SER E 1 121 ? 32.133 44.018 29.129 1.00 29.86 120 SER E C 1
ATOM 4625 O O . SER E 1 121 ? 31.021 43.552 28.969 1.00 28.47 120 SER E O 1
ATOM 4628 N N . ILE E 1 122 ? 32.555 45.104 28.487 1.00 29.04 121 ILE E N 1
ATOM 4629 C CA . ILE E 1 122 ? 31.757 45.737 27.460 1.00 28.01 121 ILE E CA 1
ATOM 4630 C C . ILE E 1 122 ? 32.528 45.720 26.152 1.00 27.17 121 ILE E C 1
ATOM 4631 O O . ILE E 1 122 ? 33.710 46.081 26.104 1.00 24.47 121 ILE E O 1
ATOM 4636 N N . ASP E 1 123 ? 31.841 45.263 25.105 1.00 27.84 122 ASP E N 1
ATOM 4637 C CA . ASP E 1 123 ? 32.428 45.150 23.785 1.00 27.17 122 ASP E CA 1
ATOM 4638 C C . ASP E 1 123 ? 31.258 45.174 22.806 1.00 28.45 122 ASP E C 1
ATOM 4639 O O . ASP E 1 123 ? 30.615 44.155 22.508 1.00 28.35 122 ASP E O 1
ATOM 4644 N N . SER E 1 124 ? 30.933 46.359 22.335 1.00 25.52 123 SER E N 1
ATOM 4645 C CA . SER E 1 124 ? 29.741 46.481 21.516 1.00 29.11 123 SER E CA 1
ATOM 4646 C C . SER E 1 124 ? 29.719 47.727 20.651 1.00 25.40 123 SER E C 1
ATOM 4647 O O . SER E 1 124 ? 30.498 48.678 20.831 1.00 23.83 123 SER E O 1
ATOM 4658 N N . THR E 1 126 ? 27.728 50.934 19.416 1.00 23.21 125 THR E N 1
ATOM 4659 C CA . THR E 1 126 ? 26.694 51.857 19.869 1.00 22.84 125 THR E CA 1
ATOM 4660 C C . THR E 1 126 ? 26.275 52.699 18.644 1.00 21.56 125 THR E C 1
ATOM 4661 O O . THR E 1 126 ? 27.059 52.888 17.716 1.00 22.87 125 THR E O 1
ATOM 4673 N N . GLU E 1 128 ? 24.031 56.178 17.193 1.00 18.95 127 GLU E N 1
ATOM 4674 C CA . GLU E 1 128 ? 23.590 57.494 17.516 1.00 17.65 127 GLU E CA 1
ATOM 4675 C C . GLU E 1 128 ? 23.042 58.233 16.316 1.00 17.27 127 GLU E C 1
ATOM 4676 O O . GLU E 1 128 ? 23.704 58.345 15.309 1.00 18.26 127 GLU E O 1
ATOM 4682 N N . THR E 1 129 ? 21.827 58.743 16.476 1.00 17.57 128 THR E N 1
ATOM 4683 C CA . THR E 1 129 ? 21.201 59.686 15.551 1.00 17.47 128 THR E CA 1
ATOM 4684 C C . THR E 1 129 ? 20.988 60.995 16.338 1.00 17.40 128 THR E C 1
ATOM 4685 O O . THR E 1 129 ? 20.359 60.998 17.406 1.00 16.58 128 THR E O 1
ATOM 4689 N N . LEU E 1 130 ? 21.523 62.097 15.798 1.00 16.85 129 LEU E N 1
ATOM 4690 C CA . LEU E 1 130 ? 21.315 63.430 16.348 1.00 15.75 129 LEU E CA 1
ATOM 4691 C C . LEU E 1 130 ? 20.709 64.348 15.292 1.00 17.48 129 LEU E C 1
ATOM 4692 O O . LEU E 1 130 ? 21.068 64.250 14.113 1.00 14.98 129 LEU E O 1
ATOM 4697 N N . VAL E 1 131 ? 19.761 65.163 15.730 1.00 14.35 130 VAL E N 1
ATOM 4698 C CA . VAL E 1 131 ? 19.190 66.249 14.965 1.00 17.03 130 VAL E CA 1
ATOM 4699 C C . VAL E 1 131 ? 19.736 67.559 15.578 1.00 14.90 130 VAL E C 1
ATOM 4700 O O . VAL E 1 131 ? 19.716 67.723 16.809 1.00 17.60 130 VAL E O 1
ATOM 4704 N N . LEU E 1 132 ? 20.240 68.432 14.719 1.00 17.61 131 LEU E N 1
ATOM 4705 C CA . LEU E 1 132 ? 20.777 69.733 15.088 1.00 17.47 131 LEU E CA 1
ATOM 4706 C C . LEU E 1 132 ? 20.066 70.801 14.266 1.00 18.95 131 LEU E C 1
ATOM 4707 O O . LEU E 1 132 ? 19.619 70.555 13.109 1.00 17.95 131 LEU E O 1
ATOM 4712 N N . ILE E 1 133 ? 19.862 71.942 14.903 1.00 19.63 132 ILE E N 1
ATOM 4713 C CA . ILE E 1 133 ? 19.270 73.084 14.246 1.00 17.13 132 ILE E CA 1
ATOM 4714 C C . ILE E 1 133 ? 20.287 74.207 14.290 1.00 16.47 132 ILE E C 1
ATOM 4715 O O . ILE E 1 133 ? 21.026 74.352 15.304 1.00 14.64 132 ILE E O 1
ATOM 4720 N N . LYS E 1 134 ? 20.370 74.933 13.173 1.00 19.59 133 LYS E N 1
ATOM 4721 C CA . LYS E 1 134 ? 21.139 76.202 13.081 1.00 18.16 133 LYS E CA 1
ATOM 4722 C C . LYS E 1 134 ? 20.218 77.332 13.560 1.00 19.31 133 LYS E C 1
ATOM 4723 O O . LYS E 1 134 ? 19.284 77.733 12.869 1.00 20.17 133 LYS E O 1
ATOM 4729 N N . GLN E 1 135 ? 20.505 77.840 14.746 1.00 17.20 134 GLN E N 1
ATOM 4730 C CA . GLN E 1 135 ? 19.688 78.856 15.410 1.00 17.47 134 GLN E CA 1
ATOM 4731 C C . GLN E 1 135 ? 19.870 80.278 14.846 1.00 17.71 134 GLN E C 1
ATOM 4732 O O . GLN E 1 135 ? 20.611 80.502 13.872 1.00 17.23 134 GLN E O 1
ATOM 4738 N N . ALA E 1 136 ? 19.152 81.223 15.455 1.00 21.24 135 ALA E N 1
ATOM 4739 C CA . ALA E 1 136 ? 19.163 82.622 15.036 1.00 19.69 135 ALA E CA 1
ATOM 4740 C C . ALA E 1 136 ? 20.558 83.216 15.117 1.00 20.94 135 ALA E C 1
ATOM 4741 O O . ALA E 1 136 ? 20.884 84.127 14.341 1.00 19.24 135 ALA E O 1
ATOM 4743 N N . ASP E 1 137 ? 21.378 82.704 16.032 1.00 20.68 136 ASP E N 1
ATOM 4744 C CA . ASP E 1 137 ? 22.770 83.178 16.164 1.00 21.50 136 ASP E CA 1
ATOM 4745 C C . ASP E 1 137 ? 23.782 82.481 15.259 1.00 22.49 136 ASP E C 1
ATOM 4746 O O . ASP E 1 137 ? 24.988 82.693 15.410 1.00 19.16 136 ASP E O 1
ATOM 4751 N N . GLY E 1 138 ? 23.279 81.661 14.330 1.00 22.61 137 GLY E N 1
ATOM 4752 C CA . GLY E 1 138 ? 24.094 80.870 13.437 1.00 20.81 137 GLY E CA 1
ATOM 4753 C C . GLY E 1 138 ? 24.803 79.708 14.105 1.00 22.67 137 GLY E C 1
ATOM 4754 O O . GLY E 1 138 ? 25.652 79.097 13.469 1.00 24.69 137 GLY E O 1
ATOM 4755 N N . ARG E 1 139 ? 24.483 79.407 15.367 1.00 20.86 138 ARG E N 1
ATOM 4756 C CA . ARG E 1 139 ? 25.141 78.310 16.083 1.00 21.12 138 ARG E CA 1
ATOM 4757 C C . ARG E 1 139 ? 24.252 77.060 16.093 1.00 19.96 138 ARG E C 1
ATOM 4758 O O . ARG E 1 139 ? 23.013 77.125 16.173 1.00 21.80 138 ARG E O 1
ATOM 4766 N N . TRP E 1 140 ? 24.899 75.923 15.908 1.00 18.95 139 TRP E N 1
ATOM 4767 C CA . TRP E 1 140 ? 24.234 74.633 15.882 1.00 17.68 139 TRP E CA 1
ATOM 4768 C C . TRP E 1 140 ? 23.974 74.068 17.277 1.00 16.44 139 TRP E C 1
ATOM 4769 O O . TRP E 1 140 ? 24.827 74.141 18.157 1.00 16.45 139 TRP E O 1
ATOM 4780 N N . LYS E 1 141 ? 22.785 73.536 17.520 1.00 19.36 140 LYS E N 1
ATOM 4781 C CA . LYS E 1 141 ? 22.475 72.948 18.831 1.00 18.04 140 LYS E CA 1
ATOM 4782 C C . LYS E 1 141 ? 21.756 71.655 18.588 1.00 17.19 140 LYS E C 1
ATOM 4783 O O . LYS E 1 141 ? 20.944 71.574 17.682 1.00 18.48 140 LYS E O 1
ATOM 4789 N N . ILE E 1 142 ? 22.011 70.666 19.424 1.00 16.74 141 ILE E N 1
ATOM 4790 C CA . ILE E 1 142 ? 21.360 69.384 19.303 1.00 15.82 141 ILE E CA 1
ATOM 4791 C C . ILE E 1 142 ? 19.943 69.446 19.868 1.00 15.56 141 ILE E C 1
ATOM 4792 O O . ILE E 1 142 ? 19.726 69.804 21.029 1.00 15.84 141 ILE E O 1
ATOM 4797 N N . THR E 1 143 ? 18.973 69.037 19.062 1.00 16.44 142 THR E N 1
ATOM 4798 C CA . THR E 1 143 ? 17.583 69.045 19.514 1.00 16.74 142 THR E CA 1
ATOM 4799 C C . THR E 1 143 ? 16.977 67.661 19.765 1.00 17.30 142 THR E C 1
ATOM 4800 O O . THR E 1 143 ? 15.923 67.560 20.434 1.00 14.68 142 THR E O 1
ATOM 4804 N N . HIS E 1 144 ? 17.610 66.611 19.234 1.00 16.66 143 HIS E N 1
ATOM 4805 C CA . HIS E 1 144 ? 17.082 65.217 19.434 1.00 17.79 143 HIS E CA 1
ATOM 4806 C C . HIS E 1 144 ? 18.269 64.281 19.402 1.00 15.18 143 HIS E C 1
ATOM 4807 O O . HIS E 1 144 ? 19.169 64.470 18.599 1.00 15.47 143 HIS E O 1
ATOM 4814 N N . VAL E 1 145 ? 18.260 63.314 20.319 1.00 13.48 144 VAL E N 1
ATOM 4815 C CA . VAL E 1 145 ? 19.303 62.302 20.493 1.00 15.10 144 VAL E CA 1
ATOM 4816 C C . VAL E 1 145 ? 18.578 60.966 20.573 1.00 19.10 144 VAL E C 1
ATOM 4817 O O . VAL E 1 145 ? 17.630 60.830 21.362 1.00 15.46 144 VAL E O 1
ATOM 4821 N N . HIS E 1 146 ? 18.957 60.012 19.723 1.00 16.03 145 HIS E N 1
ATOM 4822 C CA . HIS E 1 146 ? 18.473 58.607 19.818 1.00 15.60 145 HIS E CA 1
ATOM 4823 C C . HIS E 1 146 ? 19.725 57.730 19.921 1.00 15.72 145 HIS E C 1
ATOM 4824 O O . HIS E 1 146 ? 20.545 57.703 19.031 1.00 15.26 145 HIS E O 1
ATOM 4831 N N . TRP E 1 147 ? 19.835 57.039 21.041 1.00 14.53 146 TRP E N 1
ATOM 4832 C CA . TRP E 1 147 ? 20.908 56.163 21.331 1.00 15.55 146 TRP E CA 1
ATOM 4833 C C . TRP E 1 147 ? 20.394 54.752 21.414 1.00 16.69 146 TRP E C 1
ATOM 4834 O O . TRP E 1 147 ? 19.321 54.514 21.974 1.00 16.38 146 TRP E O 1
ATOM 4845 N N . SER E 1 148 ? 21.178 53.822 20.859 1.00 18.20 147 SER E N 1
ATOM 4846 C CA . SER E 1 148 ? 20.942 52.402 21.041 1.00 20.10 147 SER E CA 1
ATOM 4847 C C . SER E 1 148 ? 22.261 51.627 20.913 1.00 21.32 147 SER E C 1
ATOM 4848 O O . SER E 1 148 ? 23.318 52.194 20.615 1.00 21.01 147 SER E O 1
ATOM 4852 N N . ASP F 1 29 ? -0.290 65.296 11.066 1.00 42.45 28 ASP F N 1
ATOM 4853 C CA . ASP F 1 29 ? -1.138 65.402 9.838 1.00 42.74 28 ASP F CA 1
ATOM 4854 C C . ASP F 1 29 ? -0.601 66.409 8.806 1.00 37.88 28 ASP F C 1
ATOM 4855 O O . ASP F 1 29 ? -0.987 67.594 8.733 1.00 39.65 28 ASP F O 1
ATOM 4860 N N . SER F 1 30 ? 0.270 65.872 7.986 1.00 30.66 29 SER F N 1
ATOM 4861 C CA . SER F 1 30 ? 1.005 66.594 6.994 1.00 25.83 29 SER F CA 1
ATOM 4862 C C . SER F 1 30 ? 1.321 65.492 6.023 1.00 22.17 29 SER F C 1
ATOM 4863 O O . SER F 1 30 ? 1.121 64.330 6.374 1.00 21.41 29 SER F O 1
ATOM 4866 N N . ALA F 1 31 ? 1.816 65.849 4.835 1.00 22.00 30 ALA F N 1
ATOM 4867 C CA . ALA F 1 31 ? 2.269 64.854 3.839 1.00 20.91 30 ALA F CA 1
ATOM 4868 C C . ALA F 1 31 ? 3.338 63.992 4.412 1.00 17.61 30 ALA F C 1
ATOM 4869 O O . ALA F 1 31 ? 3.344 62.785 4.202 1.00 17.21 30 ALA F O 1
ATOM 4871 N N . ALA F 1 32 ? 4.267 64.591 5.154 1.00 19.43 31 ALA F N 1
ATOM 4872 C CA . ALA F 1 32 ? 5.338 63.802 5.771 1.00 19.04 31 ALA F CA 1
ATOM 4873 C C . ALA F 1 32 ? 4.767 62.812 6.803 1.00 18.88 31 ALA F C 1
ATOM 4874 O O . ALA F 1 32 ? 5.165 61.642 6.852 1.00 18.90 31 ALA F O 1
ATOM 4876 N N . GLY F 1 33 ? 3.836 63.270 7.634 1.00 18.52 32 GLY F N 1
ATOM 4877 C CA . GLY F 1 33 ? 3.145 62.395 8.563 1.00 19.60 32 GLY F CA 1
ATOM 4878 C C . GLY F 1 33 ? 2.376 61.251 7.899 1.00 18.84 32 GLY F C 1
ATOM 4879 O O . GLY F 1 33 ? 2.293 60.156 8.425 1.00 17.79 32 GLY F O 1
ATOM 4880 N N . ASN F 1 34 ? 1.767 61.516 6.754 1.00 17.43 33 ASN F N 1
ATOM 4881 C CA . ASN F 1 34 ? 1.067 60.477 6.026 1.00 16.86 33 ASN F CA 1
ATOM 4882 C C . ASN F 1 34 ? 2.030 59.381 5.537 1.00 16.54 33 ASN F C 1
ATOM 4883 O O . ASN F 1 34 ? 1.683 58.213 5.519 1.00 15.96 33 ASN F O 1
ATOM 4888 N N . VAL F 1 35 ? 3.231 59.761 5.107 1.00 14.53 34 VAL F N 1
ATOM 4889 C CA . VAL F 1 35 ? 4.170 58.750 4.659 1.00 13.71 34 VAL F CA 1
ATOM 4890 C C . VAL F 1 35 ? 4.612 57.914 5.883 1.00 13.82 34 VAL F C 1
ATOM 4891 O O . VAL F 1 35 ? 4.802 56.729 5.773 1.00 15.22 34 VAL F O 1
ATOM 4895 N N . VAL F 1 36 ? 4.891 58.576 7.004 1.00 16.48 35 VAL F N 1
ATOM 4896 C CA . VAL F 1 36 ? 5.171 57.843 8.260 1.00 16.45 35 VAL F CA 1
ATOM 4897 C C . VAL F 1 36 ? 4.059 56.838 8.635 1.00 18.66 35 VAL F C 1
ATOM 4898 O O . VAL F 1 36 ? 4.343 55.700 8.934 1.00 19.51 35 VAL F O 1
ATOM 4902 N N . LYS F 1 37 ? 2.793 57.266 8.611 1.00 19.09 36 LYS F N 1
ATOM 4903 C CA . LYS F 1 37 ? 1.690 56.385 8.973 1.00 21.58 36 LYS F CA 1
ATOM 4904 C C . LYS F 1 37 ? 1.541 55.232 7.964 1.00 20.57 36 LYS F C 1
ATOM 4905 O O . LYS F 1 37 ? 1.312 54.116 8.331 1.00 19.00 36 LYS F O 1
ATOM 4911 N N . GLN F 1 38 ? 1.667 55.539 6.678 1.00 20.96 37 GLN F N 1
ATOM 4912 C CA . GLN F 1 38 ? 1.681 54.558 5.592 1.00 19.73 37 GLN F CA 1
ATOM 4913 C C . GLN F 1 38 ? 2.780 53.484 5.715 1.00 20.42 37 GLN F C 1
ATOM 4914 O O . GLN F 1 38 ? 2.567 52.309 5.440 1.00 19.43 37 GLN F O 1
ATOM 4920 N N . PHE F 1 39 ? 3.962 53.926 6.101 1.00 18.25 38 PHE F N 1
ATOM 4921 C CA . PHE F 1 39 ? 5.114 53.070 6.331 1.00 18.02 38 PHE F CA 1
ATOM 4922 C C . PHE F 1 39 ? 4.859 52.080 7.474 1.00 17.18 38 PHE F C 1
ATOM 4923 O O . PHE F 1 39 ? 5.048 50.868 7.315 1.00 20.68 38 PHE F O 1
ATOM 4931 N N . HIS F 1 40 ? 4.400 52.594 8.602 1.00 16.59 39 HIS F N 1
ATOM 4932 C CA . HIS F 1 40 ? 4.048 51.780 9.761 1.00 18.63 39 HIS F CA 1
ATOM 4933 C C . HIS F 1 40 ? 2.993 50.757 9.422 1.00 20.67 39 HIS F C 1
ATOM 4934 O O . HIS F 1 40 ? 3.117 49.609 9.808 1.00 17.96 39 HIS F O 1
ATOM 4941 N N . ALA F 1 41 ? 1.935 51.194 8.735 1.00 17.29 40 ALA F N 1
ATOM 4942 C CA . ALA F 1 41 ? 0.833 50.309 8.309 1.00 22.17 40 ALA F CA 1
ATOM 4943 C C . ALA F 1 41 ? 1.348 49.227 7.375 1.00 22.92 40 ALA F C 1
ATOM 4944 O O . ALA F 1 41 ? 1.076 48.038 7.585 1.00 25.57 40 ALA F O 1
ATOM 4946 N N . ALA F 1 42 ? 2.053 49.643 6.320 1.00 22.59 41 ALA F N 1
ATOM 4947 C CA . ALA F 1 42 ? 2.593 48.717 5.362 1.00 19.33 41 ALA F CA 1
ATOM 4948 C C . ALA F 1 42 ? 3.518 47.651 5.988 1.00 20.25 41 ALA F C 1
ATOM 4949 O O . ALA F 1 42 ? 3.481 46.498 5.601 1.00 19.62 41 ALA F O 1
ATOM 4951 N N . LEU F 1 43 ? 4.342 48.030 6.942 1.00 20.11 42 LEU F N 1
ATOM 4952 C CA . LEU F 1 43 ? 5.189 47.048 7.620 1.00 21.62 42 LEU F CA 1
ATOM 4953 C C . LEU F 1 43 ? 4.397 46.053 8.463 1.00 26.07 42 LEU F C 1
ATOM 4954 O O . LEU F 1 43 ? 4.773 44.873 8.558 1.00 25.60 42 LEU F O 1
ATOM 4959 N N . GLN F 1 44 ? 3.342 46.547 9.113 1.00 27.13 43 GLN F N 1
ATOM 4960 C CA . GLN F 1 44 ? 2.509 45.702 9.964 1.00 27.75 43 GLN F CA 1
ATOM 4961 C C . GLN F 1 44 ? 1.565 44.848 9.105 1.00 28.62 43 GLN F C 1
ATOM 4962 O O . GLN F 1 44 ? 1.261 43.732 9.493 1.00 32.93 43 GLN F O 1
ATOM 4976 N N . GLY F 1 46 ? 2.322 43.808 5.939 1.00 26.26 45 GLY F N 1
ATOM 4977 C CA . GLY F 1 46 ? 3.110 43.082 4.974 1.00 24.86 45 GLY F CA 1
ATOM 4978 C C . GLY F 1 46 ? 2.988 43.573 3.548 1.00 25.58 45 GLY F C 1
ATOM 4979 O O . GLY F 1 46 ? 3.072 42.786 2.624 1.00 25.62 45 GLY F O 1
ATOM 4980 N N . ASN F 1 47 ? 2.810 44.882 3.366 1.00 24.14 46 ASN F N 1
ATOM 4981 C CA . ASN F 1 47 ? 2.687 45.455 2.043 1.00 23.72 46 ASN F CA 1
ATOM 4982 C C . ASN F 1 47 ? 4.053 45.957 1.579 1.00 24.80 46 ASN F C 1
ATOM 4983 O O . ASN F 1 47 ? 4.471 47.107 1.840 1.00 20.58 46 ASN F O 1
ATOM 4988 N N A GLU F 1 48 ? 4.750 45.064 0.888 0.50 24.35 47 GLU F N 1
ATOM 4989 N N B GLU F 1 48 ? 4.751 45.077 0.882 0.50 23.81 47 GLU F N 1
ATOM 4990 C CA A GLU F 1 48 ? 6.094 45.324 0.406 0.50 25.51 47 GLU F CA 1
ATOM 4991 C CA B GLU F 1 48 ? 6.098 45.357 0.434 0.50 24.48 47 GLU F CA 1
ATOM 4992 C C A GLU F 1 48 ? 6.158 46.519 -0.531 0.50 24.12 47 GLU F C 1
ATOM 4993 C C B GLU F 1 48 ? 6.166 46.523 -0.539 0.50 23.57 47 GLU F C 1
ATOM 4994 O O A GLU F 1 48 ? 7.103 47.296 -0.474 0.50 25.24 47 GLU F O 1
ATOM 4995 O O B GLU F 1 48 ? 7.125 47.284 -0.519 0.50 24.75 47 GLU F O 1
ATOM 5006 N N . ALA F 1 49 ? 5.164 46.646 -1.405 1.00 23.86 48 ALA F N 1
ATOM 5007 C CA . ALA F 1 49 ? 5.120 47.740 -2.364 1.00 22.48 48 ALA F CA 1
ATOM 5008 C C . ALA F 1 49 ? 5.126 49.117 -1.695 1.00 20.64 48 ALA F C 1
ATOM 5009 O O . ALA F 1 49 ? 5.905 49.986 -2.080 1.00 20.05 48 ALA F O 1
ATOM 5011 N N . ILE F 1 50 ? 4.322 49.288 -0.656 1.00 20.04 49 ILE F N 1
ATOM 5012 C CA . ILE F 1 50 ? 4.214 50.573 0.049 1.00 21.45 49 ILE F CA 1
ATOM 5013 C C . ILE F 1 50 ? 5.428 50.861 0.940 1.00 22.35 49 ILE F C 1
ATOM 5014 O O . ILE F 1 50 ? 5.805 52.033 1.118 1.00 21.51 49 ILE F O 1
ATOM 5019 N N . VAL F 1 51 ? 6.003 49.797 1.524 1.00 22.13 50 VAL F N 1
ATOM 5020 C CA . VAL F 1 51 ? 7.279 49.923 2.236 1.00 20.98 50 VAL F CA 1
ATOM 5021 C C . VAL F 1 51 ? 8.329 50.481 1.291 1.00 19.37 50 VAL F C 1
ATOM 5022 O O . VAL F 1 51 ? 8.880 51.537 1.586 1.00 20.24 50 VAL F O 1
ATOM 5026 N N . ARG F 1 52 ? 8.529 49.847 0.139 1.00 18.73 51 ARG F N 1
ATOM 5027 C CA . ARG F 1 52 ? 9.499 50.339 -0.844 1.00 21.77 51 ARG F CA 1
ATOM 5028 C C . ARG F 1 52 ? 9.248 51.775 -1.281 1.00 24.73 51 ARG F C 1
ATOM 5029 O O . ARG F 1 52 ? 10.190 52.583 -1.348 1.00 29.05 51 ARG F O 1
ATOM 5037 N N . GLN F 1 53 ? 7.987 52.102 -1.555 1.00 20.52 52 GLN F N 1
ATOM 5038 C CA . GLN F 1 53 ? 7.590 53.435 -1.960 1.00 22.07 52 GLN F CA 1
ATOM 5039 C C . GLN F 1 53 ? 7.872 54.554 -0.903 1.00 20.16 52 GLN F C 1
ATOM 5040 O O . GLN F 1 53 ? 8.092 55.714 -1.247 1.00 19.05 52 GLN F O 1
ATOM 5046 N N . SER F 1 54 ? 7.890 54.166 0.376 1.00 16.93 53 SER F N 1
ATOM 5047 C CA . SER F 1 54 ? 8.052 55.096 1.484 1.00 17.10 53 SER F CA 1
ATOM 5048 C C . SER F 1 54 ? 9.503 55.408 1.761 1.00 18.50 53 SER F C 1
ATOM 5049 O O . SER F 1 54 ? 9.832 56.430 2.378 1.00 18.18 53 SER F O 1
ATOM 5052 N N . LEU F 1 55 ? 10.364 54.482 1.360 1.00 16.94 54 LEU F N 1
ATOM 5053 C CA . LEU F 1 55 ? 11.768 54.552 1.668 1.00 19.70 54 LEU F CA 1
ATOM 5054 C C . LEU F 1 55 ? 12.538 55.062 0.466 1.00 20.33 54 LEU F C 1
ATOM 5055 O O . LEU F 1 55 ? 12.324 54.586 -0.647 1.00 21.30 54 LEU F O 1
ATOM 5060 N N . ALA F 1 56 ? 13.480 55.979 0.695 1.00 18.73 55 ALA F N 1
ATOM 5061 C CA . ALA F 1 56 ? 14.406 56.404 -0.372 1.00 19.34 55 ALA F CA 1
ATOM 5062 C C . ALA F 1 56 ? 15.329 55.252 -0.825 1.00 18.94 55 ALA F C 1
ATOM 5063 O O . ALA F 1 56 ? 15.688 54.376 -0.038 1.00 20.68 55 ALA F O 1
ATOM 5065 N N . ALA F 1 57 ? 15.715 55.279 -2.096 1.00 18.99 56 ALA F N 1
ATOM 5066 C CA . ALA F 1 57 ? 16.636 54.287 -2.654 1.00 20.57 56 ALA F CA 1
ATOM 5067 C C . ALA F 1 57 ? 17.927 54.136 -1.820 1.00 18.88 56 ALA F C 1
ATOM 5068 O O . ALA F 1 57 ? 18.429 53.047 -1.690 1.00 21.20 56 ALA F O 1
ATOM 5070 N N . ASN F 1 58 ? 18.414 55.241 -1.257 1.00 19.51 57 ASN F N 1
ATOM 5071 C CA . ASN F 1 58 ? 19.607 55.254 -0.432 1.00 20.68 57 ASN F CA 1
ATOM 5072 C C . ASN F 1 58 ? 19.315 55.332 1.053 1.00 19.89 57 ASN F C 1
ATOM 5073 O O . ASN F 1 58 ? 20.132 55.842 1.803 1.00 18.44 57 ASN F O 1
ATOM 5078 N N . VAL F 1 59 ? 18.182 54.785 1.495 1.00 15.81 58 VAL F N 1
ATOM 5079 C CA . VAL F 1 59 ? 17.836 54.873 2.918 1.00 17.14 58 VAL F CA 1
ATOM 5080 C C . VAL F 1 59 ? 18.910 54.176 3.715 1.00 17.62 58 VAL F C 1
ATOM 5081 O O . VAL F 1 59 ? 19.480 53.161 3.281 1.00 17.14 58 VAL F O 1
ATOM 5085 N N . GLN F 1 60 ? 19.181 54.758 4.865 1.00 15.30 59 GLN F N 1
ATOM 5086 C CA . GLN F 1 60 ? 20.019 54.180 5.885 1.00 15.86 59 GLN F CA 1
ATOM 5087 C C . GLN F 1 60 ? 19.162 53.689 7.046 1.00 18.93 59 GLN F C 1
ATOM 5088 O O . GLN F 1 60 ? 18.295 54.425 7.547 1.00 18.60 59 GLN F O 1
ATOM 5094 N N . ILE F 1 61 ? 19.407 52.459 7.493 1.00 16.79 60 ILE F N 1
ATOM 5095 C CA . ILE F 1 61 ? 18.654 51.837 8.577 1.00 15.72 60 ILE F CA 1
ATOM 5096 C C . ILE F 1 61 ? 19.550 51.365 9.744 1.00 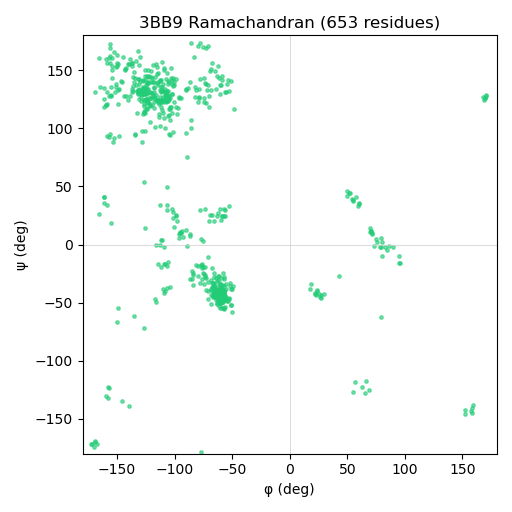15.90 60 ILE F C 1
ATOM 5097 O O . ILE F 1 61 ? 20.383 50.512 9.606 1.00 18.55 60 ILE F O 1
ATOM 5102 N N . TYR F 1 62 ? 19.337 51.959 10.905 1.00 15.92 61 TYR F N 1
ATOM 5103 C CA . TYR F 1 62 ? 20.065 51.620 12.108 1.00 15.66 61 TYR F CA 1
ATOM 5104 C C . TYR F 1 62 ? 19.170 50.792 13.011 1.00 16.51 61 TYR F C 1
ATOM 5105 O O . TYR F 1 62 ? 18.141 51.284 13.462 1.00 13.93 61 TYR F O 1
ATOM 5114 N N . GLU F 1 63 ? 19.543 49.543 13.312 1.00 15.19 62 GLU F N 1
ATOM 5115 C CA . GLU F 1 63 ? 18.858 48.741 14.325 1.00 17.47 62 GLU F CA 1
ATOM 5116 C C . GLU F 1 63 ? 19.785 47.665 14.909 1.00 19.05 62 GLU F C 1
ATOM 5117 O O . GLU F 1 63 ? 20.437 46.944 14.185 1.00 18.70 62 GLU F O 1
ATOM 5123 N N . GLY F 1 64 ? 19.861 47.624 16.225 1.00 18.47 63 GLY F N 1
ATOM 5124 C CA . GLY F 1 64 ? 20.558 46.543 16.913 1.00 21.48 63 GLY F CA 1
ATOM 5125 C C . GLY F 1 64 ? 22.017 46.361 16.608 1.00 22.33 63 GLY F C 1
ATOM 5126 O O . GLY F 1 64 ? 22.516 45.230 16.584 1.00 24.80 63 GLY F O 1
ATOM 5127 N N . GLY F 1 65 ? 22.710 47.463 16.379 1.00 24.42 64 GLY F N 1
ATOM 5128 C CA . GLY F 1 65 ? 24.139 47.431 16.100 1.00 25.00 64 GLY F CA 1
ATOM 5129 C C . GLY F 1 65 ? 24.503 47.221 14.665 1.00 27.01 64 GLY F C 1
ATOM 5130 O O . GLY F 1 65 ? 25.687 47.209 14.323 1.00 28.57 64 GLY F O 1
ATOM 5131 N N . LYS F 1 66 ? 23.482 47.064 13.832 1.00 27.43 65 LYS F N 1
ATOM 5132 C CA . LYS F 1 66 ? 23.621 46.792 12.424 1.00 27.78 65 LYS F CA 1
ATOM 5133 C C . LYS F 1 66 ? 23.026 47.941 11.596 1.00 27.02 65 LYS F C 1
ATOM 5134 O O . LYS F 1 66 ? 22.017 48.576 11.995 1.00 27.38 65 LYS F O 1
ATOM 5137 N N . VAL F 1 67 ? 23.670 48.215 10.462 1.00 27.55 66 VAL F N 1
ATOM 5138 C CA . VAL F 1 67 ? 23.222 49.245 9.520 1.00 25.14 66 VAL F CA 1
ATOM 5139 C C . VAL F 1 67 ? 22.989 48.680 8.129 1.00 26.16 66 VAL F C 1
ATOM 5140 O O . VAL F 1 67 ? 23.801 47.919 7.621 1.00 22.13 66 VAL F O 1
ATOM 5144 N N . GLU F 1 68 ? 21.833 48.996 7.543 1.00 21.89 67 GLU F N 1
ATOM 5145 C CA . GLU F 1 68 ? 21.622 48.767 6.124 1.00 21.43 67 GLU F CA 1
ATOM 5146 C C . GLU F 1 68 ? 21.751 50.110 5.437 1.00 22.42 67 GLU F C 1
ATOM 5147 O O . GLU F 1 68 ? 21.324 51.134 5.968 1.00 20.42 67 GLU F O 1
ATOM 5153 N N . ARG F 1 69 ? 22.326 50.088 4.247 1.00 21.51 68 ARG F N 1
ATOM 5154 C CA . ARG F 1 69 ? 22.751 51.311 3.540 1.00 22.00 68 ARG F CA 1
ATOM 5155 C C . ARG F 1 69 ? 21.988 51.644 2.278 1.00 20.59 68 ARG F C 1
ATOM 5156 O O . ARG F 1 69 ? 22.279 52.652 1.614 1.00 21.17 68 ARG F O 1
ATOM 5164 N N . SER F 1 70 ? 21.027 50.800 1.924 1.00 19.48 69 SER F N 1
ATOM 5165 C CA . SER F 1 70 ? 20.172 51.073 0.770 1.00 19.16 69 SER F CA 1
ATOM 5166 C C . SER F 1 70 ? 18.859 50.366 0.954 1.00 18.78 69 SER F C 1
ATOM 5167 O O . SER F 1 70 ? 18.775 49.410 1.708 1.00 18.43 69 SER F O 1
ATOM 5170 N N . LEU F 1 71 ? 17.862 50.816 0.223 1.00 18.14 70 LEU F N 1
ATOM 5171 C CA . LEU F 1 71 ? 16.602 50.115 0.187 1.00 20.05 70 LEU F CA 1
ATOM 5172 C C . LEU F 1 71 ? 16.793 48.666 -0.290 1.00 19.35 70 LEU F C 1
ATOM 5173 O O . LEU F 1 71 ? 16.204 47.749 0.285 1.00 20.39 70 LEU F O 1
ATOM 5178 N N . THR F 1 72 ? 17.616 48.433 -1.315 1.00 19.27 71 THR F N 1
ATOM 5179 C CA . THR F 1 72 ? 17.877 47.056 -1.751 1.00 20.02 71 THR F CA 1
ATOM 5180 C C . THR F 1 72 ? 18.388 46.180 -0.613 1.00 21.32 71 THR F C 1
ATOM 5181 O O . THR F 1 72 ? 17.906 45.070 -0.373 1.00 20.67 71 THR F O 1
ATOM 5185 N N . GLU F 1 73 ? 19.371 46.687 0.124 1.00 22.40 72 GLU F N 1
ATOM 5186 C CA . GLU F 1 73 ? 19.965 45.912 1.185 1.00 23.88 72 GLU F CA 1
ATOM 5187 C C . GLU F 1 73 ? 18.889 45.551 2.206 1.00 22.17 72 GLU F C 1
ATOM 5188 O O . GLU F 1 73 ? 18.729 44.386 2.543 1.00 23.51 72 GLU F O 1
ATOM 5194 N N . TYR F 1 74 ? 18.136 46.559 2.641 1.00 21.40 73 TYR F N 1
ATOM 5195 C CA . TYR F 1 74 ? 17.000 46.359 3.575 1.00 19.49 73 TYR F CA 1
ATOM 5196 C C . TYR F 1 74 ? 15.934 45.397 3.063 1.00 19.82 73 TYR F C 1
ATOM 5197 O O . TYR F 1 74 ? 15.485 44.494 3.789 1.00 21.95 73 TYR F O 1
ATOM 5206 N N . ALA F 1 75 ? 15.495 45.619 1.828 1.00 23.64 74 ALA F N 1
ATOM 5207 C CA . ALA F 1 75 ? 14.409 44.826 1.246 1.00 23.78 74 ALA F CA 1
ATOM 5208 C C . ALA F 1 75 ? 14.815 43.364 1.060 1.00 26.05 74 ALA F C 1
ATOM 5209 O O . ALA F 1 75 ? 13.979 42.484 1.109 1.00 27.11 74 ALA F O 1
ATOM 5211 N N . ASN F 1 76 ? 16.087 43.096 0.871 1.00 29.98 75 ASN F N 1
ATOM 5212 C CA . ASN F 1 76 ? 16.494 41.707 0.612 1.00 35.84 75 ASN F CA 1
ATOM 5213 C C . ASN F 1 76 ? 16.449 40.778 1.820 1.00 35.35 75 ASN F C 1
ATOM 5214 O O . ASN F 1 76 ? 16.190 39.603 1.678 1.00 41.40 75 ASN F O 1
ATOM 5219 N N . HIS F 1 77 ? 16.619 41.324 3.011 1.00 34.05 76 HIS F N 1
ATOM 5220 C CA . HIS F 1 77 ? 16.721 40.531 4.253 1.00 31.86 76 HIS F CA 1
ATOM 5221 C C . HIS F 1 77 ? 15.761 40.938 5.359 1.00 29.87 76 HIS F C 1
ATOM 5222 O O . HIS F 1 77 ? 14.714 40.253 5.740 1.00 26.61 76 HIS F O 1
ATOM 5225 N N . HIS F 1 78 ? 16.151 42.096 5.863 1.00 25.76 77 HIS F N 1
ATOM 5226 C CA . HIS F 1 78 ? 15.646 42.659 7.051 1.00 23.27 77 HIS F CA 1
ATOM 5227 C C . HIS F 1 78 ? 14.136 42.893 6.892 1.00 21.62 77 HIS F C 1
ATOM 5228 O O . HIS F 1 78 ? 13.408 42.675 7.851 1.00 18.36 77 HIS F O 1
ATOM 5243 N N . LEU F 1 80 ? 11.433 41.509 5.230 1.00 20.78 79 LEU F N 1
ATOM 5244 C CA . LEU F 1 80 ? 10.568 40.346 5.445 1.00 18.92 79 LEU F CA 1
ATOM 5245 C C . LEU F 1 80 ? 10.641 39.824 6.855 1.00 18.72 79 LEU F C 1
ATOM 5246 O O . LEU F 1 80 ? 9.621 39.384 7.406 1.00 19.12 79 LEU F O 1
ATOM 5251 N N . ALA F 1 81 ? 11.834 39.839 7.446 1.00 17.96 80 ALA F N 1
ATOM 5252 C CA . ALA F 1 81 ? 12.021 39.465 8.856 1.00 17.00 80 ALA F CA 1
ATOM 5253 C C . ALA F 1 81 ? 11.207 40.430 9.736 1.00 18.29 80 ALA F C 1
ATOM 5254 O O . ALA F 1 81 ? 10.498 40.008 10.647 1.00 18.99 80 ALA F O 1
ATOM 5256 N N . ASP F 1 82 ? 11.306 41.730 9.451 1.00 20.89 81 ASP F N 1
ATOM 5257 C CA . ASP F 1 82 ? 10.540 42.756 10.203 1.00 19.91 81 ASP F CA 1
ATOM 5258 C C . ASP F 1 82 ? 9.036 42.541 10.121 1.00 19.50 81 ASP F C 1
ATOM 5259 O O . ASP F 1 82 ? 8.356 42.661 11.111 1.00 18.61 81 ASP F O 1
ATOM 5272 N N . ALA F 1 84 ? 7.448 39.671 9.548 1.00 18.17 83 ALA F N 1
ATOM 5273 C CA . ALA F 1 84 ? 7.163 38.441 10.298 1.00 18.86 83 ALA F CA 1
ATOM 5274 C C . ALA F 1 84 ? 7.133 38.753 11.765 1.00 19.40 83 ALA F C 1
ATOM 5275 O O . ALA F 1 84 ? 6.226 38.339 12.499 1.00 18.73 83 ALA F O 1
ATOM 5277 N N . TYR F 1 85 ? 8.102 39.542 12.209 1.00 19.28 84 TYR F N 1
ATOM 5278 C CA . TYR F 1 85 ? 8.199 39.907 13.605 1.00 20.30 84 TYR F CA 1
ATOM 5279 C C . TYR F 1 85 ? 6.939 40.605 14.108 1.00 21.85 84 TYR F C 1
ATOM 5280 O O . TYR F 1 85 ? 6.414 40.235 15.169 1.00 19.44 84 TYR F O 1
ATOM 5289 N N . LEU F 1 86 ? 6.434 41.571 13.324 1.00 19.73 85 LEU F N 1
ATOM 5290 C CA . LEU F 1 86 ? 5.263 42.367 13.719 1.00 20.70 85 LEU F CA 1
ATOM 5291 C C . LEU F 1 86 ? 3.957 41.610 13.648 1.00 22.40 85 LEU F C 1
ATOM 5292 O O . LEU F 1 86 ? 2.979 42.015 14.265 1.00 19.72 85 LEU F O 1
ATOM 5297 N N . LYS F 1 87 ? 3.930 40.525 12.898 1.00 24.59 86 LYS F N 1
ATOM 5298 C CA . LYS F 1 87 ? 2.683 39.836 12.619 1.00 27.53 86 LYS F CA 1
ATOM 5299 C C . LYS F 1 87 ? 1.961 39.414 13.887 1.00 26.81 86 LYS F C 1
ATOM 5300 O O . LYS F 1 87 ? 0.759 39.546 13.977 1.00 29.79 86 LYS F O 1
ATOM 5304 N N . GLY F 1 88 ? 2.691 38.940 14.880 1.00 25.56 87 GLY F N 1
ATOM 5305 C CA . GLY F 1 88 ? 2.067 38.514 16.139 1.00 26.77 87 GLY F CA 1
ATOM 5306 C C . GLY F 1 88 ? 2.131 39.541 17.256 1.00 27.17 87 GLY F C 1
ATOM 5307 O O . GLY F 1 88 ? 2.062 39.187 18.438 1.00 27.94 87 GLY F O 1
ATOM 5308 N N . LEU F 1 89 ? 2.257 40.818 16.882 1.00 24.85 88 LEU F N 1
ATOM 5309 C CA . LEU F 1 89 ? 2.344 41.898 17.837 1.00 22.31 88 LEU F CA 1
ATOM 5310 C C . LEU F 1 89 ? 1.264 42.891 17.573 1.00 23.73 88 LEU F C 1
ATOM 5311 O O . LEU F 1 89 ? 0.822 43.062 16.437 1.00 23.17 88 LEU F O 1
ATOM 5316 N N . THR F 1 90 ? 0.840 43.539 18.643 1.00 24.37 89 THR F N 1
ATOM 5317 C CA . THR F 1 90 ? -0.036 44.690 18.573 1.00 24.14 89 THR F CA 1
ATOM 5318 C C . THR F 1 90 ? 0.852 45.866 18.888 1.00 24.03 89 THR F C 1
ATOM 5319 O O . THR F 1 90 ? 1.468 45.910 19.968 1.00 23.94 89 THR F O 1
ATOM 5323 N N . ILE F 1 91 ? 0.881 46.833 17.973 1.00 21.42 90 ILE F N 1
ATOM 5324 C CA . ILE F 1 91 ? 1.671 48.036 18.127 1.00 20.55 90 ILE F CA 1
ATOM 5325 C C . ILE F 1 91 ? 0.742 49.219 18.367 1.00 24.59 90 ILE F C 1
ATOM 5326 O O . ILE F 1 91 ? 0.009 49.642 17.457 1.00 26.46 90 ILE F O 1
ATOM 5331 N N . THR F 1 92 ? 0.765 49.720 19.589 1.00 23.57 91 THR F N 1
ATOM 5332 C CA . THR F 1 92 ? -0.079 50.823 20.051 1.00 24.44 91 THR F CA 1
ATOM 5333 C C . THR F 1 92 ? 0.693 52.149 20.122 1.00 22.71 91 THR F C 1
ATOM 5334 O O . THR F 1 92 ? 1.620 52.275 20.893 1.00 20.44 91 THR F O 1
ATOM 5338 N N . PRO F 1 93 ? 0.339 53.118 19.274 1.00 21.87 92 PRO F N 1
ATOM 5339 C CA . PRO F 1 93 ? 1.012 54.400 19.370 1.00 22.68 92 PRO F CA 1
ATOM 5340 C C . PRO F 1 93 ? 0.849 55.085 20.754 1.00 22.98 92 PRO F C 1
ATOM 5341 O O . PRO F 1 93 ? -0.253 55.075 21.338 1.00 21.79 92 PRO F O 1
ATOM 5345 N N . LYS F 1 94 ? 1.940 55.649 21.269 1.00 20.07 93 LYS F N 1
ATOM 5346 C CA . LYS F 1 94 ? 1.939 56.300 22.582 1.00 22.14 93 LYS F CA 1
ATOM 5347 C C . LYS F 1 94 ? 2.225 57.779 22.451 1.00 21.41 93 LYS F C 1
ATOM 5348 O O . LYS F 1 94 ? 1.495 58.584 22.993 1.00 18.66 93 LYS F O 1
ATOM 5354 N N . GLU F 1 95 ? 3.267 58.131 21.716 1.00 19.27 94 GLU F N 1
ATOM 5355 C CA . GLU F 1 95 ? 3.523 59.513 21.357 1.00 21.90 94 GLU F CA 1
ATOM 5356 C C . GLU F 1 95 ? 4.249 59.613 20.013 1.00 20.21 94 GLU F C 1
ATOM 5357 O O . GLU F 1 95 ? 4.838 58.665 19.531 1.00 18.08 94 GLU F O 1
ATOM 5363 N N . HIS F 1 96 ? 4.085 60.765 19.379 1.00 20.60 95 HIS F N 1
ATOM 5364 C CA . HIS F 1 96 ? 4.601 61.019 18.060 1.00 20.55 95 HIS F CA 1
ATOM 5365 C C . HIS F 1 96 ? 4.695 62.526 17.879 1.00 21.54 95 HIS F C 1
ATOM 5366 O O . HIS F 1 96 ? 3.764 63.265 18.208 1.00 19.29 95 HIS F O 1
ATOM 5373 N N . GLN F 1 97 ? 5.841 62.989 17.400 1.00 19.91 96 GLN F N 1
ATOM 5374 C CA . GLN F 1 97 ? 6.007 64.379 17.019 1.00 21.68 96 GLN F CA 1
ATOM 5375 C C . GLN F 1 97 ? 6.640 64.390 15.611 1.00 20.81 96 GLN F C 1
ATOM 5376 O O . GLN F 1 97 ? 7.498 63.574 15.318 1.00 15.93 96 GLN F O 1
ATOM 5379 N N . ILE F 1 98 ? 6.183 65.267 14.715 1.00 23.09 97 ILE F N 1
ATOM 5380 C CA . ILE F 1 98 ? 6.872 65.449 13.445 1.00 22.64 97 ILE F CA 1
ATOM 5381 C C . ILE F 1 98 ? 7.176 66.925 13.262 1.00 21.85 97 ILE F C 1
ATOM 5382 O O . ILE F 1 98 ? 6.301 67.773 13.453 1.00 23.09 97 ILE F O 1
ATOM 5387 N N . THR F 1 99 ? 8.410 67.256 12.927 1.00 21.41 98 THR F N 1
ATOM 5388 C CA . THR F 1 99 ? 8.750 68.653 12.601 1.00 26.16 98 THR F CA 1
ATOM 5389 C C . THR F 1 99 ? 9.183 68.760 11.141 1.00 23.16 98 THR F C 1
ATOM 5390 O O . THR F 1 99 ? 10.065 68.040 10.688 1.00 22.12 98 THR F O 1
ATOM 5394 N N . ILE F 1 100 ? 8.513 69.635 10.393 1.00 22.36 99 ILE F N 1
ATOM 5395 C CA . ILE F 1 100 ? 8.835 69.901 8.992 1.00 22.25 99 ILE F CA 1
ATOM 5396 C C . ILE F 1 100 ? 9.543 71.248 8.864 1.00 23.37 99 ILE F C 1
ATOM 5397 O O . ILE F 1 100 ? 9.027 72.300 9.320 1.00 20.81 99 ILE F O 1
ATOM 5402 N N . THR F 1 101 ? 10.725 71.247 8.249 1.00 22.18 100 THR F N 1
ATOM 5403 C CA . THR F 1 101 ? 11.457 72.484 8.068 1.00 24.55 100 THR F CA 1
ATOM 5404 C C . THR F 1 101 ? 11.920 72.447 6.658 1.00 24.96 100 THR F C 1
ATOM 5405 O O . THR F 1 101 ? 12.930 71.853 6.375 1.00 25.01 100 THR F O 1
ATOM 5409 N N . GLY F 1 102 ? 11.155 73.065 5.762 1.00 25.93 101 GLY F N 1
ATOM 5410 C CA . GLY F 1 102 ? 11.526 73.098 4.371 1.00 24.97 101 GLY F CA 1
ATOM 5411 C C . GLY F 1 102 ? 11.416 71.721 3.765 1.00 24.10 101 GLY F C 1
ATOM 5412 O O . GLY F 1 102 ? 10.359 71.107 3.806 1.00 27.26 101 GLY F O 1
ATOM 5413 N N . ASP F 1 103 ? 12.508 71.262 3.173 1.00 21.39 102 ASP F N 1
ATOM 5414 C CA . ASP F 1 103 ? 12.567 69.970 2.533 1.00 24.27 102 ASP F CA 1
ATOM 5415 C C . ASP F 1 103 ? 12.928 68.780 3.439 1.00 18.59 102 ASP F C 1
ATOM 5416 O O . ASP F 1 103 ? 13.211 67.703 2.894 1.00 19.02 102 ASP F O 1
ATOM 5421 N N . ILE F 1 104 ? 13.019 68.968 4.760 1.00 16.26 103 ILE F N 1
ATOM 5422 C CA . ILE F 1 104 ? 13.374 67.867 5.662 1.00 17.08 103 ILE F CA 1
ATOM 5423 C C . ILE F 1 104 ? 12.328 67.797 6.725 1.00 19.24 103 ILE F C 1
ATOM 5424 O O . ILE F 1 104 ? 11.836 68.847 7.186 1.00 21.67 103 ILE F O 1
ATOM 5429 N N . ALA F 1 105 ? 11.962 66.567 7.117 1.00 18.06 104 ALA F N 1
ATOM 5430 C CA . ALA F 1 105 ? 11.012 66.351 8.181 1.00 16.98 104 ALA F CA 1
ATOM 5431 C C . ALA F 1 105 ? 11.635 65.351 9.148 1.00 17.11 104 ALA F C 1
ATOM 5432 O O . ALA F 1 105 ? 12.304 64.407 8.713 1.00 16.09 104 ALA F O 1
ATOM 5434 N N . ILE F 1 106 ? 11.432 65.571 10.450 1.00 18.23 105 ILE F N 1
ATOM 5435 C CA . ILE F 1 106 ? 11.917 64.642 11.481 1.00 18.68 105 ILE F CA 1
ATOM 5436 C C . ILE F 1 106 ? 10.706 64.129 12.269 1.00 17.55 105 ILE F C 1
ATOM 5437 O O . ILE F 1 106 ? 9.945 64.918 12.856 1.00 19.73 105 ILE F O 1
ATOM 5442 N N . SER F 1 107 ? 10.511 62.816 12.240 1.00 16.47 106 SER F N 1
ATOM 5443 C CA . SER F 1 107 ? 9.485 62.103 12.987 1.00 15.02 106 SER F CA 1
ATOM 5444 C C . SER F 1 107 ? 10.134 61.358 14.167 1.00 16.93 106 SER F C 1
ATOM 5445 O O . SER F 1 107 ? 11.070 60.605 13.979 1.00 16.09 106 SER F O 1
ATOM 5448 N N . THR F 1 108 ? 9.625 61.571 15.376 1.00 17.65 107 THR F N 1
ATOM 5449 C CA . THR F 1 108 ? 10.036 60.815 16.527 1.00 16.53 107 THR F CA 1
ATOM 5450 C C . THR F 1 108 ? 8.825 60.234 17.189 1.00 17.89 107 THR F C 1
ATOM 5451 O O . THR F 1 108 ? 7.877 60.965 17.551 1.00 14.99 107 THR F O 1
ATOM 5455 N N . SER F 1 109 ? 8.832 58.915 17.347 1.00 17.59 108 SER F N 1
ATOM 5456 C CA . SER F 1 109 ? 7.698 58.239 17.953 1.00 18.05 108 SER F CA 1
ATOM 5457 C C . SER F 1 109 ? 8.077 57.112 18.899 1.00 18.36 108 SER F C 1
ATOM 5458 O O . SER F 1 109 ? 9.144 56.526 18.818 1.00 19.74 108 SER F O 1
ATOM 5461 N N . ILE F 1 110 ? 7.155 56.839 19.829 1.00 16.78 109 ILE F N 1
ATOM 5462 C CA . ILE F 1 110 ? 7.285 55.818 20.817 1.00 19.78 109 ILE F CA 1
ATOM 5463 C C . ILE F 1 110 ? 5.974 55.059 20.770 1.00 22.15 109 ILE F C 1
ATOM 5464 O O . ILE F 1 110 ? 4.915 55.681 20.734 1.00 23.09 109 ILE F O 1
ATOM 5469 N N . SER F 1 111 ? 6.054 53.742 20.669 1.00 22.00 110 SER F N 1
ATOM 5470 C CA . SER F 1 111 ? 4.863 52.895 20.628 1.00 22.96 110 SER F CA 1
ATOM 5471 C C . SER F 1 111 ? 5.033 51.761 21.605 1.00 22.96 110 SER F C 1
ATOM 5472 O O . SER F 1 111 ? 6.112 51.510 22.103 1.00 25.68 110 SER F O 1
ATOM 5475 N N . HIS F 1 112 ? 3.944 51.074 21.881 1.00 22.52 111 HIS F N 1
ATOM 5476 C CA . HIS F 1 112 ? 3.970 49.954 22.815 1.00 20.89 111 HIS F CA 1
ATOM 5477 C C . HIS F 1 112 ? 3.716 48.682 22.002 1.00 20.65 111 HIS F C 1
ATOM 5478 O O . HIS F 1 112 ? 2.754 48.615 21.255 1.00 19.09 111 HIS F O 1
ATOM 5485 N N . ALA F 1 113 ? 4.648 47.752 22.086 1.00 19.57 112 ALA F N 1
ATOM 5486 C CA . ALA F 1 113 ? 4.602 46.501 21.358 1.00 20.97 112 ALA F CA 1
ATOM 5487 C C . ALA F 1 113 ? 4.279 45.373 22.340 1.00 20.39 112 ALA F C 1
ATOM 5488 O O . ALA F 1 113 ? 4.969 45.183 23.347 1.00 19.32 112 ALA F O 1
ATOM 5490 N N . GLN F 1 114 ? 3.210 44.636 22.044 1.00 22.97 113 GLN F N 1
ATOM 5491 C CA . GLN F 1 114 ? 2.796 43.503 22.875 1.00 24.60 113 GLN F CA 1
ATOM 5492 C C . GLN F 1 114 ? 2.427 42.309 22.023 1.00 21.60 113 GLN F C 1
ATOM 5493 O O . GLN F 1 114 ? 1.691 42.456 21.049 1.00 20.53 113 GLN F O 1
ATOM 5499 N N . GLY F 1 115 ? 2.881 41.130 22.444 1.00 23.96 114 GLY F N 1
ATOM 5500 C CA . GLY F 1 115 ? 2.555 39.871 21.781 1.00 23.85 114 GLY F CA 1
ATOM 5501 C C . GLY F 1 115 ? 3.647 38.853 21.995 1.00 23.81 114 GLY F C 1
ATOM 5502 O O . GLY F 1 115 ? 4.255 38.795 23.061 1.00 25.73 114 GLY F O 1
ATOM 5503 N N . GLU F 1 116 ? 3.915 38.065 20.954 1.00 25.31 115 GLU F N 1
ATOM 5504 C CA . GLU F 1 116 ? 4.914 37.027 20.995 1.00 25.79 115 GLU F CA 1
ATOM 5505 C C . GLU F 1 116 ? 5.628 36.938 19.649 1.00 24.33 115 GLU F C 1
ATOM 5506 O O . GLU F 1 116 ? 5.040 37.245 18.610 1.00 25.01 115 GLU F O 1
ATOM 5508 N N . TYR F 1 117 ? 6.887 36.525 19.663 1.00 24.21 116 TYR F N 1
ATOM 5509 C CA . TYR F 1 117 ? 7.549 36.129 18.421 1.00 23.20 116 TYR F CA 1
ATOM 5510 C C . TYR F 1 117 ? 8.485 34.951 18.743 1.00 22.98 116 TYR F C 1
ATOM 5511 O O . TYR F 1 117 ? 9.265 35.004 19.674 1.00 20.76 116 TYR F O 1
ATOM 5520 N N . LYS F 1 118 ? 8.368 33.857 18.009 1.00 27.54 117 LYS F N 1
ATOM 5521 C CA . LYS F 1 118 ? 9.288 32.730 18.233 1.00 27.06 117 LYS F CA 1
ATOM 5522 C C . LYS F 1 118 ? 9.341 32.306 19.697 1.00 29.94 117 LYS F C 1
ATOM 5523 O O . LYS F 1 118 ? 10.430 32.130 20.265 1.00 27.20 117 LYS F O 1
ATOM 5529 N N . GLY F 1 119 ? 8.164 32.217 20.321 1.00 33.51 118 GLY F N 1
ATOM 5530 C CA . GLY F 1 119 ? 8.043 31.752 21.695 1.00 35.89 118 GLY F CA 1
ATOM 5531 C C . GLY F 1 119 ? 8.464 32.738 22.773 1.00 36.71 118 GLY F C 1
ATOM 5532 O O . GLY F 1 119 ? 8.418 32.407 23.946 1.00 36.18 118 GLY F O 1
ATOM 5533 N N . LYS F 1 120 ? 8.867 33.951 22.404 1.00 35.94 119 LYS F N 1
ATOM 5534 C CA . LYS F 1 120 ? 9.302 34.910 23.403 1.00 35.18 119 LYS F CA 1
ATOM 5535 C C . LYS F 1 120 ? 8.190 35.924 23.546 1.00 32.19 119 LYS F C 1
ATOM 5536 O O . LYS F 1 120 ? 7.698 36.484 22.558 1.00 27.02 119 LYS F O 1
ATOM 5542 N N . SER F 1 121 ? 7.770 36.132 24.792 1.00 32.82 120 SER F N 1
ATOM 5543 C CA . SER F 1 121 ? 6.777 37.127 25.114 1.00 29.72 120 SER F CA 1
ATOM 5544 C C . SER F 1 121 ? 7.346 38.525 24.940 1.00 31.37 120 SER F C 1
ATOM 5545 O O . SER F 1 121 ? 8.395 38.853 25.496 1.00 29.40 120 SER F O 1
ATOM 5548 N N . ILE F 1 122 ? 6.646 39.360 24.193 1.00 27.92 121 ILE F N 1
ATOM 5549 C CA . ILE F 1 122 ? 7.107 40.716 23.977 1.00 27.07 121 ILE F CA 1
ATOM 5550 C C . ILE F 1 122 ? 6.172 41.716 24.675 1.00 25.47 121 ILE F C 1
ATOM 5551 O O . ILE F 1 122 ? 4.954 41.660 24.539 1.00 23.29 121 ILE F O 1
ATOM 5556 N N . ASP F 1 123 ? 6.771 42.638 25.417 1.00 27.96 122 ASP F N 1
ATOM 5557 C CA . ASP F 1 123 ? 6.031 43.695 26.062 1.00 28.46 122 ASP F CA 1
ATOM 5558 C C . ASP F 1 123 ? 7.036 44.810 26.257 1.00 31.10 122 ASP F C 1
ATOM 5559 O O . ASP F 1 123 ? 7.818 44.802 27.220 1.00 30.92 122 ASP F O 1
ATOM 5564 N N . SER F 1 124 ? 7.062 45.753 25.322 1.00 29.17 123 SER F N 1
ATOM 5565 C CA . SER F 1 124 ? 8.053 46.814 25.396 1.00 29.44 123 SER F CA 1
ATOM 5566 C C . SER F 1 124 ? 7.667 48.048 24.640 1.00 25.42 123 SER F C 1
ATOM 5567 O O . SER F 1 124 ? 6.799 48.013 23.776 1.00 22.18 123 SER F O 1
ATOM 5578 N N . THR F 1 126 ? 8.819 50.754 22.077 1.00 23.22 125 THR F N 1
ATOM 5579 C CA . THR F 1 126 ? 9.709 50.799 20.940 1.00 20.46 125 THR F CA 1
ATOM 5580 C C . THR F 1 126 ? 9.865 52.262 20.583 1.00 21.61 125 THR F C 1
ATOM 5581 O O . THR F 1 126 ? 8.974 53.056 20.863 1.00 20.21 125 THR F O 1
ATOM 5593 N N . GLU F 1 128 ? 11.432 55.155 17.538 1.00 15.62 127 GLU F N 1
ATOM 5594 C CA . GLU F 1 128 ? 11.746 55.333 16.127 1.00 16.85 127 GLU F CA 1
ATOM 5595 C C . GLU F 1 128 ? 12.017 56.799 15.800 1.00 14.81 127 GLU F C 1
ATOM 5596 O O . GLU F 1 128 ? 11.230 57.692 16.153 1.00 13.04 127 GLU F O 1
ATOM 5602 N N . THR F 1 129 ? 13.172 57.036 15.236 1.00 14.88 128 THR F N 1
ATOM 5603 C CA . THR F 1 129 ? 13.488 58.309 14.657 1.00 13.54 128 THR F CA 1
ATOM 5604 C C . THR F 1 129 ? 13.554 58.117 13.150 1.00 16.94 128 THR F C 1
ATOM 5605 O O . THR F 1 129 ? 14.274 57.244 12.665 1.00 14.31 128 THR F O 1
ATOM 5609 N N . LEU F 1 130 ? 12.766 58.904 12.414 1.00 17.51 129 LEU F N 1
ATOM 5610 C CA . LEU F 1 130 ? 12.849 58.903 10.953 1.00 17.13 129 LEU F CA 1
ATOM 5611 C C . LEU F 1 130 ? 13.166 60.292 10.420 1.00 16.06 129 LEU F C 1
ATOM 5612 O O . LEU F 1 130 ? 12.625 61.303 10.913 1.00 16.24 129 LEU F O 1
ATOM 5617 N N . VAL F 1 131 ? 14.025 60.325 9.411 1.00 15.59 130 VAL F N 1
ATOM 5618 C CA . VAL F 1 131 ? 14.290 61.551 8.633 1.00 16.51 130 VAL F CA 1
ATOM 5619 C C . VAL F 1 131 ? 13.627 61.344 7.289 1.00 15.47 130 VAL F C 1
ATOM 5620 O O . VAL F 1 131 ? 13.836 60.307 6.635 1.00 15.72 130 VAL F O 1
ATOM 5624 N N . LEU F 1 132 ? 12.805 62.309 6.867 1.00 17.67 131 LEU F N 1
ATOM 5625 C CA . LEU F 1 132 ? 12.216 62.324 5.531 1.00 16.70 131 LEU F CA 1
ATOM 5626 C C . LEU F 1 132 ? 12.653 63.562 4.736 1.00 17.80 131 LEU F C 1
ATOM 5627 O O . LEU F 1 132 ? 12.763 64.638 5.287 1.00 16.23 131 LEU F O 1
ATOM 5632 N N A ILE F 1 133 ? 12.932 63.363 3.448 0.50 18.16 132 ILE F N 1
ATOM 5633 N N B ILE F 1 133 ? 12.913 63.357 3.444 0.50 16.38 132 ILE F N 1
ATOM 5634 C CA A ILE F 1 133 ? 13.288 64.450 2.536 0.50 18.31 132 ILE F CA 1
ATOM 5635 C CA B ILE F 1 133 ? 13.293 64.415 2.505 0.50 15.09 132 ILE F CA 1
ATOM 5636 C C A ILE F 1 133 ? 12.281 64.524 1.397 0.50 18.53 132 ILE F C 1
ATOM 5637 C C B ILE F 1 133 ? 12.240 64.517 1.418 0.50 16.71 132 ILE F C 1
ATOM 5638 O O A ILE F 1 133 ? 11.883 63.504 0.815 0.50 17.77 132 ILE F O 1
ATOM 5639 O O B ILE F 1 133 ? 11.755 63.503 0.899 0.50 16.01 132 ILE F O 1
ATOM 5648 N N . LYS F 1 134 ? 11.899 65.752 1.082 1.00 20.26 133 LYS F N 1
ATOM 5649 C CA . LYS F 1 134 ? 10.951 66.055 0.032 1.00 19.85 133 LYS F CA 1
ATOM 5650 C C . LYS F 1 134 ? 11.677 66.021 -1.285 1.00 20.35 133 LYS F C 1
ATOM 5651 O O . LYS F 1 134 ? 12.687 66.677 -1.462 1.00 17.58 133 LYS F O 1
ATOM 5657 N N . GLN F 1 135 ? 11.135 65.232 -2.201 1.00 19.27 134 GLN F N 1
ATOM 5658 C CA . GLN F 1 135 ? 11.721 64.979 -3.472 1.00 21.25 134 GLN F CA 1
ATOM 5659 C C . GLN F 1 135 ? 11.317 66.062 -4.467 1.00 19.58 134 GLN F C 1
ATOM 5660 O O . GLN F 1 135 ? 10.496 66.899 -4.171 1.00 17.35 134 GLN F O 1
ATOM 5666 N N . ALA F 1 136 ? 11.907 66.015 -5.650 1.00 19.68 135 ALA F N 1
ATOM 5667 C CA . ALA F 1 136 ? 11.672 67.038 -6.674 1.00 19.85 135 ALA F CA 1
ATOM 5668 C C . ALA F 1 136 ? 10.175 67.218 -7.092 1.00 17.44 135 ALA F C 1
ATOM 5669 O O . ALA F 1 136 ? 9.792 68.284 -7.531 1.00 18.54 135 ALA F O 1
ATOM 5671 N N . ASP F 1 137 ? 9.381 66.155 -7.008 1.00 18.37 136 ASP F N 1
ATOM 5672 C CA . ASP F 1 137 ? 7.955 66.189 -7.324 1.00 20.93 136 ASP F CA 1
ATOM 5673 C C . ASP F 1 137 ? 7.043 66.376 -6.105 1.00 17.47 136 ASP F C 1
ATOM 5674 O O . ASP F 1 137 ? 5.855 66.217 -6.207 1.00 15.61 136 ASP F O 1
ATOM 5679 N N . GLY F 1 138 ? 7.627 66.664 -4.961 1.00 17.25 137 GLY F N 1
ATOM 5680 C CA . GLY F 1 138 ? 6.874 66.909 -3.744 1.00 18.58 137 GLY F CA 1
ATOM 5681 C C . GLY F 1 138 ? 6.710 65.720 -2.813 1.00 18.97 137 GLY F C 1
ATOM 5682 O O . GLY F 1 138 ? 6.387 65.912 -1.638 1.00 17.99 137 GLY F O 1
ATOM 5683 N N . ARG F 1 139 ? 6.971 64.516 -3.299 1.00 18.76 138 ARG F N 1
ATOM 5684 C CA . ARG F 1 139 ? 6.793 63.327 -2.455 1.00 20.33 138 ARG F CA 1
ATOM 5685 C C . ARG F 1 139 ? 7.843 63.236 -1.372 1.00 20.75 138 ARG F C 1
ATOM 5686 O O . ARG F 1 139 ? 9.044 63.428 -1.624 1.00 20.26 138 ARG F O 1
ATOM 5694 N N . TRP F 1 140 ? 7.389 62.885 -0.182 1.00 17.75 139 TRP F N 1
ATOM 5695 C CA . TRP F 1 140 ? 8.274 62.691 0.968 1.00 18.71 139 TRP F CA 1
ATOM 5696 C C . TRP F 1 140 ? 8.750 61.233 0.967 1.00 18.25 139 TRP F C 1
ATOM 5697 O O . TRP F 1 140 ? 7.949 60.303 0.767 1.00 17.31 139 TRP F O 1
ATOM 5708 N N . LYS F 1 141 ? 10.044 61.057 1.179 1.00 17.70 140 LYS F N 1
ATOM 5709 C CA . LYS F 1 141 ? 10.664 59.712 1.285 1.00 18.13 140 LYS F CA 1
ATOM 5710 C C . LYS F 1 141 ? 11.555 59.621 2.525 1.00 17.09 140 LYS F C 1
ATOM 5711 O O . LYS F 1 141 ? 12.265 60.588 2.890 1.00 17.29 140 LYS F O 1
ATOM 5717 N N . ILE F 1 142 ? 11.549 58.453 3.179 1.00 18.08 141 ILE F N 1
ATOM 5718 C CA . ILE F 1 142 ? 12.358 58.232 4.381 1.00 17.69 141 ILE F CA 1
ATOM 5719 C C . ILE F 1 142 ? 13.806 57.933 4.007 1.00 18.05 141 ILE F C 1
ATOM 5720 O O . ILE F 1 142 ? 14.076 56.981 3.275 1.00 17.43 141 ILE F O 1
ATOM 5725 N N . THR F 1 143 ? 14.726 58.735 4.522 1.00 16.98 142 THR F N 1
ATOM 5726 C CA . THR F 1 143 ? 16.154 58.587 4.185 1.00 16.82 142 THR F CA 1
ATOM 5727 C C . THR F 1 143 ? 16.977 58.042 5.325 1.00 15.35 142 THR F C 1
ATOM 5728 O O . THR F 1 143 ? 18.105 57.614 5.132 1.00 15.63 142 THR F O 1
ATOM 5732 N N . HIS F 1 144 ? 16.448 58.090 6.543 1.00 17.53 143 HIS F N 1
ATOM 5733 C CA . HIS F 1 144 ? 17.106 57.473 7.674 1.00 15.64 143 HIS F CA 1
ATOM 5734 C C . HIS F 1 144 ? 16.072 56.926 8.666 1.00 15.43 143 HIS F C 1
ATOM 5735 O O . HIS F 1 144 ? 15.078 57.559 8.935 1.00 14.56 143 HIS F O 1
ATOM 5742 N N . VAL F 1 145 ? 16.382 55.765 9.216 1.00 15.13 144 VAL F N 1
ATOM 5743 C CA . VAL F 1 145 ? 15.562 55.074 10.218 1.00 13.91 144 VAL F CA 1
ATOM 5744 C C . VAL F 1 145 ? 16.447 54.647 11.337 1.00 16.08 144 VAL F C 1
ATOM 5745 O O . VAL F 1 145 ? 17.480 54.072 11.086 1.00 16.86 144 VAL F O 1
ATOM 5749 N N . HIS F 1 146 ? 16.045 54.956 12.567 1.00 16.58 145 HIS F N 1
ATOM 5750 C CA . HIS F 1 146 ? 16.724 54.466 13.779 1.00 15.68 145 HIS F CA 1
ATOM 5751 C C . HIS F 1 146 ? 15.642 53.802 14.627 1.00 16.43 145 HIS F C 1
ATOM 5752 O O . HIS F 1 146 ? 14.697 54.463 15.019 1.00 15.80 145 HIS F O 1
ATOM 5759 N N . TRP F 1 147 ? 15.749 52.476 14.798 1.00 15.77 146 TRP F N 1
ATOM 5760 C CA . TRP F 1 147 ? 14.839 51.671 15.613 1.00 16.93 146 TRP F CA 1
ATOM 5761 C C . TRP F 1 147 ? 15.536 51.124 16.869 1.00 16.95 146 TRP F C 1
ATOM 5762 O O . TRP F 1 147 ? 16.705 50.676 16.823 1.00 15.70 146 TRP F O 1
ATOM 5773 N N . SER F 1 148 ? 14.841 51.214 17.994 1.00 16.71 147 SER F N 1
ATOM 5774 C CA . SER F 1 148 ? 15.288 50.573 19.230 1.00 19.51 147 SER F CA 1
ATOM 5775 C C . SER F 1 148 ? 14.100 50.156 20.108 1.00 19.30 147 SER F C 1
ATOM 5776 O O . SER F 1 148 ? 12.931 50.510 19.879 1.00 19.81 147 SER F O 1
#

Organism: Shewanella frigidimarina (strain NCIMB 400) (NCBI:txid318167)

Radius of gyration: 30.28 Å; Cα contacts (8 Å, |Δi|>4): 1523; chains: 6; bounding box: 64×86×80 Å

Solvent-accessible surface area: 33816 Å² total